Protein AF-0000000080436776 (afdb_homodimer)

Secondary structure (DSSP, 8-state):
-TT-S--HHHHHHHHHHHHHHHHHH---S-HHHHHHHHHHHHHHHHHHHHHHHSPP-S--SS-HHHHHHHHHHHHHHHHHHHHHHTS-HHHHHHHGGGT-TT-SSPPPP--S-S--S--HHHHHHH-SHHHHHHHHHHHHHHHHH--HHHHHHHHHHHHHHHHHHTTT-GGG---HHIIIIIIIIIIIHHHHHHHHHHHHHHHH-------GGG--SHHHHHHHHHHTTS-SS-------TTTSHHHHHHHHHHHHHHHHHHHHHHHHHHHTT--TTSHHHHHHHHHHHHHHHHHHHHHHHHHH-TT--S--HHHHHHHHHHHHHHHHHHHHTTTT--SPPPHHHHHHHHHHHHIIIIIHHIIIIIIS----------------/-TT-S--HHHHHHHHHHHHHHHHHHTTT--HHHHHHHHHHHHHHHHHHHHHHHSPP-S--SS-HHHHHHHHHHHHHHHHHHHHHHTS-HHHHHHHGGGT-TT-SSPPPP--S-S--S--HHHHHHH-SHHHHHHHHHHHHHHHHH--HHHHHHHHHHHHHHHHHHTTT-GGG---HHIIIIIIIIIIIHHHHHHHHHHHHHHHH-------GGG--SHHHHHHHHHHTTS-SS-------TTTSHHHHHHHHHHHHHHHHHHHHHHHHHHHTT--TTSHHHHHHHHHHHHHHHHHHHHHHHHHH-TT--S--HHHHHHHHHHHHHHHHHHHHTTTT--SPPPHHHHHHHHHHHHIIIIIHHIIIIIIS----------------

pLDDT: mean 86.35, std 17.04, range [24.09, 98.75]

Nearest PDB structures (foldseek):
  9b4e-assembly1_B  TM=8.764E-01  e=5.801E-21  Homo sapiens
  9b4g-assembly1_B  TM=8.612E-01  e=6.603E-21  Homo sapiens
  9b4f-assembly1_B  TM=8.695E-01  e=1.639E-17  Homo sapiens
  8sly-assembly1_A  TM=1.954E-01  e=9.459E+00  Rattus norvegicus
  9b4e-assembly1_B  TM=8.752E-01  e=4.843E-21  Homo sapiens

Foldseek 3Di:
DVPPPPPVVVVVVVLVVVVVVVCVVCPDPDPLVVVVVVVVNVLVVQLVCQLPDPDFFPFDFPHRSVLSSLLSVLVVLLVVLVVLLPDALLVLLVVCCSVPVVTSDADDDDAAAPDQPDDPVVVVVPPDPVLVVLLQLLLLVCLLQVDLVLLLVLLLVLLVVLVQCCLQPNVSVHHPCCNPPSRRVPRNVNSNVVSNVVLVVLQPPLPPLDDLVVDPDPVVNVVSVVCSRPGNHSDRQDLVCLQDPLSVVLVVVVSVLVSLLVVLLRLVCNSSVNDPPDCVSVVVSVSLSSLSRSLSVQSSCCSVPPVDPDGDSSVVSSSSSSVSSVSSSVNSCVPRRDDDGDPCSVVVVVVVCCCSPPVVSCCSPPVPDDPPPPPPPPPPPPDD/DVPPPPPVVVVVVVLVVVVVVVVVVVPPDPPLVVVVVVVVNVLVVQLVCQLPDPDFFPFDFPHRSVLSSLLSVLVVLLVVLVVLLPDALLVLLVVCCSVPVVTSDADDDDAAAPPQPDDPVVVVVPPDPVLVVLLQLLLLVCLLQVDLVLLLVLLLVLLVVLVQCCLQPNVSPHHPCCNPPSRRVPRNVNSNVVSNVVLVVLQPPLPPLDDLVVDPDPVVNVVSVVCSRPGNHSDRQDLVCLQDPLSVVLVVVVSVLVSLLVVLLRLVCNSSVNDPPDCVSVVVSVSLSSLSRSLSVQSSCCSVPPVDPDGDSSVVSSSSSSVSSVSSSVNSCVPRRDDDGDPCSVVVVVVVVCCSPPVVSCCSPPVPDDPPPPPPPPPPPPDD

Organism: Mucor circinelloides f. circinelloides (strain 1006PhL) (NCBI:txid1220926)

Solvent-accessible surface area (backbone atoms only — not comparable to full-atom values): 41664 Å² total; per-residue (Å²): 121,86,79,67,64,72,56,62,66,58,51,48,54,51,49,52,53,51,48,51,52,51,32,70,70,52,64,50,88,46,66,70,59,20,49,52,50,6,50,52,49,20,52,52,49,48,30,52,50,19,35,72,56,47,59,85,68,91,46,55,37,65,38,48,44,58,55,18,28,47,47,32,48,50,52,53,50,37,36,53,49,43,28,50,41,32,33,47,60,68,57,43,18,52,53,43,28,79,79,37,73,84,39,50,44,84,68,78,91,64,85,57,51,82,70,61,62,92,42,71,67,46,52,57,69,62,63,45,73,61,48,54,48,41,19,53,50,27,23,52,49,22,64,42,64,53,39,74,64,61,49,50,50,50,52,52,51,48,52,52,49,28,63,60,42,27,76,69,37,47,86,40,39,52,28,68,58,50,52,53,44,49,40,42,64,41,27,33,40,48,10,34,53,53,18,47,51,51,51,53,59,46,43,71,46,71,63,78,80,68,62,74,85,73,49,86,46,67,69,50,45,51,52,44,56,57,45,30,62,36,49,78,66,48,73,79,63,74,67,56,41,84,73,42,70,61,18,31,54,45,48,52,48,51,54,49,52,51,51,47,47,56,50,38,57,56,46,46,29,62,72,42,25,43,61,88,82,43,63,69,58,54,52,51,51,51,50,49,52,61,40,36,45,53,10,40,54,30,47,47,44,36,46,66,32,87,85,44,83,58,72,38,67,45,27,52,48,45,53,50,39,46,50,49,47,44,49,36,42,59,61,55,42,63,94,68,63,83,62,76,78,54,66,67,49,56,51,48,51,53,50,52,49,43,38,65,71,43,51,48,50,45,42,48,63,65,75,50,52,77,76,76,78,80,68,86,69,77,78,77,70,80,77,131,122,87,79,69,62,74,53,61,66,58,51,48,54,51,50,52,52,50,49,51,54,52,32,66,69,54,61,78,50,55,69,68,55,20,50,52,50,6,50,51,49,21,52,53,49,47,30,52,50,19,34,72,55,48,60,85,70,89,45,55,36,65,38,48,45,58,54,17,28,47,48,32,49,50,52,53,50,38,35,54,48,44,27,50,42,31,33,39,59,69,57,44,18,53,52,43,28,77,80,39,75,86,40,50,45,83,68,79,90,64,84,56,51,82,70,63,62,93,41,72,67,46,51,57,68,62,63,44,75,61,46,54,48,41,18,53,48,27,23,51,49,22,64,42,64,52,38,74,63,61,49,52,51,51,54,52,50,48,53,52,48,26,63,60,41,26,77,69,36,47,88,39,38,53,28,70,59,49,53,53,43,49,42,43,65,42,26,32,40,50,10,34,53,53,18,46,50,51,50,52,57,46,42,71,44,71,64,77,81,66,63,72,84,72,49,87,46,66,69,50,44,49,50,43,56,56,45,29,63,36,48,78,66,48,73,80,62,72,66,56,43,85,72,40,71,62,18,30,54,46,48,53,49,51,52,49,52,53,52,47,47,57,49,38,58,57,46,47,29,60,73,41,24,44,63,88,82,42,64,70,58,54,52,50,52,51,51,50,51,61,38,36,45,52,9,39,53,30,45,47,43,36,49,67,33,85,84,43,81,59,71,37,68,45,27,52,48,46,54,49,41,46,50,48,49,44,48,35,42,57,62,56,42,63,94,67,64,84,62,74,77,54,68,68,47,57,52,48,51,52,49,52,49,42,37,66,71,43,52,47,49,45,42,49,65,65,74,50,53,77,75,74,79,81,68,85,66,77,78,77,70,78,76,131

Structure (mmCIF, N/CA/C/O backbone):
data_AF-0000000080436776-model_v1
#
loop_
_entity.id
_entity.type
_entity.pdbx_description
1 polymer 'Phosphatidylserine synthase 2'
#
loop_
_atom_site.group_PDB
_atom_site.id
_atom_site.type_symbol
_atom_site.label_atom_id
_atom_site.label_alt_id
_atom_site.label_comp_id
_atom_site.label_asym_id
_atom_site.label_entity_id
_atom_site.label_seq_id
_atom_site.pdbx_PDB_ins_code
_atom_site.Cartn_x
_atom_site.Cartn_y
_atom_site.Cartn_z
_atom_site.occupancy
_atom_site.B_iso_or_equiv
_atom_site.auth_seq_id
_atom_site.auth_comp_id
_atom_site.auth_asym_id
_atom_site.auth_atom_id
_atom_site.pdbx_PDB_model_num
ATOM 1 N N . MET A 1 1 ? -19.438 -6.289 24.125 1 24.39 1 MET A N 1
ATOM 2 C CA . MET A 1 1 ? -20 -5.41 23.094 1 24.39 1 MET A CA 1
ATOM 3 C C . MET A 1 1 ? -19.094 -4.211 22.844 1 24.39 1 MET A C 1
ATOM 5 O O . MET A 1 1 ? -19.219 -3.539 21.828 1 24.39 1 MET A O 1
ATOM 9 N N . PHE A 1 2 ? -18.484 -3.678 23.938 1 31.55 2 PHE A N 1
ATOM 10 C CA . PHE A 1 2 ? -17.578 -2.535 23.969 1 31.55 2 PHE A CA 1
ATOM 11 C C . PHE A 1 2 ? -16.391 -2.76 23.031 1 31.55 2 PHE A C 1
ATOM 13 O O . PHE A 1 2 ? -15.695 -1.811 22.672 1 31.55 2 PHE A O 1
ATOM 20 N N . LEU A 1 3 ? -16 -4.016 22.766 1 34.09 3 LEU A N 1
ATOM 21 C CA . LEU A 1 3 ? -14.836 -4.426 22 1 34.09 3 LEU A CA 1
ATOM 22 C C . LEU A 1 3 ? -15.031 -4.137 20.516 1 34.09 3 LEU A C 1
ATOM 24 O O . LEU A 1 3 ? -14.094 -4.254 19.719 1 34.09 3 LEU A O 1
ATOM 28 N N . VAL A 1 4 ? -16.234 -4.176 19.969 1 37.81 4 VAL A N 1
ATOM 29 C CA . VAL A 1 4 ? -16.375 -4.332 18.516 1 37.81 4 VAL A CA 1
ATOM 30 C C . VAL A 1 4 ? -16.234 -2.971 17.844 1 37.81 4 VAL A C 1
ATOM 32 O O . VAL A 1 4 ? -16.422 -2.859 16.625 1 37.81 4 VAL A O 1
ATOM 35 N N . HIS A 1 5 ? -16.547 -1.836 18.469 1 47.5 5 HIS A N 1
ATOM 36 C CA . HIS A 1 5 ? -16.453 -0.649 17.641 1 47.5 5 HIS A CA 1
ATOM 37 C C . HIS A 1 5 ? -15.008 -0.327 17.297 1 47.5 5 HIS A C 1
ATOM 39 O O . HIS A 1 5 ? -14.164 -0.216 18.188 1 47.5 5 HIS A O 1
ATOM 45 N N . PRO A 1 6 ? -14.555 -0.597 16.078 1 54.91 6 PRO A N 1
ATOM 46 C CA . PRO A 1 6 ? -13.141 -0.507 15.719 1 54.91 6 PRO A CA 1
ATOM 47 C C . PRO A 1 6 ? -12.508 0.827 16.109 1 54.91 6 PRO A C 1
ATOM 49 O O . PRO A 1 6 ? -13.047 1.888 15.789 1 54.91 6 PRO A O 1
ATOM 52 N N . HIS A 1 7 ? -11.773 0.911 17.219 1 80.19 7 HIS A N 1
ATOM 53 C CA . HIS A 1 7 ? -11.07 2.059 17.781 1 80.19 7 HIS A CA 1
ATOM 54 C C . HIS A 1 7 ? -9.859 2.441 16.938 1 80.19 7 HIS A C 1
ATOM 56 O O . HIS A 1 7 ? -8.719 2.342 17.391 1 80.19 7 HIS A O 1
ATOM 62 N N . THR A 1 8 ? -10.148 2.965 15.672 1 86.38 8 THR A N 1
ATOM 63 C CA . THR A 1 8 ? -9.094 3.318 14.719 1 86.38 8 THR A CA 1
ATOM 64 C C . THR A 1 8 ? -8.227 4.449 15.273 1 86.38 8 THR A C 1
ATOM 66 O O . THR A 1 8 ? -7.012 4.449 15.078 1 86.38 8 THR A O 1
ATOM 69 N N . LEU A 1 9 ? -8.828 5.328 16.016 1 89 9 LEU A N 1
ATOM 70 C CA . LEU A 1 9 ? -8.055 6.438 16.562 1 89 9 LEU A CA 1
ATOM 71 C C . LEU A 1 9 ? -7.145 5.965 17.688 1 89 9 LEU A C 1
ATOM 73 O O . LEU A 1 9 ? -6 6.414 17.797 1 89 9 LEU A O 1
ATOM 77 N N . THR A 1 10 ? -7.703 5.09 18.469 1 89.25 10 THR A N 1
ATOM 78 C CA . THR A 1 10 ? -6.875 4.504 19.516 1 89.25 10 THR A CA 1
ATOM 79 C C . THR A 1 10 ? -5.707 3.729 18.922 1 89.25 10 THR A C 1
ATOM 81 O O . THR A 1 10 ? -4.574 3.834 19.391 1 89.25 10 THR A O 1
ATOM 84 N N . ALA A 1 11 ? -6.039 2.979 17.875 1 91.62 11 ALA A N 1
ATOM 85 C CA . ALA A 1 11 ? -4.984 2.24 17.188 1 91.62 11 ALA A CA 1
ATOM 86 C C . ALA A 1 11 ? -3.914 3.186 16.641 1 91.62 11 ALA A C 1
ATOM 8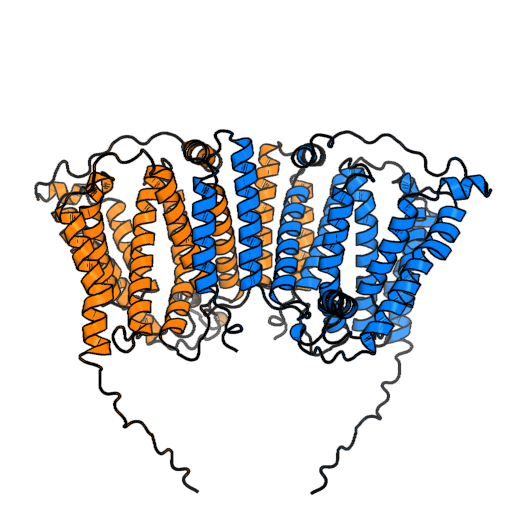8 O O . ALA A 1 11 ? -2.723 2.873 16.688 1 91.62 11 ALA A O 1
ATOM 89 N N . LEU A 1 12 ? -4.305 4.312 16.172 1 94.19 12 LEU A N 1
ATOM 90 C CA . LEU A 1 12 ? -3.377 5.309 15.648 1 94.19 12 LEU A CA 1
ATOM 91 C C . LEU A 1 12 ? -2.449 5.824 16.734 1 94.19 12 LEU A C 1
ATOM 93 O O . LEU A 1 12 ? -1.23 5.875 16.547 1 94.19 12 LEU A O 1
ATOM 97 N N . ILE A 1 13 ? -3 6.195 17.859 1 93.5 13 ILE A N 1
ATOM 98 C CA . ILE A 1 13 ? -2.227 6.766 18.969 1 93.5 13 ILE A CA 1
ATOM 99 C C . ILE A 1 13 ? -1.226 5.73 19.469 1 93.5 13 ILE A C 1
ATOM 101 O O . ILE A 1 13 ? -0.061 6.055 19.719 1 93.5 13 ILE A O 1
ATOM 105 N N . VAL A 1 14 ? -1.664 4.539 19.578 1 93.25 14 VAL A N 1
ATOM 106 C CA . VAL A 1 14 ? -0.797 3.467 20.062 1 93.25 14 VAL A CA 1
ATOM 107 C C . VAL A 1 14 ? 0.336 3.236 19.062 1 93.25 14 VAL A C 1
ATOM 109 O O . VAL A 1 14 ? 1.496 3.088 19.453 1 93.25 14 VAL A O 1
ATOM 112 N N . LEU A 1 15 ? -0.029 3.213 17.812 1 94.62 15 LEU A N 1
ATOM 113 C CA . LEU A 1 15 ? 0.974 3.018 16.781 1 94.62 15 LEU A CA 1
ATOM 114 C C . LEU A 1 15 ? 2.01 4.137 16.797 1 94.62 15 LEU A C 1
ATOM 116 O O . LEU A 1 15 ? 3.211 3.879 16.719 1 94.62 15 LEU A O 1
ATOM 120 N N . LEU A 1 16 ? 1.578 5.332 16.922 1 96.06 16 LEU A N 1
ATOM 121 C CA . LEU A 1 16 ? 2.477 6.48 16.953 1 96.06 16 LEU A CA 1
ATOM 122 C C . LEU A 1 16 ? 3.414 6.398 18.156 1 96.06 16 LEU A C 1
ATOM 124 O O . LEU A 1 16 ? 4.617 6.637 18.031 1 96.06 16 LEU A O 1
ATOM 128 N N . ALA A 1 17 ? 2.863 6.043 19.281 1 95.12 17 ALA A N 1
ATOM 129 C CA . ALA A 1 17 ? 3.664 5.922 20.5 1 95.12 17 ALA A CA 1
ATOM 130 C C . ALA A 1 17 ? 4.707 4.816 20.359 1 95.12 17 ALA A C 1
ATOM 132 O O . ALA A 1 17 ? 5.871 5.004 20.719 1 95.12 17 ALA A O 1
ATOM 133 N N . LEU A 1 18 ? 4.297 3.736 19.797 1 94.19 18 LEU A N 1
ATOM 134 C CA . LEU A 1 18 ? 5.207 2.611 19.609 1 94.19 18 LEU A CA 1
ATOM 135 C C . LEU A 1 18 ? 6.301 2.957 18.609 1 94.19 18 LEU A C 1
ATOM 137 O O . LEU A 1 18 ? 7.469 2.611 18.812 1 94.19 18 LEU A O 1
ATOM 141 N N . MET A 1 19 ? 5.902 3.594 17.594 1 94.69 19 MET A N 1
ATOM 142 C CA . MET A 1 19 ? 6.875 3.979 16.578 1 94.69 19 MET A CA 1
ATOM 143 C C . MET A 1 19 ? 7.902 4.949 17.141 1 94.69 19 MET A C 1
ATOM 145 O O . MET A 1 19 ? 9.102 4.809 16.906 1 94.69 19 MET A O 1
ATOM 149 N N . PHE A 1 20 ? 7.434 5.91 17.891 1 93.75 20 PHE A N 1
ATOM 150 C CA . PHE A 1 20 ? 8.359 6.887 18.469 1 93.75 20 PHE A CA 1
ATOM 151 C C . PHE A 1 20 ? 9.289 6.227 19.469 1 93.75 20 PHE A C 1
ATOM 153 O O . PHE A 1 20 ? 10.5 6.473 19.453 1 93.75 20 PHE A O 1
ATOM 160 N N . TYR A 1 21 ? 8.758 5.398 20.281 1 93.19 21 TYR A N 1
ATOM 161 C CA . TYR A 1 21 ? 9.562 4.668 21.25 1 93.19 21 TYR A CA 1
ATOM 162 C C . TYR A 1 21 ? 10.617 3.811 20.562 1 93.19 21 TYR A C 1
ATOM 164 O O . TYR A 1 21 ? 11.797 3.863 20.922 1 93.19 21 TYR A O 1
ATOM 172 N N . ALA A 1 22 ? 10.219 3.113 19.562 1 91.44 22 ALA A N 1
ATOM 173 C CA . ALA A 1 22 ? 11.133 2.234 18.844 1 91.44 22 ALA A CA 1
ATOM 174 C C . ALA A 1 22 ? 12.188 3.041 18.094 1 91.44 22 ALA A C 1
ATOM 176 O O . ALA A 1 22 ? 13.367 2.678 18.078 1 91.44 22 ALA A O 1
ATOM 177 N N . ALA A 1 23 ? 11.797 4.086 17.5 1 92.56 23 ALA A N 1
ATOM 178 C CA . ALA A 1 23 ? 12.703 4.891 16.672 1 92.56 23 ALA A CA 1
ATOM 179 C C . ALA A 1 23 ? 13.758 5.578 17.531 1 92.56 23 ALA A C 1
ATOM 181 O O . ALA A 1 23 ? 14.914 5.723 17.109 1 92.56 23 ALA A O 1
ATOM 182 N N . THR A 1 24 ? 13.43 6.008 18.75 1 91.06 24 THR A N 1
ATOM 183 C CA . THR A 1 24 ? 14.367 6.73 19.609 1 91.06 24 THR A CA 1
ATOM 184 C C . THR A 1 24 ? 15.297 5.758 20.328 1 91.06 24 THR A C 1
ATOM 186 O O . THR A 1 24 ? 16.406 6.133 20.734 1 91.06 24 THR A O 1
ATOM 189 N N . ARG A 1 25 ? 14.898 4.566 20.406 1 87.38 25 ARG A N 1
ATOM 190 C CA . ARG A 1 25 ? 15.719 3.582 21.094 1 87.38 25 ARG A CA 1
ATOM 191 C C . ARG A 1 25 ? 16.656 2.869 20.125 1 87.38 25 ARG A C 1
ATOM 193 O O . ARG A 1 25 ? 17.641 2.25 20.547 1 87.38 25 ARG A O 1
ATOM 200 N N . SER A 1 26 ? 16.328 2.84 18.891 1 79.56 26 SER A N 1
ATOM 201 C CA . SER A 1 26 ? 17.125 2.125 17.891 1 79.56 26 SER A CA 1
ATOM 202 C C . SER A 1 26 ? 18.094 3.062 17.188 1 79.56 26 SER A C 1
ATOM 204 O O . SER A 1 26 ? 18.609 2.74 16.125 1 79.56 26 SER A O 1
ATOM 206 N N . ASN A 1 27 ? 18.359 4.156 17.656 1 68.25 27 ASN A N 1
ATOM 207 C CA . ASN A 1 27 ? 19.219 5.102 16.953 1 68.25 27 ASN A CA 1
ATOM 208 C C . ASN A 1 27 ? 20.625 4.535 16.766 1 68.25 27 ASN A C 1
ATOM 210 O O . ASN A 1 27 ? 21.547 4.879 17.5 1 68.25 27 ASN A O 1
ATOM 214 N N . TYR A 1 28 ? 20.641 3.582 15.75 1 64.62 28 TYR A N 1
ATOM 215 C CA . TYR A 1 28 ? 21.844 2.832 15.445 1 64.62 28 TYR A CA 1
ATOM 216 C C . TYR A 1 28 ? 22.875 3.717 14.75 1 64.62 28 TYR A C 1
ATOM 218 O O . TYR A 1 28 ? 22.516 4.637 14.016 1 64.62 28 TYR A O 1
ATOM 226 N N . GLU A 1 29 ? 24 3.455 15.094 1 68.31 29 GLU A N 1
ATOM 227 C CA . GLU A 1 29 ? 25.094 4.191 14.484 1 68.31 29 GLU A CA 1
ATOM 228 C C . GLU A 1 29 ? 25.453 3.613 13.117 1 68.31 29 GLU A C 1
ATOM 230 O O . GLU A 1 29 ? 25.984 4.32 12.266 1 68.31 29 GLU A O 1
ATOM 235 N N . ASN A 1 30 ? 24.906 2.473 12.789 1 87.56 30 ASN A N 1
ATOM 236 C CA . ASN A 1 30 ? 25.25 1.866 11.516 1 87.56 30 ASN A CA 1
ATOM 237 C C . ASN A 1 30 ? 24.172 2.092 10.461 1 87.56 30 ASN A C 1
ATOM 239 O O . ASN A 1 30 ? 23.016 1.732 10.672 1 87.56 30 ASN A O 1
ATOM 243 N N . THR A 1 31 ? 24.531 2.66 9.375 1 87.38 31 THR A N 1
ATOM 244 C CA . THR A 1 31 ? 23.641 3.055 8.297 1 87.38 31 THR A CA 1
ATOM 245 C C . THR A 1 31 ? 22.875 1.847 7.758 1 87.38 31 THR A C 1
ATOM 247 O O . THR A 1 31 ? 21.656 1.922 7.527 1 87.38 31 THR A O 1
ATOM 250 N N . ALA A 1 32 ? 23.562 0.727 7.57 1 85.81 32 ALA A N 1
ATOM 251 C CA . ALA A 1 32 ? 22.938 -0.471 7.02 1 85.81 32 ALA A CA 1
ATOM 252 C C . ALA A 1 32 ? 21.828 -0.976 7.93 1 85.81 32 ALA A C 1
ATOM 254 O O . ALA A 1 32 ? 20.75 -1.362 7.457 1 85.81 32 ALA A O 1
ATOM 255 N N . ASP A 1 33 ? 22.094 -0.945 9.188 1 85.94 33 ASP A N 1
ATOM 256 C CA . ASP A 1 33 ? 21.094 -1.398 10.156 1 85.94 33 ASP A CA 1
ATOM 257 C C . ASP A 1 33 ? 19.906 -0.441 10.219 1 85.94 33 ASP A C 1
ATOM 259 O O . ASP A 1 33 ? 18.766 -0.873 10.367 1 85.94 33 ASP A O 1
ATOM 263 N N . SER A 1 34 ? 20.188 0.814 10.094 1 87.81 34 SER A N 1
ATOM 264 C CA . SER A 1 34 ? 19.125 1.812 10.109 1 87.81 34 SER A CA 1
ATOM 265 C C . SER A 1 34 ? 18.203 1.653 8.906 1 87.81 34 SER A C 1
ATOM 267 O O . SER A 1 34 ? 16.984 1.775 9.031 1 87.81 34 SER A O 1
ATOM 269 N N . ILE A 1 35 ? 18.781 1.357 7.84 1 88.44 35 ILE A N 1
ATOM 270 C CA . ILE A 1 35 ? 18 1.16 6.617 1 88.44 35 ILE A CA 1
ATOM 271 C C . ILE A 1 35 ? 17.125 -0.084 6.754 1 88.44 35 ILE A C 1
ATOM 273 O O . ILE A 1 35 ? 15.938 -0.048 6.441 1 88.44 35 ILE A O 1
ATOM 277 N N . LYS A 1 36 ? 17.719 -1.153 7.223 1 88.44 36 LYS A N 1
ATOM 278 C CA . LYS A 1 36 ? 16.969 -2.398 7.406 1 88.44 36 LYS A CA 1
ATOM 279 C C . LYS A 1 36 ? 15.797 -2.207 8.359 1 88.44 36 LYS A C 1
ATOM 281 O O . LYS A 1 36 ? 14.688 -2.67 8.086 1 88.44 36 LYS A O 1
ATOM 286 N N . LEU A 1 37 ? 16.078 -1.517 9.422 1 90.31 37 LEU A N 1
ATOM 287 C CA . LEU A 1 37 ? 15.039 -1.264 10.406 1 90.31 37 LEU A CA 1
ATOM 288 C C . LEU A 1 37 ? 13.953 -0.355 9.828 1 90.31 37 LEU A C 1
ATOM 290 O O . LEU A 1 37 ? 12.766 -0.562 10.086 1 90.31 37 LEU A O 1
ATOM 294 N N . GLY A 1 38 ? 14.391 0.668 9.125 1 93 38 GLY A N 1
ATOM 295 C CA . GLY A 1 38 ? 13.438 1.558 8.484 1 93 38 GLY A CA 1
ATOM 296 C C . GLY A 1 38 ? 12.516 0.843 7.52 1 93 38 GLY A C 1
ATOM 297 O O . GLY A 1 38 ? 11.305 1.08 7.516 1 93 38 GLY A O 1
ATOM 298 N N . VAL A 1 39 ? 13.062 -0.056 6.742 1 92.81 39 VAL A N 1
ATOM 299 C CA . VAL A 1 39 ? 12.273 -0.815 5.773 1 92.81 39 VAL A CA 1
ATOM 300 C C . VAL A 1 39 ? 11.305 -1.741 6.504 1 92.81 39 VAL A C 1
ATOM 302 O O . VAL A 1 39 ? 10.125 -1.808 6.16 1 92.81 39 VAL A O 1
ATOM 305 N N . LEU A 1 40 ? 11.797 -2.398 7.484 1 93.56 40 LEU A N 1
ATOM 306 C CA . LEU A 1 40 ? 10.953 -3.295 8.273 1 93.56 40 LEU A CA 1
ATOM 307 C C . LEU A 1 40 ? 9.812 -2.529 8.93 1 93.56 40 LEU A C 1
ATOM 309 O O . LEU A 1 40 ? 8.672 -3 8.938 1 93.56 40 LEU A O 1
ATOM 313 N N . ALA A 1 41 ? 10.141 -1.383 9.453 1 96 41 ALA A N 1
ATOM 314 C CA . ALA A 1 41 ? 9.117 -0.554 10.086 1 96 41 ALA A CA 1
ATOM 315 C C . ALA A 1 41 ? 8.078 -0.094 9.062 1 96 41 ALA A C 1
ATOM 317 O O . ALA A 1 41 ? 6.879 -0.076 9.352 1 96 41 ALA A O 1
ATOM 318 N N . ALA A 1 42 ? 8.539 0.278 7.902 1 96.88 42 ALA A N 1
ATOM 319 C CA . ALA A 1 42 ? 7.629 0.7 6.84 1 96.88 42 ALA A CA 1
ATOM 320 C C . ALA A 1 42 ? 6.711 -0.443 6.418 1 96.88 42 ALA A C 1
ATOM 322 O O . ALA A 1 42 ? 5.512 -0.242 6.211 1 96.88 42 ALA A O 1
ATOM 323 N N . VAL A 1 43 ? 7.223 -1.637 6.312 1 96.75 43 VAL A N 1
ATOM 324 C CA . VAL A 1 43 ? 6.441 -2.812 5.941 1 96.75 43 VAL A CA 1
ATOM 325 C C . VAL A 1 43 ? 5.395 -3.098 7.016 1 96.75 43 VAL A C 1
ATOM 327 O O . VAL A 1 43 ? 4.219 -3.303 6.707 1 96.75 43 VAL A O 1
ATOM 330 N N . ALA A 1 44 ? 5.805 -3.082 8.242 1 97.06 44 ALA A N 1
ATOM 331 C CA . ALA A 1 44 ? 4.883 -3.314 9.352 1 97.06 44 ALA A CA 1
ATOM 332 C C . ALA A 1 44 ? 3.781 -2.258 9.383 1 97.06 44 ALA A C 1
ATOM 334 O O . ALA A 1 44 ? 2.613 -2.578 9.617 1 97.06 44 ALA A O 1
ATOM 335 N N . CYS A 1 45 ? 4.207 -1.068 9.156 1 97.62 45 CYS A N 1
ATOM 336 C CA . CYS A 1 45 ? 3.24 0.025 9.133 1 97.62 45 CYS A CA 1
ATOM 337 C C . CYS A 1 45 ? 2.232 -0.168 8.008 1 97.62 45 CYS A C 1
ATOM 339 O O . CYS A 1 45 ? 1.033 0.042 8.195 1 97.62 45 CYS A O 1
ATOM 341 N N . PHE A 1 46 ? 2.752 -0.558 6.879 1 98.19 46 PHE A N 1
ATOM 342 C CA . PHE A 1 46 ? 1.869 -0.782 5.738 1 98.19 46 PHE A CA 1
ATOM 343 C C . PHE A 1 46 ? 0.84 -1.861 6.055 1 98.19 46 PHE A C 1
ATOM 345 O O . PHE A 1 46 ? -0.344 -1.705 5.75 1 98.19 46 PHE A O 1
ATOM 352 N N . VAL A 1 47 ? 1.284 -2.934 6.59 1 98.06 47 VAL A N 1
ATOM 353 C CA . VAL A 1 47 ? 0.39 -4.031 6.941 1 98.06 47 VAL A CA 1
ATOM 354 C C . VAL A 1 47 ? -0.645 -3.547 7.957 1 98.06 47 VAL A C 1
ATOM 356 O O . VAL A 1 47 ? -1.829 -3.877 7.848 1 98.06 47 VAL A O 1
ATOM 359 N N . PHE A 1 48 ? -0.221 -2.738 8.875 1 96.94 48 PHE A N 1
ATOM 360 C CA . PHE A 1 48 ? -1.122 -2.191 9.883 1 96.94 48 PHE A CA 1
ATOM 361 C C . PHE A 1 48 ? -2.178 -1.302 9.234 1 96.94 48 PHE A C 1
ATOM 363 O O . PHE A 1 48 ? -3.361 -1.388 9.57 1 96.94 48 PHE A O 1
ATOM 370 N N . ILE A 1 49 ? -1.743 -0.456 8.336 1 96.81 49 ILE A N 1
ATOM 371 C CA . ILE A 1 49 ? -2.68 0.395 7.605 1 96.81 49 ILE A CA 1
ATOM 372 C C . ILE A 1 49 ? -3.688 -0.472 6.855 1 96.81 49 ILE A C 1
ATOM 374 O O . ILE A 1 49 ? -4.891 -0.199 6.879 1 96.81 49 ILE A O 1
ATOM 378 N N . GLY A 1 50 ? -3.191 -1.514 6.203 1 96.5 50 GLY A N 1
ATOM 379 C CA . GLY A 1 50 ? -4.07 -2.416 5.477 1 96.5 50 GLY A CA 1
ATOM 380 C C . GLY A 1 50 ? -5.086 -3.105 6.367 1 96.5 50 GLY A C 1
ATOM 381 O O . GLY A 1 50 ? -6.258 -3.227 6.004 1 96.5 50 GLY A O 1
ATOM 382 N N . MET A 1 51 ? -4.684 -3.537 7.52 1 95.5 51 MET A N 1
ATOM 383 C CA . MET A 1 51 ? -5.574 -4.203 8.469 1 95.5 51 MET A CA 1
ATOM 384 C C . MET A 1 51 ? -6.758 -3.311 8.82 1 95.5 51 MET A C 1
ATOM 386 O O . MET A 1 51 ? -7.859 -3.803 9.07 1 95.5 51 MET A O 1
ATOM 390 N N . LEU A 1 52 ? -6.523 -2.035 8.75 1 93.38 52 LEU A N 1
ATOM 391 C CA . LEU A 1 52 ? -7.547 -1.104 9.211 1 93.38 52 LEU A CA 1
ATOM 392 C C . LEU A 1 52 ? -8.391 -0.599 8.047 1 93.38 52 LEU A C 1
ATOM 394 O O . LEU A 1 52 ? -9.594 -0.364 8.203 1 93.38 52 LEU A O 1
ATOM 398 N N . HIS A 1 53 ? -7.703 -0.493 6.871 1 93.38 53 HIS A N 1
ATOM 399 C CA . HIS A 1 53 ? -8.398 0.34 5.898 1 93.38 53 HIS A CA 1
ATOM 400 C C . HIS A 1 53 ? -8.617 -0.409 4.59 1 93.38 53 HIS A C 1
ATOM 402 O O . HIS A 1 53 ? -9.359 0.056 3.719 1 93.38 53 HIS A O 1
ATOM 408 N N . PHE A 1 54 ? -8.023 -1.56 4.395 1 94.69 54 PHE A N 1
ATOM 409 C CA . PHE A 1 54 ? -8.258 -2.307 3.164 1 94.69 54 PHE A CA 1
ATOM 410 C C . PHE A 1 54 ? -9.664 -2.891 3.146 1 94.69 54 PHE A C 1
ATOM 412 O O . PHE A 1 54 ? -10.289 -3.039 4.195 1 94.69 54 PHE A O 1
ATOM 419 N N . PRO A 1 55 ? -10.125 -3.111 1.999 1 93.06 55 PRO A N 1
ATOM 420 C CA . PRO A 1 55 ? -11.484 -3.664 1.911 1 93.06 55 PRO A CA 1
ATOM 421 C C . PRO A 1 55 ? -11.578 -5.086 2.461 1 93.06 55 PRO A C 1
ATOM 423 O O . PRO A 1 55 ? -10.594 -5.828 2.434 1 93.06 55 PRO A O 1
ATOM 426 N N . ASP A 1 56 ? -12.773 -5.453 2.871 1 91.81 56 ASP A N 1
ATOM 427 C CA . ASP A 1 56 ? -13.031 -6.797 3.381 1 91.81 56 ASP A CA 1
ATOM 428 C C . ASP A 1 56 ? -13.031 -7.824 2.252 1 91.81 56 ASP A C 1
ATOM 430 O O . ASP A 1 56 ? -13.477 -7.531 1.14 1 91.81 56 ASP A O 1
ATOM 434 N N . GLY A 1 57 ? -12.477 -8.992 2.578 1 90.44 57 GLY A N 1
ATOM 435 C CA . GLY A 1 57 ? -12.586 -10.141 1.69 1 90.44 57 GLY A CA 1
ATOM 436 C C . GLY A 1 57 ? -13.719 -11.078 2.055 1 90.44 57 GLY A C 1
ATOM 437 O O . GLY A 1 57 ? -14.602 -10.711 2.838 1 90.44 57 GLY A O 1
ATOM 438 N N . PRO A 1 58 ? -13.695 -12.211 1.452 1 89.38 58 PRO A N 1
ATOM 439 C CA . PRO A 1 58 ? -14.789 -13.156 1.663 1 89.38 58 PRO A CA 1
ATOM 440 C C . PRO A 1 58 ? -14.688 -13.891 3 1 89.38 58 PRO A C 1
ATOM 442 O O . PRO A 1 58 ? -15.68 -14.453 3.473 1 89.38 58 PRO A O 1
ATOM 445 N N . PHE A 1 59 ? -13.469 -13.867 3.561 1 87.56 59 PHE A N 1
ATOM 446 C CA . PHE A 1 59 ? -13.266 -14.625 4.793 1 87.56 59 PHE A CA 1
ATOM 447 C C . PHE A 1 59 ? -13.445 -13.727 6.012 1 87.56 59 PHE A C 1
ATOM 449 O O . PHE A 1 59 ? -12.938 -12.602 6.047 1 87.56 59 PHE A O 1
ATOM 456 N N . VAL A 1 60 ? -14.125 -14.227 6.973 1 82.38 60 VAL A N 1
ATOM 457 C CA . VAL A 1 60 ? -14.383 -13.469 8.188 1 82.38 60 VAL A CA 1
ATOM 458 C C . VAL A 1 60 ? -13.633 -14.094 9.359 1 82.38 60 VAL A C 1
ATOM 460 O O . VAL A 1 60 ? -13.359 -13.422 10.367 1 82.38 60 VAL A O 1
ATOM 463 N N . ARG A 1 61 ? -13.375 -15.398 9.297 1 79.56 61 ARG A N 1
ATOM 464 C CA . ARG A 1 61 ? -12.594 -16.078 10.32 1 79.56 61 ARG A CA 1
ATOM 465 C C . ARG A 1 61 ? -11.148 -16.266 9.875 1 79.56 61 ARG A C 1
ATOM 467 O O . ARG A 1 61 ? -10.883 -16.469 8.688 1 79.56 61 ARG A O 1
ATOM 474 N N . PRO A 1 62 ? -10.18 -16.25 10.703 1 79.06 62 PRO A N 1
ATOM 475 C CA . PRO A 1 62 ? -10.367 -16.016 12.133 1 79.06 62 PRO A CA 1
ATOM 476 C C . PRO A 1 62 ? -10.805 -14.586 12.445 1 79.06 62 PRO A C 1
ATOM 478 O O . PRO A 1 62 ? -11.414 -14.336 13.484 1 79.06 62 PRO A O 1
ATOM 481 N N . SER A 1 63 ? -10.258 -13.602 11.68 1 86.69 63 SER A N 1
ATOM 482 C CA . SER A 1 63 ? -10.734 -12.227 11.797 1 86.69 63 SER A CA 1
ATOM 483 C C . SER A 1 63 ? -10.531 -11.461 10.492 1 86.69 63 SER A C 1
ATOM 485 O O . SER A 1 63 ? -9.641 -11.789 9.703 1 86.69 63 SER A O 1
ATOM 487 N N . LYS A 1 64 ? -11.328 -10.578 10.297 1 91 64 LYS A N 1
ATOM 488 C CA . LYS A 1 64 ? -11.281 -9.781 9.078 1 91 64 LYS A CA 1
ATOM 489 C C . LYS A 1 64 ? -9.945 -9.055 8.938 1 91 64 LYS A C 1
ATOM 491 O O . LYS A 1 64 ? -9.336 -9.07 7.867 1 91 64 LYS A O 1
ATOM 496 N N . PRO A 1 65 ? -9.422 -8.508 10.062 1 93 65 PRO A N 1
ATOM 497 C CA . PRO A 1 65 ? -8.148 -7.797 9.938 1 93 65 PRO A CA 1
ATOM 498 C C . PRO A 1 65 ? -7.008 -8.703 9.492 1 93 65 PRO A C 1
ATOM 500 O O . PRO A 1 65 ? -6.078 -8.25 8.82 1 93 65 PRO A O 1
ATOM 503 N N . ILE A 1 66 ? -7.059 -9.945 9.766 1 94.38 66 ILE A N 1
ATOM 504 C CA . ILE A 1 66 ? -6 -10.875 9.375 1 94.38 66 ILE A CA 1
ATOM 505 C C . ILE A 1 66 ? -5.992 -11.039 7.859 1 94.38 66 ILE A C 1
ATOM 507 O O . ILE A 1 66 ? -4.93 -11.016 7.23 1 94.38 66 ILE A O 1
ATOM 511 N N . TRP A 1 67 ? -7.109 -11.164 7.273 1 95 67 TRP A N 1
ATOM 512 C CA . TRP A 1 67 ? -7.176 -11.359 5.828 1 95 67 TRP A CA 1
ATOM 513 C C . TRP A 1 67 ? -6.875 -10.055 5.09 1 95 67 TRP A C 1
ATOM 515 O O . TRP A 1 67 ? -6.375 -10.078 3.965 1 95 67 TRP A O 1
ATOM 525 N N . ARG A 1 68 ? -7.152 -8.922 5.75 1 97 68 ARG A N 1
ATOM 526 C CA . ARG A 1 68 ? -6.711 -7.648 5.195 1 97 68 ARG A CA 1
ATOM 527 C C . ARG A 1 68 ? -5.188 -7.535 5.23 1 97 68 ARG A C 1
ATOM 529 O O . ARG A 1 68 ? -4.582 -6.973 4.316 1 97 68 ARG A O 1
ATOM 536 N N . ALA A 1 69 ? -4.645 -8.086 6.309 1 97.44 69 ALA A N 1
ATOM 537 C CA . ALA A 1 69 ? -3.188 -8.133 6.387 1 97.44 69 ALA A CA 1
ATOM 538 C C . ALA A 1 69 ? -2.609 -8.984 5.258 1 97.44 69 ALA A C 1
ATOM 540 O O . ALA A 1 69 ? -1.602 -8.617 4.648 1 97.44 69 ALA A O 1
ATOM 541 N N . VAL A 1 70 ? -3.248 -10.062 5.008 1 97.81 70 VAL A N 1
ATOM 542 C CA . VAL A 1 70 ? -2.826 -10.938 3.922 1 97.81 70 VAL A CA 1
ATOM 543 C C . VAL A 1 70 ? -2.904 -10.195 2.592 1 97.81 70 VAL A C 1
ATOM 545 O O . VAL A 1 70 ? -2 -10.297 1.76 1 97.81 70 VAL A O 1
ATOM 548 N N . LEU A 1 71 ? -3.975 -9.477 2.434 1 98.12 71 LEU A N 1
ATOM 549 C CA . LEU A 1 71 ? -4.113 -8.664 1.231 1 98.12 71 LEU A CA 1
ATOM 550 C C . LEU A 1 71 ? -2.986 -7.645 1.131 1 98.12 71 LEU A C 1
ATOM 552 O O . LEU A 1 71 ? -2.426 -7.438 0.052 1 98.12 71 LEU A O 1
ATOM 556 N N . SER A 1 72 ? -2.627 -7.012 2.229 1 98.12 72 SER A N 1
ATOM 557 C CA . SER A 1 72 ? -1.535 -6.043 2.262 1 98.12 72 SER A CA 1
ATOM 558 C C . SER A 1 72 ? -0.209 -6.691 1.88 1 98.12 72 SER A C 1
ATOM 560 O O . SER A 1 72 ? 0.589 -6.102 1.147 1 98.12 72 SER A O 1
ATOM 562 N N . LEU A 1 73 ? 0.011 -7.844 2.322 1 98.19 73 LEU A N 1
ATOM 563 C CA . LEU A 1 73 ? 1.228 -8.57 1.977 1 98.19 73 LEU A CA 1
ATOM 564 C C . LEU A 1 73 ? 1.263 -8.891 0.485 1 98.19 73 LEU A C 1
ATOM 566 O O . LEU A 1 73 ? 2.332 -8.883 -0.13 1 98.19 73 LEU A O 1
ATOM 570 N N . SER A 1 74 ? 0.122 -9.195 -0.007 1 98.56 74 SER A N 1
ATOM 571 C CA . SER A 1 74 ? 0.024 -9.461 -1.439 1 98.56 74 SER A CA 1
ATOM 572 C C . SER A 1 74 ? 0.418 -8.227 -2.252 1 98.56 74 SER A C 1
ATOM 574 O O . SER A 1 74 ? 1.096 -8.344 -3.275 1 98.56 74 SER A O 1
ATOM 576 N N . VAL A 1 75 ? -0.015 -7.078 -1.799 1 98.5 75 VAL A N 1
ATOM 577 C CA . VAL A 1 75 ? 0.351 -5.828 -2.457 1 98.5 75 VAL A CA 1
ATOM 578 C C . VAL A 1 75 ? 1.86 -5.621 -2.367 1 98.5 75 VAL A C 1
ATOM 580 O O . VAL A 1 75 ? 2.51 -5.309 -3.367 1 98.5 75 VAL A O 1
ATOM 583 N N . LEU A 1 76 ? 2.42 -5.801 -1.178 1 98 76 LEU A N 1
ATOM 584 C CA . LEU A 1 76 ? 3.855 -5.629 -0.985 1 98 76 LEU A CA 1
ATOM 585 C C . LEU A 1 76 ? 4.641 -6.59 -1.871 1 98 76 LEU A C 1
ATOM 587 O O . LEU A 1 76 ? 5.656 -6.211 -2.457 1 98 76 LEU A O 1
ATOM 591 N N . TYR A 1 77 ? 4.172 -7.832 -1.938 1 98.25 77 TYR A N 1
ATOM 592 C CA . TYR A 1 77 ? 4.816 -8.82 -2.793 1 98.25 77 TYR A CA 1
ATOM 593 C C . TYR A 1 77 ? 4.793 -8.383 -4.25 1 98.25 77 TYR A C 1
ATOM 595 O O . TYR A 1 77 ? 5.789 -8.516 -4.965 1 98.25 77 TYR A O 1
ATOM 603 N N . GLN A 1 78 ? 3.684 -7.867 -4.676 1 98.62 78 GLN A N 1
ATOM 604 C CA . GLN A 1 78 ? 3.561 -7.379 -6.047 1 98.62 78 GLN A CA 1
ATOM 605 C C . GLN A 1 78 ? 4.562 -6.262 -6.324 1 98.62 78 GLN A C 1
ATOM 607 O O . GLN A 1 78 ? 5.184 -6.227 -7.387 1 98.62 78 GLN A O 1
ATOM 612 N N . LEU A 1 79 ? 4.688 -5.34 -5.383 1 98.06 79 LEU A N 1
ATOM 613 C CA . LEU A 1 79 ? 5.617 -4.23 -5.566 1 98.06 79 LEU A CA 1
ATOM 614 C C . LEU A 1 79 ? 7.051 -4.738 -5.684 1 98.06 79 LEU A C 1
ATOM 616 O O . LEU A 1 79 ? 7.832 -4.23 -6.492 1 98.06 79 LEU A O 1
ATOM 620 N N . PHE A 1 80 ? 7.406 -5.688 -4.891 1 96.94 80 PHE A N 1
ATOM 621 C CA . PHE A 1 80 ? 8.719 -6.316 -4.969 1 96.94 80 PHE A CA 1
ATOM 622 C C . PHE A 1 80 ? 8.93 -6.949 -6.34 1 96.94 80 PHE A C 1
ATOM 624 O O . PHE A 1 80 ? 10 -6.801 -6.938 1 96.94 80 PHE A O 1
ATOM 631 N N . LEU A 1 81 ? 7.887 -7.637 -6.824 1 98.31 81 LEU A N 1
ATOM 632 C CA . LEU A 1 81 ? 7.977 -8.289 -8.125 1 98.31 81 LEU A CA 1
ATOM 633 C C . LEU A 1 81 ? 8.172 -7.27 -9.234 1 98.31 81 LEU A C 1
ATOM 635 O O . LEU A 1 81 ? 8.977 -7.48 -10.148 1 98.31 81 LEU A O 1
ATOM 639 N N . VAL A 1 82 ? 7.434 -6.203 -9.164 1 98.19 82 VAL A N 1
ATOM 640 C CA . VAL A 1 82 ? 7.551 -5.16 -10.18 1 98.19 82 VAL A CA 1
ATOM 641 C C . VAL A 1 82 ? 8.961 -4.578 -10.164 1 98.19 82 VAL A C 1
ATOM 643 O O . VAL A 1 82 ? 9.562 -4.348 -11.211 1 98.19 82 VAL A O 1
ATOM 646 N N . PHE A 1 83 ? 9.523 -4.32 -8.992 1 96.31 83 PHE A N 1
ATOM 647 C CA . PHE A 1 83 ? 10.898 -3.84 -8.859 1 96.31 83 PHE A CA 1
ATOM 648 C C . PHE A 1 83 ? 11.875 -4.801 -9.531 1 96.31 83 PHE A C 1
ATOM 650 O O . PHE A 1 83 ? 12.734 -4.375 -10.312 1 96.31 83 PHE A O 1
ATOM 657 N N . MET A 1 84 ? 11.672 -6.078 -9.297 1 96.06 84 MET A N 1
ATOM 658 C CA . MET A 1 84 ? 12.531 -7.102 -9.875 1 96.06 84 MET A CA 1
ATOM 659 C C . MET A 1 84 ? 12.383 -7.141 -11.391 1 96.06 84 MET A C 1
ATOM 661 O O . MET A 1 84 ? 13.367 -7.336 -12.109 1 96.06 84 MET A O 1
ATOM 665 N N . LEU A 1 85 ? 11.172 -7.023 -11.844 1 97.12 85 LEU A N 1
ATOM 666 C CA . LEU A 1 85 ? 10.883 -7.062 -13.281 1 97.12 85 LEU A CA 1
ATOM 667 C C . LEU A 1 85 ? 11.68 -5.988 -14.016 1 97.12 85 LEU A C 1
ATOM 669 O O . LEU A 1 85 ? 12.109 -6.203 -15.148 1 97.12 85 LEU A O 1
ATOM 673 N N . PHE A 1 86 ? 11.961 -4.875 -13.383 1 95.38 86 PHE A N 1
ATOM 674 C CA . PHE A 1 86 ? 12.617 -3.76 -14.062 1 95.38 86 PHE A CA 1
ATOM 675 C C . PHE A 1 86 ? 14.117 -3.783 -13.828 1 95.38 86 PHE A C 1
ATOM 677 O O . PHE A 1 86 ? 14.852 -2.961 -14.375 1 95.38 86 PHE A O 1
ATOM 684 N N . MET A 1 87 ? 14.586 -4.715 -13.031 1 93.12 87 MET A N 1
ATOM 685 C CA . MET A 1 87 ? 16.016 -4.945 -12.891 1 93.12 87 MET A CA 1
ATOM 686 C C . MET A 1 87 ? 16.547 -5.828 -14.016 1 93.12 87 MET A C 1
ATOM 688 O O . MET A 1 87 ? 15.789 -6.613 -14.602 1 93.12 87 MET A O 1
ATOM 692 N N . ASN A 1 88 ? 17.766 -5.621 -14.328 1 92.19 88 ASN A N 1
ATOM 693 C CA . ASN A 1 88 ? 18.344 -6.637 -15.188 1 92.19 88 ASN A CA 1
ATOM 694 C C . ASN A 1 88 ? 18.688 -7.91 -14.414 1 92.19 88 ASN A C 1
ATOM 696 O O . ASN A 1 88 ? 18.75 -7.891 -13.18 1 92.19 88 ASN A O 1
ATOM 700 N N . LYS A 1 89 ? 18.859 -8.977 -15.109 1 93.19 89 LYS A N 1
ATOM 701 C CA . LYS A 1 89 ? 19 -10.312 -14.539 1 93.19 89 LYS A CA 1
ATOM 702 C C . LYS A 1 89 ? 20.172 -10.375 -13.578 1 93.19 89 LYS A C 1
ATOM 704 O O . LYS A 1 89 ? 20.047 -10.898 -12.469 1 93.19 89 LYS A O 1
ATOM 709 N N . ASP A 1 90 ? 21.297 -9.828 -13.945 1 93.06 90 ASP A N 1
ATOM 710 C CA . ASP A 1 90 ? 22.5 -9.875 -13.117 1 93.06 90 ASP A CA 1
ATOM 711 C C . ASP A 1 90 ? 22.312 -9.07 -11.828 1 93.06 90 ASP A C 1
ATOM 713 O O . ASP A 1 90 ? 22.703 -9.516 -10.75 1 93.06 90 ASP A O 1
ATOM 717 N N . ASP A 1 91 ? 21.734 -7.918 -12.008 1 92.62 91 ASP A N 1
ATOM 718 C CA . ASP A 1 91 ? 21.469 -7.086 -10.836 1 92.62 91 ASP A CA 1
ATOM 719 C C . ASP A 1 91 ? 20.453 -7.758 -9.906 1 92.62 91 ASP A C 1
ATOM 721 O O . ASP A 1 91 ? 20.547 -7.641 -8.688 1 92.62 91 ASP A O 1
ATOM 725 N N . ALA A 1 92 ? 19.516 -8.391 -10.508 1 94.81 92 ALA A N 1
ATOM 726 C CA . ALA A 1 92 ? 18.531 -9.102 -9.703 1 94.81 92 ALA A CA 1
ATOM 727 C C . ALA A 1 92 ? 19.172 -10.227 -8.898 1 94.81 92 ALA A C 1
ATOM 729 O O . ALA A 1 92 ? 18.844 -10.414 -7.723 1 94.81 92 ALA A O 1
ATOM 730 N N . ARG A 1 93 ? 20.062 -10.969 -9.516 1 95.81 93 ARG A N 1
ATOM 731 C CA . ARG A 1 93 ? 20.812 -12.016 -8.828 1 95.81 93 ARG A CA 1
ATOM 732 C C . ARG A 1 93 ? 21.641 -11.445 -7.688 1 95.81 93 ARG A C 1
ATOM 734 O O . ARG A 1 93 ? 21.641 -11.992 -6.582 1 95.81 93 ARG A O 1
ATOM 741 N N . LYS A 1 94 ? 22.25 -10.328 -7.918 1 93.25 94 LYS A N 1
ATOM 742 C CA . LYS A 1 94 ? 23.031 -9.656 -6.887 1 93.25 94 LYS A CA 1
ATOM 743 C C . LYS A 1 94 ? 22.141 -9.141 -5.762 1 93.25 94 LYS A C 1
ATOM 745 O O . LYS A 1 94 ? 22.516 -9.172 -4.594 1 93.25 94 LYS A O 1
ATOM 750 N N . PHE A 1 95 ? 21.016 -8.672 -6.148 1 92.12 95 PHE A N 1
ATOM 751 C CA . PHE A 1 95 ? 20.047 -8.141 -5.188 1 92.12 95 PHE A CA 1
ATOM 752 C C . PHE A 1 95 ? 19.656 -9.211 -4.172 1 92.12 95 PHE A C 1
ATOM 754 O O . PHE A 1 95 ? 19.406 -8.898 -3.004 1 92.12 95 PHE A O 1
ATOM 761 N N . MET A 1 96 ? 19.641 -10.492 -4.543 1 94.12 96 MET A N 1
ATOM 762 C CA . MET A 1 96 ? 19.266 -11.586 -3.652 1 94.12 96 MET A CA 1
ATOM 763 C C . MET A 1 96 ? 20.234 -11.688 -2.475 1 94.12 96 MET A C 1
ATOM 765 O O . MET A 1 96 ? 19.859 -12.211 -1.417 1 94.12 96 MET A O 1
ATOM 769 N N . THR A 1 97 ? 21.422 -11.148 -2.582 1 93.06 97 THR A N 1
ATOM 770 C CA . THR A 1 97 ? 22.438 -11.219 -1.525 1 93.06 97 THR A CA 1
ATOM 771 C C . THR A 1 97 ? 22.031 -10.344 -0.34 1 93.06 97 THR A C 1
ATOM 773 O O . THR A 1 97 ? 22.516 -10.539 0.775 1 93.06 97 THR A O 1
ATOM 776 N N . TYR A 1 98 ? 21.141 -9.344 -0.586 1 85.31 98 TYR A N 1
ATOM 777 C CA . TYR A 1 98 ? 20.656 -8.5 0.498 1 85.31 98 TYR A CA 1
ATOM 778 C C . TYR A 1 98 ? 19.703 -9.273 1.404 1 85.31 98 TYR A C 1
ATOM 780 O O . TYR A 1 98 ? 19.547 -8.945 2.584 1 85.31 98 TYR A O 1
ATOM 788 N N . TYR A 1 99 ? 19.109 -10.312 0.846 1 87.94 99 TYR A N 1
ATOM 789 C CA . TYR A 1 99 ? 18.281 -11.211 1.653 1 87.94 99 TYR A CA 1
ATOM 790 C C . TYR A 1 99 ? 19.156 -12.203 2.418 1 87.94 99 TYR A C 1
ATOM 792 O O . TYR A 1 99 ? 18.938 -12.453 3.604 1 87.94 99 TYR A O 1
ATOM 800 N N . ASP A 1 100 ? 20.031 -12.766 1.734 1 93 100 ASP A N 1
ATOM 801 C CA . ASP A 1 100 ? 20.984 -13.742 2.262 1 93 100 ASP A CA 1
ATOM 802 C C . ASP A 1 100 ? 22.297 -13.703 1.484 1 93 100 ASP A C 1
ATOM 804 O O . ASP A 1 100 ? 22.312 -13.922 0.271 1 93 100 ASP A O 1
ATOM 808 N N . SER A 1 101 ? 23.375 -13.477 2.195 1 92.75 101 SER A N 1
ATOM 809 C CA . SER A 1 101 ? 24.672 -13.266 1.568 1 92.75 101 SER A CA 1
ATOM 810 C C . SER A 1 101 ? 25.156 -14.523 0.853 1 92.75 101 SER A C 1
ATOM 812 O O . SER A 1 101 ? 26.062 -14.469 0.023 1 92.75 101 SER A O 1
ATOM 814 N N . SER A 1 102 ? 24.547 -15.641 1.12 1 94.19 102 SER A N 1
ATOM 815 C CA . SER A 1 102 ? 24.953 -16.891 0.489 1 94.19 102 SER A CA 1
ATOM 816 C C . SER A 1 102 ? 24.359 -17.031 -0.91 1 94.19 102 SER A C 1
ATOM 818 O O . SER A 1 102 ? 24.766 -17.906 -1.678 1 94.19 102 SER A O 1
ATOM 820 N N . LEU A 1 103 ? 23.531 -16.141 -1.319 1 95.75 103 LEU A N 1
ATOM 821 C CA . LEU A 1 103 ? 22.875 -16.188 -2.623 1 95.75 103 LEU A CA 1
ATOM 822 C C . LEU A 1 103 ? 23.688 -15.414 -3.664 1 95.75 103 LEU A C 1
ATOM 824 O O . LEU A 1 103 ? 24.797 -14.969 -3.385 1 95.75 103 LEU A O 1
ATOM 828 N N . GLY A 1 104 ? 23.266 -15.453 -4.93 1 93.94 104 GLY A N 1
ATOM 829 C CA . GLY A 1 104 ? 23.938 -14.703 -5.977 1 93.94 104 GLY A CA 1
ATOM 830 C C . GLY A 1 104 ? 25.047 -15.492 -6.656 1 93.94 104 GLY A C 1
ATOM 831 O O . GLY A 1 104 ? 25.875 -14.922 -7.359 1 93.94 104 GLY A O 1
ATOM 832 N N . VAL A 1 105 ? 25.078 -16.734 -6.34 1 94.88 105 VAL A N 1
ATOM 833 C CA . VAL A 1 105 ? 26.062 -17.609 -6.961 1 94.88 105 VAL A CA 1
ATOM 834 C C . VAL A 1 105 ? 25.375 -18.641 -7.84 1 94.88 105 VAL A C 1
ATOM 836 O O . VAL A 1 105 ? 24.328 -19.172 -7.465 1 94.88 105 VAL A O 1
ATOM 839 N N . GLN A 1 106 ? 25.953 -18.875 -8.984 1 94.25 106 GLN A N 1
ATOM 840 C CA . GLN A 1 106 ? 25.375 -19.812 -9.93 1 94.25 106 GLN A CA 1
ATOM 841 C C . GLN A 1 106 ? 25.266 -21.219 -9.32 1 94.25 106 GLN A C 1
ATOM 843 O O . GLN A 1 106 ? 26.203 -21.672 -8.664 1 94.25 106 GLN A O 1
ATOM 848 N N . LEU A 1 107 ? 24.188 -21.812 -9.531 1 92.25 107 LEU A N 1
ATOM 849 C CA . LEU A 1 107 ? 23.938 -23.141 -8.969 1 92.25 107 LEU A CA 1
ATOM 850 C C . LEU A 1 107 ? 24.688 -24.203 -9.75 1 92.25 107 LEU A C 1
ATOM 852 O O . LEU A 1 107 ? 24.812 -24.125 -10.969 1 92.25 107 LEU A O 1
ATOM 856 N N . PRO A 1 108 ? 25.156 -25.172 -8.977 1 88.81 108 PRO A N 1
ATOM 857 C CA . PRO A 1 108 ? 25.781 -26.297 -9.688 1 88.81 108 PRO A CA 1
ATOM 858 C C . PRO A 1 108 ? 24.781 -27.109 -10.5 1 88.81 108 PRO A C 1
ATOM 860 O O . PRO A 1 108 ? 23.594 -27.172 -10.141 1 88.81 108 PRO A O 1
ATOM 863 N N . GLU A 1 109 ? 25.281 -27.688 -11.57 1 83.06 109 GLU A N 1
ATOM 864 C CA . GLU A 1 109 ? 24.422 -28.562 -12.359 1 83.06 109 GLU A CA 1
ATOM 865 C C . GLU A 1 109 ? 24.172 -29.891 -11.633 1 83.06 109 GLU A C 1
ATOM 867 O O . GLU A 1 109 ? 25.094 -30.453 -11.047 1 83.06 109 GLU A O 1
ATOM 872 N N . ARG A 1 110 ? 22.938 -30.172 -11.539 1 83.06 110 ARG A N 1
ATOM 873 C CA . ARG A 1 110 ? 22.531 -31.422 -10.898 1 83.06 110 ARG A CA 1
ATOM 874 C C . ARG A 1 110 ? 21.719 -32.281 -11.852 1 83.06 110 ARG A C 1
ATOM 876 O O . ARG A 1 110 ? 20.906 -31.781 -12.625 1 83.06 110 ARG A O 1
ATOM 883 N N . SER A 1 111 ? 22.078 -33.562 -11.836 1 79.81 111 SER A N 1
ATOM 884 C CA . SER A 1 111 ? 21.297 -34.531 -12.594 1 79.81 111 SER A CA 1
ATOM 885 C C . SER A 1 111 ? 20.234 -35.188 -11.711 1 79.81 111 SER A C 1
ATOM 887 O O . SER A 1 111 ? 20.484 -35.5 -10.547 1 79.81 111 SER A O 1
ATOM 889 N N . TYR A 1 112 ? 19.047 -35.406 -12.258 1 76.12 112 TYR A N 1
ATOM 890 C CA . TYR A 1 112 ? 17.922 -35.969 -11.484 1 76.12 112 TYR A CA 1
ATOM 891 C C . TYR A 1 112 ? 17.484 -37.312 -12.031 1 76.12 112 TYR A C 1
ATOM 893 O O . TYR A 1 112 ? 16.594 -37.938 -11.469 1 76.12 112 TYR A O 1
ATOM 901 N N . ALA A 1 113 ? 18.172 -37.812 -13.141 1 78.25 113 ALA A N 1
ATOM 902 C CA . ALA A 1 113 ? 17.781 -39.094 -13.773 1 78.25 113 ALA A CA 1
ATOM 903 C C . ALA A 1 113 ? 18.953 -40.062 -13.805 1 78.25 113 ALA A C 1
ATOM 905 O O . ALA A 1 113 ? 19.172 -40.75 -14.812 1 78.25 113 ALA A O 1
ATOM 906 N N . ASP A 1 114 ? 19.734 -40.125 -12.836 1 78.38 114 ASP A N 1
ATOM 907 C CA . ASP A 1 114 ? 20.938 -40.969 -12.836 1 78.38 114 ASP A CA 1
ATOM 908 C C . ASP A 1 114 ? 20.578 -42.406 -12.508 1 78.38 114 ASP A C 1
ATOM 910 O O . ASP A 1 114 ? 21.109 -43.344 -13.117 1 78.38 114 ASP A O 1
ATOM 914 N N . ALA A 1 115 ? 19.719 -42.719 -11.57 1 79.75 115 ALA A N 1
ATOM 915 C CA . ALA A 1 115 ? 19.391 -44.062 -11.133 1 79.75 115 ALA A CA 1
ATOM 916 C C . ALA A 1 115 ? 17.922 -44.375 -11.375 1 79.75 115 ALA A C 1
ATOM 918 O O . ALA A 1 115 ? 17.141 -44.562 -10.43 1 79.75 115 ALA A O 1
ATOM 919 N N . CYS A 1 116 ? 17.625 -44.688 -12.68 1 86.31 116 CYS A N 1
ATOM 920 C CA . CYS A 1 116 ? 16.203 -44.75 -13.031 1 86.31 116 CYS A CA 1
ATOM 921 C C . CYS A 1 116 ? 15.727 -46.188 -13.109 1 86.31 116 CYS A C 1
ATOM 923 O O . CYS A 1 116 ? 14.578 -46.438 -13.477 1 86.31 116 CYS A O 1
ATOM 925 N N . THR A 1 117 ? 16.672 -47.094 -12.664 1 87.12 117 THR A N 1
ATOM 926 C CA . THR A 1 117 ? 16.203 -48.469 -12.539 1 87.12 117 THR A CA 1
ATOM 927 C C . THR A 1 117 ? 15.25 -48.625 -11.359 1 87.12 117 THR A C 1
ATOM 929 O O . THR A 1 117 ? 15.531 -48.125 -10.266 1 87.12 117 THR A O 1
ATOM 932 N N . LEU A 1 118 ? 14.188 -49.25 -11.594 1 86.5 118 LEU A N 1
ATOM 933 C CA . LEU A 1 118 ? 13.156 -49.375 -10.57 1 86.5 118 LEU A CA 1
ATOM 934 C C . LEU A 1 118 ? 13.555 -50.406 -9.523 1 86.5 118 LEU A C 1
ATOM 936 O O . LEU A 1 118 ? 13.273 -51.594 -9.695 1 86.5 118 LEU A O 1
ATOM 940 N N . THR A 1 119 ? 14.305 -50.062 -8.555 1 85.06 119 THR A N 1
ATOM 941 C CA . THR A 1 119 ? 14.68 -50.875 -7.418 1 85.06 119 THR A CA 1
ATOM 942 C C . THR A 1 119 ? 14.242 -50.25 -6.109 1 85.06 119 THR A C 1
ATOM 944 O O . THR A 1 119 ? 14.039 -49.031 -6.047 1 85.06 119 THR A O 1
ATOM 947 N N . TRP A 1 120 ? 14.016 -51.031 -5.176 1 85.69 120 TRP A N 1
ATOM 948 C CA . TRP A 1 120 ? 13.602 -50.531 -3.867 1 85.69 120 TRP A CA 1
ATOM 949 C C . TRP A 1 120 ? 14.641 -49.594 -3.295 1 85.69 120 TRP A C 1
ATOM 951 O O . TRP A 1 120 ? 14.289 -48.594 -2.631 1 85.69 120 TRP A O 1
ATOM 961 N N . GLU A 1 121 ? 15.82 -49.844 -3.531 1 80.75 121 GLU A N 1
ATOM 962 C CA . GLU A 1 121 ? 16.906 -49 -3.062 1 80.75 121 GLU A CA 1
ATOM 963 C C . GLU A 1 121 ? 16.828 -47.625 -3.693 1 80.75 121 GLU A C 1
ATOM 965 O O . GLU A 1 121 ? 16.984 -46.594 -3.004 1 80.75 121 GLU A O 1
ATOM 970 N N . ASN A 1 122 ? 16.531 -47.594 -4.922 1 81.06 122 ASN A N 1
ATOM 971 C CA . ASN A 1 122 ? 16.453 -46.312 -5.621 1 81.06 122 ASN A CA 1
ATOM 972 C C . ASN A 1 122 ? 15.25 -45.5 -5.145 1 81.06 122 ASN A C 1
ATOM 974 O O . ASN A 1 122 ? 15.352 -44.25 -5.004 1 81.06 122 ASN A O 1
ATOM 978 N N . ILE A 1 123 ? 14.25 -46.156 -4.895 1 78.56 123 ILE A N 1
ATOM 979 C CA . ILE A 1 123 ? 13.031 -45.469 -4.441 1 78.56 123 ILE A CA 1
ATOM 980 C C . ILE A 1 123 ? 13.25 -44.906 -3.043 1 78.56 123 ILE A C 1
ATOM 982 O O . ILE A 1 123 ? 12.922 -43.75 -2.781 1 78.56 123 ILE A O 1
ATOM 986 N N . THR A 1 124 ? 13.773 -45.688 -2.197 1 79.81 124 THR A N 1
ATOM 987 C CA . THR A 1 124 ? 14 -45.25 -0.823 1 79.81 124 THR A CA 1
ATOM 988 C C . THR A 1 124 ? 15.008 -44.094 -0.776 1 79.81 124 THR A C 1
ATOM 990 O O . THR A 1 124 ? 14.898 -43.219 0.065 1 79.81 124 THR A O 1
ATOM 993 N N . ASN A 1 125 ? 15.891 -44.125 -1.649 1 75.69 125 ASN A N 1
ATOM 994 C CA . ASN A 1 125 ? 16.891 -43.062 -1.706 1 75.69 125 ASN A CA 1
ATOM 995 C C . ASN A 1 125 ? 16.297 -41.75 -2.143 1 75.69 125 ASN A C 1
ATOM 997 O O . ASN A 1 125 ? 16.844 -40.688 -1.863 1 75.69 125 ASN A O 1
ATOM 1001 N N . GLN A 1 126 ? 15.211 -41.875 -2.818 1 74.75 126 GLN A N 1
ATOM 1002 C CA . GLN A 1 126 ? 14.562 -40.656 -3.307 1 74.75 126 GLN A CA 1
ATOM 1003 C C . GLN A 1 126 ? 13.562 -40.125 -2.289 1 74.75 126 GLN A C 1
ATOM 1005 O O . GLN A 1 126 ? 13.078 -39 -2.42 1 74.75 126 GLN A O 1
ATOM 1010 N N . MET A 1 127 ? 13.297 -40.969 -1.294 1 76 127 MET A N 1
ATOM 1011 C CA . MET A 1 127 ? 12.383 -40.531 -0.243 1 76 127 MET A CA 1
ATOM 1012 C C . MET A 1 127 ? 13.039 -39.469 0.653 1 76 127 MET A C 1
ATOM 1014 O O . MET A 1 127 ? 13.906 -39.812 1.47 1 76 127 MET A O 1
ATOM 1018 N N . ASP A 1 128 ? 12.93 -38.281 0.324 1 75.38 128 ASP A N 1
ATOM 1019 C CA . ASP A 1 128 ? 13.539 -37.156 1.067 1 75.38 128 ASP A CA 1
ATOM 1020 C C . ASP A 1 128 ? 12.523 -36.062 1.334 1 75.38 128 ASP A C 1
ATOM 1022 O O . ASP A 1 128 ? 11.312 -36.281 1.303 1 75.38 128 ASP A O 1
ATOM 1026 N N . ILE A 1 129 ? 13 -34.969 1.68 1 74.69 129 ILE A N 1
ATOM 1027 C CA . ILE A 1 129 ? 12.234 -33.812 2.07 1 74.69 129 ILE A CA 1
ATOM 1028 C C . ILE A 1 129 ? 11.312 -33.406 0.927 1 74.69 129 ILE A C 1
ATOM 1030 O O . ILE A 1 129 ? 10.266 -32.781 1.155 1 74.69 129 ILE A O 1
ATOM 1034 N N . PHE A 1 130 ? 11.562 -33.938 -0.189 1 78.38 130 PHE A N 1
ATOM 1035 C CA . PHE A 1 130 ? 10.773 -33.562 -1.362 1 78.38 130 PHE A CA 1
ATOM 1036 C C . PHE A 1 130 ? 9.422 -34.281 -1.344 1 78.38 130 PHE A C 1
ATOM 1038 O O . PHE A 1 130 ? 8.422 -33.719 -1.793 1 78.38 130 PHE A O 1
ATOM 1045 N N . VAL A 1 131 ? 9.422 -35.469 -0.792 1 83.69 131 VAL A N 1
ATOM 1046 C CA . VAL A 1 131 ? 8.188 -36.25 -0.674 1 83.69 131 VAL A CA 1
ATOM 1047 C C . VAL A 1 131 ? 7.211 -35.5 0.241 1 83.69 131 VAL A C 1
ATOM 1049 O O . VAL A 1 131 ? 6.031 -35.375 -0.086 1 83.69 131 VAL A O 1
ATOM 1052 N N . VAL A 1 132 ? 7.738 -35.062 1.245 1 85.5 132 VAL A N 1
ATOM 1053 C CA . VAL A 1 132 ? 6.918 -34.312 2.195 1 85.5 132 VAL A CA 1
ATOM 1054 C C . VAL A 1 132 ? 6.418 -33.031 1.549 1 85.5 132 VAL A C 1
ATOM 1056 O O . VAL A 1 132 ? 5.246 -32.656 1.698 1 85.5 132 VAL A O 1
ATOM 1059 N N . ALA A 1 133 ? 7.227 -32.438 0.822 1 88 133 ALA A N 1
ATOM 1060 C CA . ALA A 1 133 ? 6.871 -31.188 0.16 1 88 133 ALA A CA 1
ATOM 1061 C C . ALA A 1 133 ? 5.746 -31.391 -0.85 1 88 133 ALA A C 1
ATOM 1063 O O . ALA A 1 133 ? 4.828 -30.578 -0.948 1 88 133 ALA A O 1
ATOM 1064 N N . HIS A 1 134 ? 5.82 -32.5 -1.569 1 90.56 134 HIS A N 1
ATOM 1065 C CA . HIS A 1 134 ? 4.766 -32.812 -2.527 1 90.56 134 HIS A CA 1
ATOM 1066 C C . HIS A 1 134 ? 3.432 -33.062 -1.823 1 90.56 134 HIS A C 1
ATOM 1068 O O . HIS A 1 134 ? 2.412 -32.469 -2.213 1 90.56 134 HIS A O 1
ATOM 1074 N N . ALA A 1 135 ? 3.529 -33.844 -0.784 1 93.69 135 ALA A N 1
ATOM 1075 C CA . ALA A 1 135 ? 2.297 -34.188 -0.083 1 93.69 135 ALA A CA 1
ATOM 1076 C C . ALA A 1 135 ? 1.671 -32.969 0.577 1 93.69 135 ALA A C 1
ATOM 1078 O O . ALA A 1 135 ? 0.473 -32.719 0.426 1 93.69 135 ALA A O 1
ATOM 1079 N N . VAL A 1 136 ? 2.428 -32.219 1.229 1 94.69 136 VAL A N 1
ATOM 1080 C CA . VAL A 1 136 ? 1.93 -31.016 1.904 1 94.69 136 VAL A CA 1
ATOM 1081 C C . VAL A 1 136 ? 1.458 -30 0.872 1 94.69 136 VAL A C 1
ATOM 1083 O O . VAL A 1 136 ? 0.441 -29.328 1.069 1 94.69 136 VAL A O 1
ATOM 1086 N N . GLY A 1 137 ? 2.211 -29.891 -0.17 1 96.31 137 GLY A N 1
ATOM 1087 C CA . GLY A 1 137 ? 1.822 -28.984 -1.246 1 96.31 137 GLY A CA 1
ATOM 1088 C C . GLY A 1 137 ? 0.455 -29.297 -1.822 1 96.31 137 GLY A C 1
ATOM 1089 O O . GLY A 1 137 ? -0.371 -28.406 -2.002 1 96.31 137 GLY A O 1
ATOM 1090 N N . TRP A 1 138 ? 0.207 -30.578 -2.064 1 97 138 TRP A N 1
ATOM 1091 C CA . TRP A 1 138 ? -1.062 -30.953 -2.672 1 97 138 TRP A CA 1
ATOM 1092 C C . TRP A 1 138 ? -2.188 -30.938 -1.642 1 97 138 TRP A C 1
ATOM 1094 O O . TRP A 1 138 ? -3.354 -30.734 -1.992 1 97 138 TRP A O 1
ATOM 1104 N N . PHE A 1 139 ? -1.803 -31.172 -0.359 1 96.56 139 PHE A N 1
ATOM 1105 C CA . PHE A 1 139 ? -2.764 -30.891 0.702 1 96.56 139 PHE A CA 1
ATOM 1106 C C . PHE A 1 139 ? -3.242 -29.453 0.633 1 96.56 139 PHE A C 1
ATOM 1108 O O . PHE A 1 139 ? -4.445 -29.188 0.652 1 96.56 139 PHE A O 1
ATOM 1115 N N . GLY A 1 140 ? -2.307 -28.516 0.526 1 96.5 140 GLY A N 1
ATOM 1116 C CA . GLY A 1 140 ? -2.643 -27.109 0.418 1 96.5 140 GLY A CA 1
ATOM 1117 C C . GLY A 1 140 ? -3.438 -26.781 -0.831 1 96.5 140 GLY A C 1
ATOM 1118 O O . GLY A 1 140 ? -4.414 -26.031 -0.771 1 96.5 140 GLY A O 1
ATOM 1119 N N . LYS A 1 141 ? -3.035 -27.328 -1.925 1 97.12 141 LYS A N 1
ATOM 1120 C CA . LYS A 1 141 ? -3.73 -27.078 -3.186 1 97.12 141 LYS A CA 1
ATOM 1121 C C . LYS A 1 141 ? -5.168 -27.594 -3.129 1 97.12 141 LYS A C 1
ATOM 1123 O O . LYS A 1 141 ? -6.074 -26.969 -3.686 1 97.12 141 LYS A O 1
ATOM 1128 N N . ALA A 1 142 ? -5.363 -28.688 -2.484 1 95.5 142 ALA A N 1
ATOM 1129 C CA . ALA A 1 142 ? -6.715 -29.219 -2.311 1 95.5 142 ALA A CA 1
ATOM 1130 C C . ALA A 1 142 ? -7.574 -28.266 -1.487 1 95.5 142 ALA A C 1
ATOM 1132 O O . ALA A 1 142 ? -8.758 -28.094 -1.771 1 95.5 142 ALA A O 1
ATOM 1133 N N . LEU A 1 143 ? -6.977 -27.656 -0.532 1 93.44 143 LEU A N 1
ATOM 1134 C CA . LEU A 1 143 ? -7.703 -26.703 0.305 1 93.44 143 LEU A CA 1
ATOM 1135 C C . LEU A 1 143 ? -8.078 -25.453 -0.489 1 93.44 143 LEU A C 1
ATOM 1137 O O . LEU A 1 143 ? -9.086 -24.812 -0.195 1 93.44 143 LEU A O 1
ATOM 1141 N N . ILE A 1 144 ? -7.344 -25.141 -1.45 1 95.12 144 ILE A N 1
ATOM 1142 C CA . ILE A 1 144 ? -7.57 -23.938 -2.264 1 95.12 144 ILE A CA 1
ATOM 1143 C C . ILE A 1 144 ? -8.656 -24.219 -3.299 1 95.12 144 ILE A C 1
ATOM 1145 O O . ILE A 1 144 ? -9.625 -23.469 -3.414 1 95.12 144 ILE A O 1
ATOM 1149 N N . LEU A 1 145 ? -8.531 -25.344 -4.023 1 93.38 145 LEU A N 1
ATOM 1150 C CA . LEU A 1 145 ? -9.414 -25.625 -5.148 1 93.38 145 LEU A CA 1
ATOM 1151 C C . LEU A 1 145 ? -10.703 -26.297 -4.672 1 93.38 145 LEU A C 1
ATOM 1153 O O . LEU A 1 145 ? -11.766 -26.109 -5.281 1 93.38 145 LEU A O 1
ATOM 1157 N N . ARG A 1 146 ? -10.656 -27.109 -3.641 1 90.81 146 ARG A N 1
ATOM 1158 C CA . ARG A 1 146 ? -11.766 -27.828 -3.035 1 90.81 146 ARG A CA 1
ATOM 1159 C C . ARG A 1 146 ? -12.508 -28.656 -4.074 1 90.81 146 ARG A C 1
ATOM 1161 O O . ARG A 1 146 ? -13.742 -28.703 -4.078 1 90.81 146 ARG A O 1
ATOM 1168 N N . ASP A 1 147 ? -11.828 -29.203 -4.988 1 91.94 147 ASP A N 1
ATOM 1169 C CA . ASP A 1 147 ? -12.375 -30.062 -6.027 1 91.94 147 ASP A CA 1
ATOM 1170 C C . ASP A 1 147 ? -11.414 -31.203 -6.363 1 91.94 147 ASP A C 1
ATOM 1172 O O . ASP A 1 147 ? -10.281 -30.953 -6.793 1 91.94 147 ASP A O 1
ATOM 1176 N N . TYR A 1 148 ? -11.906 -32.344 -6.207 1 91.81 148 TYR A N 1
ATOM 1177 C CA . TYR A 1 148 ? -11.094 -33.562 -6.363 1 91.81 148 TYR A CA 1
ATOM 1178 C C . TYR A 1 148 ? -10.57 -33.688 -7.789 1 91.81 148 TYR A C 1
ATOM 1180 O O . TYR A 1 148 ? -9.383 -33.938 -7.996 1 91.81 148 TYR A O 1
ATOM 1188 N N . TRP A 1 149 ? -11.344 -33.469 -8.727 1 91.75 149 TRP A N 1
ATOM 1189 C CA . TRP A 1 149 ? -11 -33.656 -10.125 1 91.75 149 TRP A CA 1
ATOM 1190 C C . TRP A 1 149 ? -10.078 -32.562 -10.617 1 91.75 149 TRP A C 1
ATOM 1192 O O . TRP A 1 149 ? -9.156 -32.812 -11.406 1 91.75 149 TRP A O 1
ATOM 1202 N N . PHE A 1 150 ? -10.312 -31.344 -10.18 1 94.44 150 PHE A N 1
ATOM 1203 C CA . PHE A 1 150 ? -9.406 -30.266 -10.539 1 94.44 150 PHE A CA 1
ATOM 1204 C C . PHE A 1 150 ? -8 -30.531 -10.031 1 94.44 150 PHE A C 1
ATOM 1206 O O . PHE A 1 150 ? -7.02 -30.266 -10.727 1 94.44 150 PHE A O 1
ATOM 1213 N N . CYS A 1 151 ? -7.898 -31.078 -8.82 1 96.25 151 CYS A N 1
ATOM 1214 C CA . CYS A 1 151 ? -6.594 -31.406 -8.266 1 96.25 151 CYS A CA 1
ATOM 1215 C C . CYS A 1 151 ? -5.887 -32.469 -9.117 1 96.25 151 CYS A C 1
ATOM 1217 O O . CYS A 1 151 ? -4.703 -32.312 -9.43 1 96.25 151 CYS A O 1
ATOM 1219 N N . TRP A 1 152 ? -6.617 -33.469 -9.531 1 95.56 152 TRP A N 1
ATOM 1220 C CA . TRP A 1 152 ? -6.039 -34.531 -10.352 1 95.56 152 TRP A CA 1
ATOM 1221 C C . TRP A 1 152 ? -5.629 -34 -11.719 1 95.56 152 TRP A C 1
ATOM 1223 O O . TRP A 1 152 ? -4.566 -34.344 -12.234 1 95.56 152 TRP A O 1
ATOM 1233 N N . ILE A 1 153 ? -6.48 -33.188 -12.281 1 95.81 153 ILE A N 1
ATOM 1234 C CA . ILE A 1 153 ? -6.18 -32.594 -13.586 1 95.81 153 ILE A CA 1
ATOM 1235 C C . ILE A 1 153 ? -4.871 -31.812 -13.508 1 95.81 153 ILE A C 1
ATOM 1237 O O . ILE A 1 153 ? -3.996 -31.984 -14.359 1 95.81 153 ILE A O 1
ATOM 1241 N N . ILE A 1 154 ? -4.707 -30.984 -12.508 1 97.44 154 ILE A N 1
ATOM 1242 C CA . ILE A 1 154 ? -3.506 -30.172 -12.367 1 97.44 154 ILE A CA 1
ATOM 1243 C C . ILE A 1 154 ? -2.305 -31.078 -12.078 1 97.44 154 ILE A C 1
ATOM 1245 O O . ILE A 1 154 ? -1.207 -30.828 -12.586 1 97.44 154 ILE A O 1
ATOM 1249 N N . SER A 1 155 ? -2.488 -32.062 -11.227 1 97.56 155 SER A N 1
ATOM 1250 C CA . SER A 1 155 ? -1.417 -33 -10.891 1 97.56 155 SER A CA 1
ATOM 1251 C C . SER A 1 155 ? -0.844 -33.656 -12.133 1 97.56 155 SER A C 1
ATOM 1253 O O . SER A 1 155 ? 0.373 -33.688 -12.328 1 97.56 155 SER A O 1
ATOM 1255 N N . ILE A 1 156 ? -1.689 -34.125 -12.969 1 96.69 156 ILE A N 1
ATOM 1256 C CA . ILE A 1 156 ? -1.274 -34.812 -14.188 1 96.69 156 ILE A CA 1
ATOM 1257 C C . ILE A 1 156 ? -0.728 -33.781 -15.188 1 96.69 156 ILE A C 1
ATOM 1259 O O . ILE A 1 156 ? 0.325 -34 -15.789 1 96.69 156 ILE A O 1
ATOM 1263 N N . ALA A 1 157 ? -1.431 -32.719 -15.344 1 96.94 157 ALA A N 1
ATOM 1264 C CA . ALA A 1 157 ? -1.014 -31.672 -16.281 1 96.94 157 ALA A CA 1
ATOM 1265 C C . ALA A 1 157 ? 0.379 -31.156 -15.945 1 96.94 157 ALA A C 1
ATOM 1267 O O . ALA A 1 157 ? 1.162 -30.828 -16.844 1 96.94 157 ALA A O 1
ATOM 1268 N N . PHE A 1 158 ? 0.683 -31.031 -14.703 1 97.38 158 PHE A N 1
ATOM 1269 C CA . PHE A 1 158 ? 1.99 -30.516 -14.312 1 97.38 158 PHE A CA 1
ATOM 1270 C C . PHE A 1 158 ? 3.096 -31.484 -14.711 1 97.38 158 PHE A C 1
ATOM 1272 O O . PHE A 1 158 ? 4.176 -31.062 -15.133 1 97.38 158 PHE A O 1
ATOM 1279 N N . GLU A 1 159 ? 2.873 -32.781 -14.555 1 96.69 159 GLU A N 1
ATOM 1280 C CA . GLU A 1 159 ? 3.861 -33.75 -15.008 1 96.69 159 GLU A CA 1
ATOM 1281 C C . GLU A 1 159 ? 4.105 -33.625 -16.516 1 96.69 159 GLU A C 1
ATOM 1283 O O . GLU A 1 159 ? 5.238 -33.781 -16.969 1 96.69 159 GLU A O 1
ATOM 1288 N N . LEU A 1 160 ? 3.061 -33.406 -17.219 1 95.94 160 LEU A N 1
ATOM 1289 C CA . LEU A 1 160 ? 3.205 -33.219 -18.656 1 95.94 160 LEU A CA 1
ATOM 1290 C C . LEU A 1 160 ? 4.004 -31.953 -18.953 1 95.94 160 LEU A C 1
ATOM 1292 O O . LEU A 1 160 ? 4.781 -31.906 -19.922 1 95.94 160 LEU A O 1
ATOM 1296 N N . CYS A 1 161 ? 3.801 -30.891 -18.156 1 97.25 161 CYS A N 1
ATOM 1297 C CA . CYS A 1 161 ? 4.602 -29.672 -18.297 1 97.25 161 CYS A CA 1
ATOM 1298 C C . CYS A 1 161 ? 6.078 -29.969 -18.047 1 97.25 161 CYS A C 1
ATOM 1300 O O . CYS A 1 161 ? 6.945 -29.469 -18.75 1 97.25 161 CYS A O 1
ATOM 1302 N N . GLU A 1 162 ? 6.309 -30.797 -17.047 1 97.06 162 GLU A N 1
ATOM 1303 C CA . GLU A 1 162 ? 7.691 -31.141 -16.734 1 97.06 162 GLU A CA 1
ATOM 1304 C C . GLU A 1 162 ? 8.352 -31.844 -17.906 1 97.06 162 GLU A C 1
ATOM 1306 O O . GLU A 1 162 ? 9.453 -31.484 -18.328 1 97.06 162 GLU A O 1
ATOM 1311 N N . TYR A 1 163 ? 7.664 -32.781 -18.469 1 95.56 163 TYR A N 1
ATOM 1312 C CA . TYR A 1 163 ? 8.188 -33.469 -19.641 1 95.56 163 TYR A CA 1
ATOM 1313 C C . TYR A 1 163 ? 8.43 -32.469 -20.781 1 95.56 163 TYR A C 1
ATOM 1315 O O . TYR A 1 163 ? 9.43 -32.562 -21.484 1 95.56 163 TYR A O 1
ATOM 1323 N N . SER A 1 164 ? 7.547 -31.578 -20.938 1 97.06 164 SER A N 1
ATOM 1324 C CA . SER A 1 164 ? 7.574 -30.641 -22.047 1 97.06 164 SER A CA 1
ATOM 1325 C C . SER A 1 164 ? 8.719 -29.656 -21.906 1 97.06 164 SER A C 1
ATOM 1327 O O . SER A 1 164 ? 9.227 -29.125 -22.906 1 97.06 164 SER A O 1
ATOM 1329 N N . LEU A 1 165 ? 9.148 -29.359 -20.672 1 97.25 165 LEU A N 1
ATOM 1330 C CA . LEU A 1 165 ? 10.102 -28.281 -20.438 1 97.25 165 LEU A CA 1
ATOM 1331 C C . LEU A 1 165 ? 11.422 -28.828 -19.906 1 97.25 165 LEU A C 1
ATOM 1333 O O . LEU A 1 165 ? 12.273 -28.062 -19.438 1 97.25 165 LEU A O 1
ATOM 1337 N N . GLU A 1 166 ? 11.609 -30.156 -19.969 1 95.12 166 GLU A N 1
ATOM 1338 C CA . GLU A 1 166 ? 12.828 -30.781 -19.438 1 95.12 166 GLU A CA 1
ATOM 1339 C C . GLU A 1 166 ? 14.047 -30.359 -20.25 1 95.12 166 GLU A C 1
ATOM 1341 O O . GLU A 1 166 ? 15.18 -30.453 -19.781 1 95.12 166 GLU A O 1
ATOM 1346 N N . HIS A 1 167 ? 13.852 -29.875 -21.5 1 94.19 167 HIS A N 1
ATOM 1347 C CA . HIS A 1 167 ? 14.961 -29.391 -22.312 1 94.19 167 HIS A CA 1
ATOM 1348 C C . HIS A 1 167 ? 15.484 -28.062 -21.781 1 94.19 167 HIS A C 1
ATOM 1350 O O . HIS A 1 167 ? 16.578 -27.625 -22.141 1 94.19 167 HIS A O 1
ATOM 1356 N N . GLN A 1 168 ? 14.75 -27.391 -20.906 1 95.38 168 GLN A N 1
ATOM 1357 C CA . GLN A 1 168 ? 15.164 -26.109 -20.312 1 95.38 168 GLN A CA 1
ATOM 1358 C C . GLN A 1 168 ? 15.695 -26.312 -18.906 1 95.38 168 GLN A C 1
ATOM 1360 O O . GLN A 1 168 ? 16.75 -25.781 -18.547 1 95.38 168 GLN A O 1
ATOM 1365 N N . LEU A 1 169 ? 14.977 -27.078 -18.141 1 95.25 169 LEU A N 1
ATOM 1366 C CA . LEU A 1 169 ? 15.32 -27.266 -16.734 1 95.25 169 LEU A CA 1
ATOM 1367 C C . LEU A 1 169 ? 15.633 -28.734 -16.438 1 95.25 169 LEU A C 1
ATOM 1369 O O . LEU A 1 169 ? 14.758 -29.594 -16.547 1 95.25 169 LEU A O 1
ATOM 1373 N N . ASN A 1 170 ? 16.75 -29.016 -15.945 1 91.62 170 ASN A N 1
ATOM 1374 C CA . ASN A 1 170 ? 17.172 -30.375 -15.633 1 91.62 170 ASN A CA 1
ATOM 1375 C C . ASN A 1 170 ? 16.328 -30.984 -14.508 1 91.62 170 ASN A C 1
ATOM 1377 O O . ASN A 1 170 ? 16.141 -32.188 -14.461 1 91.62 170 ASN A O 1
ATOM 1381 N N . ASN A 1 171 ? 15.781 -30.109 -13.68 1 89.88 171 ASN A N 1
ATOM 1382 C CA . ASN A 1 171 ? 14.953 -30.547 -12.562 1 89.88 171 ASN A CA 1
ATOM 1383 C C . ASN A 1 171 ? 13.703 -31.266 -13.039 1 89.88 171 ASN A C 1
ATOM 1385 O O . ASN A 1 171 ? 13.086 -32.031 -12.281 1 89.88 171 ASN A O 1
ATOM 1389 N N . PHE A 1 172 ? 13.367 -31.062 -14.25 1 93.81 172 PHE A N 1
ATOM 1390 C CA . PHE A 1 172 ? 12.156 -31.641 -14.805 1 93.81 172 PHE A CA 1
ATOM 1391 C C . PHE A 1 172 ? 12.445 -33 -15.43 1 93.81 172 PHE A C 1
ATOM 1393 O O . PHE A 1 172 ? 11.523 -33.781 -15.727 1 93.81 172 PHE A O 1
ATOM 1400 N N . ALA A 1 173 ? 13.703 -33.281 -15.656 1 92.06 173 ALA A N 1
ATOM 1401 C CA . ALA A 1 173 ? 14.102 -34.531 -16.25 1 92.06 173 ALA A CA 1
ATOM 1402 C C . ALA A 1 173 ? 14.312 -35.594 -15.18 1 92.06 173 ALA A C 1
ATOM 1404 O O . ALA A 1 173 ? 15.445 -35.969 -14.859 1 92.06 173 ALA A O 1
ATOM 1405 N N . GLU A 1 174 ? 13.305 -36.156 -14.695 1 90.62 174 GLU A N 1
ATOM 1406 C CA . GLU A 1 174 ? 13.344 -37.188 -13.672 1 90.62 174 GLU A CA 1
ATOM 1407 C C . GLU A 1 174 ? 13.008 -38.562 -14.25 1 90.62 174 GLU A C 1
ATOM 1409 O O . GLU A 1 174 ? 12.633 -38.656 -15.414 1 90.62 174 GLU A O 1
ATOM 1414 N N . CYS A 1 175 ? 13.281 -39.594 -13.383 1 90.75 175 CYS A N 1
ATOM 1415 C CA . CYS A 1 175 ? 12.891 -40.938 -13.789 1 90.75 175 CYS A CA 1
ATOM 1416 C C . CYS A 1 175 ? 11.375 -41.031 -13.945 1 90.75 175 CYS A C 1
ATOM 1418 O O . CYS A 1 175 ? 10.625 -40.375 -13.219 1 90.75 175 CYS A O 1
ATOM 1420 N N . TRP A 1 176 ? 10.93 -41.938 -14.867 1 91.06 176 TRP A N 1
ATOM 1421 C CA . TRP A 1 176 ? 9.508 -42.062 -15.172 1 91.06 176 TRP A CA 1
ATOM 1422 C C . TRP A 1 176 ? 8.719 -42.438 -13.93 1 91.06 176 TRP A C 1
ATOM 1424 O O . TRP A 1 176 ? 7.594 -41.969 -13.727 1 91.06 176 TRP A O 1
ATOM 1434 N N . TRP A 1 177 ? 9.234 -43.375 -13.125 1 90.44 177 TRP A N 1
ATOM 1435 C CA . TRP A 1 177 ? 8.508 -43.812 -11.938 1 90.44 177 TRP A CA 1
ATOM 1436 C C . TRP A 1 177 ? 8.453 -42.719 -10.883 1 90.44 177 TRP A C 1
ATOM 1438 O O . TRP A 1 177 ? 7.578 -42.719 -10.016 1 90.44 177 TRP A O 1
ATOM 1448 N N . ASP A 1 178 ? 9.438 -41.781 -10.922 1 90.88 178 ASP A N 1
ATOM 1449 C CA . ASP A 1 178 ? 9.383 -40.625 -10.039 1 90.88 178 ASP A CA 1
ATOM 1450 C C . ASP A 1 178 ? 8.195 -39.719 -10.383 1 90.88 178 ASP A C 1
ATOM 1452 O O . ASP A 1 178 ? 7.465 -39.281 -9.5 1 90.88 178 ASP A O 1
ATOM 1456 N N . HIS A 1 179 ? 7.938 -39.5 -11.633 1 92.75 179 HIS A N 1
ATOM 1457 C CA . HIS A 1 179 ? 6.82 -38.688 -12.109 1 92.75 179 HIS A CA 1
ATOM 1458 C C . HIS A 1 179 ? 5.484 -39.344 -11.75 1 92.75 179 HIS A C 1
ATOM 1460 O O . HIS A 1 179 ? 4.652 -38.719 -11.086 1 92.75 179 HIS A O 1
ATOM 1466 N N . TRP A 1 180 ? 5.305 -40.531 -12.125 1 93.44 180 TRP A N 1
ATOM 1467 C CA . TRP A 1 180 ? 3.961 -41.094 -12.18 1 93.44 180 TRP A CA 1
ATOM 1468 C C . TRP A 1 180 ? 3.65 -41.906 -10.922 1 93.44 180 TRP A C 1
ATOM 1470 O O . TRP A 1 180 ? 2.514 -41.906 -10.438 1 93.44 180 TRP A O 1
ATOM 1480 N N . ILE A 1 181 ? 4.598 -42.5 -10.359 1 91.06 181 ILE A N 1
ATOM 1481 C CA . ILE A 1 181 ? 4.344 -43.344 -9.18 1 91.06 181 ILE A CA 1
ATOM 1482 C C . ILE A 1 181 ? 4.574 -42.5 -7.918 1 91.06 181 ILE A C 1
ATOM 1484 O O . ILE A 1 181 ? 3.641 -42.25 -7.148 1 91.06 181 ILE A O 1
ATOM 1488 N N . LEU A 1 182 ? 5.758 -42 -7.738 1 90.75 182 LEU A N 1
ATOM 1489 C CA . LEU A 1 182 ? 6.078 -41.312 -6.504 1 90.75 182 LEU A CA 1
ATOM 1490 C C . LEU A 1 182 ? 5.309 -40 -6.418 1 90.75 182 LEU A C 1
ATOM 1492 O O . LEU A 1 182 ? 4.609 -39.75 -5.438 1 90.75 182 LEU A O 1
ATOM 1496 N N . ASP A 1 183 ? 5.441 -39.125 -7.48 1 94 183 ASP A N 1
ATOM 1497 C CA . ASP A 1 183 ? 4.816 -37.812 -7.43 1 94 183 ASP A CA 1
ATOM 1498 C C . ASP A 1 183 ? 3.297 -37.906 -7.531 1 94 183 ASP A C 1
ATOM 1500 O O . ASP A 1 183 ? 2.582 -37.625 -6.574 1 94 183 ASP A O 1
ATOM 1504 N N . VAL A 1 184 ? 2.754 -38.5 -8.594 1 95.44 184 VAL A N 1
ATOM 1505 C CA . VAL A 1 184 ? 1.331 -38.406 -8.906 1 95.44 184 VAL A CA 1
ATOM 1506 C C . VAL A 1 184 ? 0.555 -39.406 -8.055 1 95.44 184 VAL A C 1
ATOM 1508 O O . VAL A 1 184 ? -0.325 -39.031 -7.281 1 95.44 184 VAL A O 1
ATOM 1511 N N . LEU A 1 185 ? 0.904 -40.688 -8.109 1 95.06 185 LEU A N 1
ATOM 1512 C CA . LEU A 1 185 ? 0.052 -41.75 -7.57 1 95.06 185 LEU A CA 1
ATOM 1513 C C . LEU A 1 185 ? 0.226 -41.875 -6.062 1 95.06 185 LEU A C 1
ATOM 1515 O O . LEU A 1 185 ? -0.66 -42.375 -5.371 1 95.06 185 LEU A O 1
ATOM 1519 N N . LEU A 1 186 ? 1.367 -41.406 -5.512 1 93.19 186 LEU A N 1
ATOM 1520 C CA . LEU A 1 186 ? 1.586 -41.594 -4.078 1 93.19 186 LEU A CA 1
ATOM 1521 C C . LEU A 1 186 ? 1.509 -40.25 -3.363 1 93.19 186 LEU A C 1
ATOM 1523 O O . LEU A 1 186 ? 0.537 -39.969 -2.654 1 93.19 186 LEU A O 1
ATOM 1527 N N . CYS A 1 187 ? 2.438 -39.406 -3.609 1 94.44 187 CYS A N 1
ATOM 1528 C CA . CYS A 1 187 ? 2.549 -38.156 -2.824 1 94.44 187 CYS A CA 1
ATOM 1529 C C . CYS A 1 187 ? 1.391 -37.219 -3.123 1 94.44 187 CYS A C 1
ATOM 1531 O O . CYS A 1 187 ? 0.715 -36.75 -2.205 1 94.44 187 CYS A O 1
ATOM 1533 N N . ASN A 1 188 ? 1.186 -36.875 -4.41 1 96.94 188 ASN A N 1
ATOM 1534 C CA . ASN A 1 188 ? 0.087 -36 -4.777 1 96.94 188 ASN A CA 1
ATOM 1535 C C . ASN A 1 188 ? -1.262 -36.562 -4.344 1 96.94 188 ASN A C 1
ATOM 1537 O O . ASN A 1 188 ? -2.088 -35.844 -3.773 1 96.94 188 ASN A O 1
ATOM 1541 N N . TRP A 1 189 ? -1.418 -37.844 -4.68 1 96.5 189 TRP A N 1
ATOM 1542 C CA . TRP A 1 189 ? -2.67 -38.5 -4.312 1 96.5 189 TRP A CA 1
ATOM 1543 C C . TRP A 1 189 ? -2.906 -38.406 -2.811 1 96.5 189 TRP A C 1
ATOM 1545 O O . TRP A 1 189 ? -4.02 -38.125 -2.365 1 96.5 189 TRP A O 1
ATOM 1555 N N . LEU A 1 190 ? -1.925 -38.719 -2.041 1 96.19 190 LEU A N 1
ATOM 1556 C CA . LEU A 1 190 ? -2.053 -38.656 -0.589 1 96.19 190 LEU A CA 1
ATOM 1557 C C . LEU A 1 190 ? -2.453 -37.25 -0.145 1 96.19 190 LEU A C 1
ATOM 1559 O O . LEU A 1 190 ? -3.365 -37.094 0.671 1 96.19 190 LEU A O 1
ATOM 1563 N N . GLY A 1 191 ? -1.752 -36.281 -0.628 1 97.25 191 GLY A N 1
ATOM 1564 C CA . GLY A 1 191 ? -2.09 -34.906 -0.302 1 97.25 191 GLY A CA 1
ATOM 1565 C C . GLY A 1 191 ? -3.508 -34.531 -0.69 1 97.25 191 GLY A C 1
ATOM 1566 O O . GLY A 1 191 ? -4.223 -33.906 0.09 1 97.25 191 GLY A O 1
ATOM 1567 N N . ILE A 1 192 ? -3.928 -34.875 -1.836 1 96.31 192 ILE A N 1
ATOM 1568 C CA . ILE A 1 192 ? -5.258 -34.562 -2.346 1 96.31 192 ILE A CA 1
ATOM 1569 C C . ILE A 1 192 ? -6.316 -35.25 -1.479 1 96.31 192 ILE A C 1
ATOM 1571 O O . ILE A 1 192 ? -7.281 -34.625 -1.053 1 96.31 192 ILE A O 1
ATOM 1575 N N . GLU A 1 193 ? -6.09 -36.562 -1.204 1 94.62 193 GLU A N 1
ATOM 1576 C CA . GLU A 1 193 ? -7.059 -37.344 -0.431 1 94.62 193 GLU A CA 1
ATOM 1577 C C . GLU A 1 193 ? -7.238 -36.75 0.968 1 94.62 193 GLU A C 1
ATOM 1579 O O . GLU A 1 193 ? -8.367 -36.594 1.436 1 94.62 193 GLU A O 1
ATOM 1584 N N . VAL A 1 194 ? -6.152 -36.5 1.598 1 94.81 194 VAL A N 1
ATOM 1585 C CA . VAL A 1 194 ? -6.223 -35.938 2.945 1 94.81 194 VAL A CA 1
ATOM 1586 C C . VAL A 1 194 ? -6.844 -34.562 2.9 1 94.81 194 VAL A C 1
ATOM 1588 O O . VAL A 1 194 ? -7.652 -34.188 3.764 1 94.81 194 VAL A O 1
ATOM 1591 N N . GLY A 1 195 ? -6.449 -33.781 1.914 1 94 195 GLY A N 1
ATOM 1592 C CA . GLY A 1 195 ? -7.027 -32.438 1.759 1 94 195 GLY A CA 1
ATOM 1593 C C . GLY A 1 195 ? -8.523 -32.469 1.527 1 94 195 GLY A C 1
ATOM 1594 O O . GLY A 1 195 ? -9.266 -31.688 2.121 1 94 195 GLY A O 1
ATOM 1595 N N . MET A 1 196 ? -8.977 -33.344 0.73 1 91.31 196 MET A N 1
ATOM 1596 C CA . MET A 1 196 ? -10.398 -33.469 0.435 1 91.31 196 MET A CA 1
ATOM 1597 C C . MET A 1 196 ? -11.18 -33.938 1.667 1 91.31 196 MET A C 1
ATOM 1599 O O . MET A 1 196 ? -12.289 -33.438 1.915 1 91.31 196 MET A O 1
ATOM 1603 N N . LYS A 1 197 ? -10.617 -34.844 2.377 1 90 197 LYS A N 1
ATOM 1604 C CA . LYS A 1 197 ? -11.242 -35.281 3.619 1 90 197 LYS A CA 1
ATOM 1605 C C . LYS A 1 197 ? -11.344 -34.125 4.621 1 90 197 LYS A C 1
ATOM 1607 O O . LYS A 1 197 ? -12.336 -34 5.34 1 90 197 LYS A O 1
ATOM 1612 N N . PHE A 1 198 ? -10.32 -33.406 4.641 1 87.5 198 PHE A N 1
ATOM 1613 C CA . PHE A 1 198 ? -10.32 -32.25 5.492 1 87.5 198 PHE A CA 1
ATOM 1614 C C . PHE A 1 198 ? -11.445 -31.281 5.105 1 87.5 198 PHE A C 1
ATOM 1616 O O . PHE A 1 198 ? -12.18 -30.812 5.965 1 87.5 198 PHE A O 1
ATOM 1623 N N . CYS A 1 199 ? -11.609 -30.969 3.818 1 83.94 199 CYS A N 1
ATOM 1624 C CA . CYS A 1 199 ? -12.672 -30.109 3.312 1 83.94 199 CYS A CA 1
ATOM 1625 C C . CYS A 1 199 ? -14.047 -30.672 3.648 1 83.94 199 CYS A C 1
ATOM 1627 O O . CYS A 1 199 ? -14.953 -29.922 4.027 1 83.94 199 CYS A O 1
ATOM 1629 N N . GLN A 1 200 ? -14.219 -31.953 3.477 1 82 200 GLN A N 1
ATOM 1630 C CA . GLN A 1 200 ? -15.477 -32.625 3.789 1 82 200 GLN A CA 1
ATOM 1631 C C . GLN A 1 200 ? -15.805 -32.5 5.277 1 82 200 GLN A C 1
ATOM 1633 O O . GLN A 1 200 ? -16.953 -32.25 5.645 1 82 200 GLN A O 1
ATOM 1638 N N . TYR A 1 201 ? -14.812 -32.719 5.984 1 78.31 201 TYR A N 1
ATOM 1639 C CA . TYR A 1 201 ? -14.992 -32.625 7.43 1 78.31 201 TYR A CA 1
ATOM 1640 C C . TYR A 1 201 ? -15.453 -31.25 7.852 1 78.31 201 TYR A C 1
ATOM 1642 O O . TYR A 1 201 ? -16.359 -31.109 8.672 1 78.31 201 TYR A O 1
ATOM 1650 N N . PHE A 1 202 ? -15.008 -30.203 7.309 1 73.31 202 PHE A N 1
ATOM 1651 C CA . PHE A 1 202 ? -15.312 -28.828 7.719 1 73.31 202 PHE A CA 1
ATOM 1652 C C . PHE A 1 202 ? -16.547 -28.312 6.996 1 73.31 202 PHE A 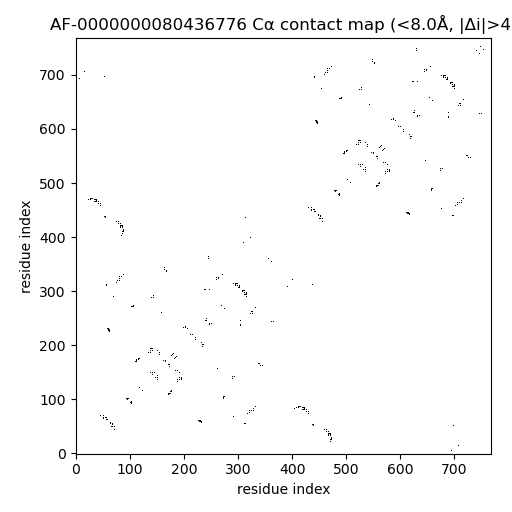C 1
ATOM 1654 O O . PHE A 1 202 ? -17.172 -27.344 7.438 1 73.31 202 PHE A O 1
ATOM 1661 N N . SER A 1 203 ? -16.844 -28.719 5.836 1 64.75 203 SER A N 1
ATOM 1662 C CA . SER A 1 203 ? -18.078 -28.328 5.145 1 64.75 203 SER A CA 1
ATOM 1663 C C . SER A 1 203 ? -19.312 -28.797 5.906 1 64.75 203 SER A C 1
ATOM 1665 O O . SER A 1 203 ? -20.359 -28.141 5.852 1 64.75 203 SER A O 1
ATOM 1667 N N . VAL A 1 204 ? -19.391 -29.969 6.41 1 50.56 204 VAL A N 1
ATOM 1668 C CA . VAL A 1 204 ? -20.531 -30.531 7.105 1 50.56 204 VAL A CA 1
ATOM 1669 C C . VAL A 1 204 ? -20.719 -29.844 8.453 1 50.56 204 VAL A C 1
ATOM 1671 O O . VAL A 1 204 ? -21.844 -29.766 8.969 1 50.56 204 VAL A O 1
ATOM 1674 N N . LYS A 1 205 ? -19.703 -29.312 9 1 48.25 205 LYS A N 1
ATOM 1675 C CA . LYS A 1 205 ? -19.859 -28.844 10.375 1 48.25 205 LYS A CA 1
ATOM 1676 C C . LYS A 1 205 ? -20.203 -27.359 10.43 1 48.25 205 LYS A C 1
ATOM 1678 O O . LYS A 1 205 ? -19.438 -26.531 9.93 1 48.25 205 LYS A O 1
ATOM 1683 N N . GLN A 1 206 ? -21.453 -27.047 10.211 1 42.59 206 GLN A N 1
ATOM 1684 C CA . GLN A 1 206 ? -21.891 -25.734 10.648 1 42.59 206 GLN A CA 1
ATOM 1685 C C . GLN A 1 206 ? -21.406 -25.438 12.062 1 42.59 206 GLN A C 1
ATOM 1687 O O . GLN A 1 206 ? -21.844 -26.078 13.023 1 42.59 206 GLN A O 1
ATOM 1692 N N . TYR A 1 207 ? -20.234 -25.266 12.227 1 38.78 207 TYR A N 1
ATOM 1693 C CA . TYR A 1 207 ? -19.766 -25.109 13.602 1 38.78 207 TYR A CA 1
ATOM 1694 C C . TYR A 1 207 ? -20.391 -23.875 14.258 1 38.78 207 TYR A C 1
ATOM 1696 O O . TYR A 1 207 ? -20.406 -22.797 13.672 1 38.78 207 TYR A O 1
ATOM 1704 N N . SER A 1 208 ? -21.5 -24.094 14.953 1 40.03 208 SER A N 1
ATOM 1705 C CA . SER A 1 208 ? -21.891 -23.047 15.891 1 40.03 208 SER A CA 1
ATOM 1706 C C . SER A 1 208 ? -20.719 -22.578 16.734 1 40.03 208 SER A C 1
ATOM 1708 O O . SER A 1 208 ? -20.078 -23.375 17.422 1 40.03 208 SER A O 1
ATOM 1710 N N . TRP A 1 209 ? -19.953 -21.688 16.234 1 39.44 209 TRP A N 1
ATOM 1711 C CA . TRP A 1 209 ? -18.812 -21.125 16.922 1 39.44 209 TRP A CA 1
ATOM 1712 C C . TRP A 1 209 ? -19.188 -20.656 18.328 1 39.44 209 TRP A C 1
ATOM 1714 O O . TRP A 1 209 ? -19.719 -19.562 18.5 1 39.44 209 TRP A O 1
ATOM 1724 N N . VAL A 1 210 ? -19.562 -21.531 19.203 1 41.88 210 VAL A N 1
ATOM 1725 C CA . VAL A 1 210 ? -19.672 -21.188 20.609 1 41.88 210 VAL A CA 1
ATOM 1726 C C . VAL A 1 210 ? -18.328 -20.641 21.109 1 41.88 210 VAL A C 1
ATOM 1728 O O . VAL A 1 210 ? -17.281 -20.984 20.594 1 41.88 210 VAL A O 1
ATOM 1731 N N . GLY A 1 211 ? -18.328 -19.547 21.984 1 44.53 211 GLY A N 1
ATOM 1732 C CA . GLY A 1 211 ? -17.219 -18.812 22.562 1 44.53 211 GLY A CA 1
ATOM 1733 C C . GLY A 1 211 ? -16.109 -19.719 23.078 1 44.53 211 GLY A C 1
ATOM 1734 O O . GLY A 1 211 ? -16.375 -20.812 23.609 1 44.53 211 GLY A O 1
ATOM 1735 N N . PHE A 1 212 ? -14.922 -19.516 22.703 1 48.31 212 PHE A N 1
ATOM 1736 C CA . PHE A 1 212 ? -13.695 -20.188 23.109 1 48.31 212 PHE A CA 1
ATOM 1737 C C . PHE A 1 212 ? -13.688 -20.438 24.609 1 48.31 212 PHE A C 1
ATOM 1739 O O . PHE A 1 212 ? -13.172 -21.469 25.078 1 48.31 212 PHE A O 1
ATOM 1746 N N . ARG A 1 213 ? -14.297 -19.547 25.297 1 48.62 213 ARG A N 1
ATOM 1747 C CA . ARG A 1 213 ? -14.273 -19.578 26.766 1 48.62 213 ARG A CA 1
ATOM 1748 C C . ARG A 1 213 ? -15.117 -20.734 27.297 1 48.62 213 ARG A C 1
ATOM 1750 O O . ARG A 1 213 ? -15.008 -21.094 28.469 1 48.62 213 ARG A O 1
ATOM 1757 N N . GLN A 1 214 ? -15.898 -21.156 26.516 1 49.78 214 GLN A N 1
ATOM 1758 C CA . GLN A 1 214 ? -16.781 -22.188 27.031 1 49.78 214 GLN A CA 1
ATOM 1759 C C . GLN A 1 214 ? -16.234 -23.578 26.75 1 49.78 214 GLN A C 1
ATOM 1761 O O . GLN A 1 214 ? -16.766 -24.578 27.25 1 49.78 214 GLN A O 1
ATOM 1766 N N . ILE A 1 215 ? -15.188 -23.594 25.953 1 53.38 215 ILE A N 1
ATOM 1767 C CA . ILE A 1 215 ? -14.617 -24.906 25.656 1 53.38 215 ILE A CA 1
ATOM 1768 C C . ILE A 1 215 ? -13.594 -25.266 26.734 1 53.38 215 ILE A C 1
ATOM 1770 O O . ILE A 1 215 ? -12.625 -24.547 26.953 1 53.38 215 ILE A O 1
ATOM 1774 N N . LYS A 1 216 ? -13.781 -26.281 27.547 1 56.28 216 LYS A N 1
ATOM 1775 C CA . LYS A 1 216 ? -13.008 -26.688 28.719 1 56.28 216 LYS A CA 1
ATOM 1776 C C . LYS A 1 216 ? -11.797 -27.531 28.312 1 56.28 216 LYS A C 1
ATOM 1778 O O . LYS A 1 216 ? -10.781 -27.531 29.016 1 56.28 216 LYS A O 1
ATOM 1783 N N . SER A 1 217 ? -11.875 -28.141 27.141 1 58.09 217 SER A N 1
ATOM 1784 C CA . SER A 1 217 ? -10.789 -29.078 26.875 1 58.09 217 SER A CA 1
ATOM 1785 C C . SER A 1 217 ? -9.75 -28.453 25.938 1 58.09 217 SER A C 1
ATOM 1787 O O . SER A 1 217 ? -10.094 -27.641 25.078 1 58.09 217 SER A O 1
ATOM 1789 N N . PHE A 1 218 ? -8.492 -28.734 26.078 1 58.44 218 PHE A N 1
ATOM 1790 C CA . PHE A 1 218 ? -7.371 -28.234 25.281 1 58.44 218 PHE A CA 1
ATOM 1791 C C . PHE A 1 218 ? -7.52 -28.641 23.812 1 58.44 218 PHE A C 1
ATOM 1793 O O . PHE A 1 218 ? -7.211 -27.859 22.922 1 58.44 218 PHE A O 1
ATOM 1800 N N . LYS A 1 219 ? -7.867 -29.891 23.688 1 56.47 219 LYS A N 1
ATOM 1801 C CA . LYS A 1 219 ? -8.102 -30.375 22.328 1 56.47 219 LYS A CA 1
ATOM 1802 C C . LYS A 1 219 ? -9.188 -29.562 21.641 1 56.47 219 LYS A C 1
ATOM 1804 O O . LYS A 1 219 ? -9.07 -29.266 20.453 1 56.47 219 LYS A O 1
ATOM 1809 N N . GLY A 1 220 ? -10.07 -29.203 22.359 1 56.22 220 GLY A N 1
ATOM 1810 C CA . GLY A 1 220 ? -11.148 -28.375 21.828 1 56.22 220 GLY A CA 1
ATOM 1811 C C . GLY A 1 220 ? -10.703 -26.969 21.484 1 56.22 220 GLY A C 1
ATOM 1812 O O . GLY A 1 220 ? -11.117 -26.438 20.453 1 56.22 220 GLY A O 1
ATOM 1813 N N . LYS A 1 221 ? -9.875 -26.531 22.25 1 56.56 221 LYS A N 1
ATOM 1814 C CA . LYS A 1 221 ? -9.383 -25.188 22.016 1 56.56 221 LYS A CA 1
ATOM 1815 C C . LYS A 1 221 ? -8.484 -25.141 20.781 1 56.56 221 LYS A C 1
ATOM 1817 O O . LYS A 1 221 ? -8.555 -24.188 20 1 56.56 221 LYS A O 1
ATOM 1822 N N . ALA A 1 222 ? -7.652 -26.156 20.766 1 56.44 222 ALA A N 1
ATOM 1823 C CA . ALA A 1 222 ? -6.801 -26.25 19.578 1 56.44 222 ALA A CA 1
ATOM 1824 C C . ALA A 1 222 ? -7.637 -26.422 18.312 1 56.44 222 ALA A C 1
ATOM 1826 O O . ALA A 1 222 ? -7.348 -25.797 17.281 1 56.44 222 ALA A O 1
ATOM 1827 N N . LYS A 1 223 ? -8.539 -27.312 18.469 1 56.03 223 LYS A N 1
ATOM 1828 C CA . LYS A 1 223 ? -9.461 -27.5 17.359 1 56.03 223 LYS A CA 1
ATOM 1829 C C . LYS A 1 223 ? -10.148 -26.188 17 1 56.03 223 LYS A C 1
ATOM 1831 O O . LYS A 1 223 ? -10.266 -25.844 15.812 1 56.03 223 LYS A O 1
ATOM 1836 N N . ARG A 1 224 ? -10.438 -25.531 18 1 56.25 224 ARG A N 1
ATOM 1837 C CA . ARG A 1 224 ? -11.094 -24.25 17.781 1 56.25 224 ARG A CA 1
ATOM 1838 C C . ARG A 1 224 ? -10.141 -23.25 17.156 1 56.25 224 ARG A C 1
ATOM 1840 O O . ARG A 1 224 ? -10.547 -22.453 16.297 1 56.25 224 ARG A O 1
ATOM 1847 N N . ALA A 1 225 ? -8.969 -23.359 17.609 1 55.62 225 ALA A N 1
ATOM 1848 C CA . ALA A 1 225 ? -7.969 -22.438 17.078 1 55.62 225 ALA A CA 1
ATOM 1849 C C . ALA A 1 225 ? -7.75 -22.672 15.586 1 55.62 225 ALA A C 1
ATOM 1851 O O . ALA A 1 225 ? -7.645 -21.703 14.812 1 55.62 225 ALA A O 1
ATOM 1852 N N . VAL A 1 226 ? -7.68 -23.922 15.336 1 53.62 226 VAL A N 1
ATOM 1853 C CA . VAL A 1 226 ? -7.512 -24.266 13.922 1 53.62 226 VAL A CA 1
ATOM 1854 C C . VAL A 1 226 ? -8.773 -23.906 13.148 1 53.62 226 VAL A C 1
ATOM 1856 O O . VAL A 1 226 ? -8.703 -23.453 12.008 1 53.62 226 VAL A O 1
ATOM 1859 N N . GLN A 1 227 ? -9.805 -24.109 13.914 1 55.84 227 GLN A N 1
ATOM 1860 C CA . GLN A 1 227 ? -11.094 -23.844 13.289 1 55.84 227 GLN A CA 1
ATOM 1861 C C . GLN A 1 227 ? -11.281 -22.359 13.008 1 55.84 227 GLN A C 1
ATOM 1863 O O . GLN A 1 227 ? -12.047 -21.984 12.117 1 55.84 227 GLN A O 1
ATOM 1868 N N . GLN A 1 228 ? -10.578 -21.656 13.797 1 52.47 228 GLN A N 1
ATOM 1869 C CA . GLN A 1 228 ? -10.664 -20.203 13.625 1 52.47 228 GLN A CA 1
ATOM 1870 C C . GLN A 1 228 ? -10.172 -19.781 12.242 1 52.47 228 GLN A C 1
ATOM 1872 O O . GLN A 1 228 ? -10.578 -18.75 11.719 1 52.47 228 GLN A O 1
ATOM 1877 N N . PHE A 1 229 ? -9.398 -20.672 11.766 1 48.72 229 PHE A N 1
ATOM 1878 C CA . PHE A 1 229 ? -8.852 -20.359 10.453 1 48.72 229 PHE A CA 1
ATOM 1879 C C . PHE A 1 229 ? -9.742 -20.906 9.344 1 48.72 229 PHE A C 1
ATOM 1881 O O . PHE A 1 229 ? -9.383 -20.859 8.172 1 48.72 229 PHE A O 1
ATOM 1888 N N . THR A 1 230 ? -10.703 -21.562 9.805 1 50.94 230 THR A N 1
ATOM 1889 C CA . THR A 1 230 ? -11.648 -22.062 8.812 1 50.94 230 THR A CA 1
ATOM 1890 C C . THR A 1 230 ? -12.758 -21.047 8.57 1 50.94 230 THR A C 1
ATOM 1892 O O . THR A 1 230 ? -13.125 -20.297 9.469 1 50.94 230 THR A O 1
ATOM 1895 N N . PRO A 1 231 ? -13.047 -20.875 7.266 1 52.22 231 PRO A N 1
ATOM 1896 C CA . PRO A 1 231 ? -14.148 -19.953 6.953 1 52.22 231 PRO A CA 1
ATOM 1897 C C . PRO A 1 231 ? -15.438 -20.297 7.699 1 52.22 231 PRO A C 1
ATOM 1899 O O . PRO A 1 231 ? -15.609 -21.438 8.141 1 52.22 231 PRO A O 1
ATOM 1902 N N . ARG A 1 232 ? -16.25 -19.391 8.164 1 51.19 232 ARG A N 1
ATOM 1903 C CA . ARG A 1 232 ? -17.547 -19.641 8.781 1 51.19 232 ARG A CA 1
ATOM 1904 C C . ARG A 1 232 ? -18.344 -20.672 7.992 1 51.19 232 ARG A C 1
ATOM 1906 O O . ARG A 1 232 ? -19.031 -21.516 8.578 1 51.19 232 ARG A O 1
ATOM 1913 N N . GLU A 1 233 ? -18.391 -20.656 6.676 1 53.28 233 GLU A N 1
ATOM 1914 C CA . GLU A 1 233 ? -19.078 -21.609 5.812 1 53.28 233 GLU A CA 1
ATOM 1915 C C . GLU A 1 233 ? -18.125 -22.188 4.758 1 53.28 233 GLU A C 1
ATOM 1917 O O . GLU A 1 233 ? -17.469 -21.422 4.035 1 53.28 233 GLU A O 1
ATOM 1922 N N . TRP A 1 234 ? -17.719 -23.328 5.152 1 59.94 234 TRP A N 1
ATOM 1923 C CA . TRP A 1 234 ? -16.969 -24.016 4.102 1 59.94 234 TRP A CA 1
ATOM 1924 C C . TRP A 1 234 ? -17.828 -24.219 2.861 1 59.94 234 TRP A C 1
ATOM 1926 O O . TRP A 1 234 ? -18.766 -25.016 2.873 1 59.94 234 TRP A O 1
ATOM 1936 N N . THR A 1 235 ? -17.609 -23.344 1.958 1 67.31 235 THR A N 1
ATOM 1937 C CA . THR A 1 235 ? -18.359 -23.359 0.713 1 67.31 235 THR A CA 1
ATOM 1938 C C . THR A 1 235 ? -17.844 -24.453 -0.214 1 67.31 235 THR A C 1
ATOM 1940 O O . THR A 1 235 ? -16.641 -24.5 -0.51 1 67.31 235 THR A O 1
ATOM 1943 N N . ARG A 1 236 ? -18.672 -25.391 -0.451 1 73.12 236 ARG A N 1
ATOM 1944 C CA . ARG A 1 236 ? -18.359 -26.328 -1.518 1 73.12 236 ARG A CA 1
ATOM 1945 C C . ARG A 1 236 ? -18.406 -25.656 -2.883 1 73.12 236 ARG A C 1
ATOM 1947 O O . ARG A 1 236 ? -19.375 -24.969 -3.209 1 73.12 236 ARG A O 1
ATOM 1954 N N . TYR A 1 237 ? -17.312 -25.797 -3.562 1 82.81 237 TYR A N 1
ATOM 1955 C CA . TYR A 1 237 ? -17.266 -25.172 -4.879 1 82.81 237 TYR A CA 1
ATOM 1956 C C . TYR A 1 237 ? -17.906 -26.078 -5.93 1 82.81 237 TYR A C 1
ATOM 1958 O O . TYR A 1 237 ? -17.438 -27.188 -6.16 1 82.81 237 TYR A O 1
ATOM 1966 N N . GLU A 1 238 ? -18.953 -25.672 -6.406 1 86.12 238 GLU A N 1
ATOM 1967 C CA . GLU A 1 238 ? -19.531 -26.281 -7.605 1 86.12 238 GLU A CA 1
ATOM 1968 C C . GLU A 1 238 ? -19.234 -25.438 -8.844 1 86.12 238 GLU A C 1
ATOM 1970 O O . GLU A 1 238 ? -20.031 -24.578 -9.211 1 86.12 238 GLU A O 1
ATOM 1975 N N . TRP A 1 239 ? -18.156 -25.734 -9.445 1 88.38 239 TRP A N 1
ATOM 1976 C CA . TRP A 1 239 ? -17.609 -24.906 -10.508 1 88.38 239 TRP A CA 1
ATOM 1977 C C . TRP A 1 239 ? -18.5 -24.953 -11.75 1 88.38 239 TRP A C 1
ATOM 1979 O O . TRP A 1 239 ? -18.547 -24 -12.523 1 88.38 239 TRP A O 1
ATOM 1989 N N . LYS A 1 240 ? -19.281 -26.016 -11.984 1 88.25 240 LYS A N 1
ATOM 1990 C CA . LYS A 1 240 ? -20.141 -26.172 -13.141 1 88.25 240 LYS A CA 1
ATOM 1991 C C . LYS A 1 240 ? -19.438 -25.75 -14.422 1 88.25 240 LYS A C 1
ATOM 1993 O O . LYS A 1 240 ? -19.969 -24.953 -15.203 1 88.25 240 LYS A O 1
ATOM 1998 N N . THR A 1 241 ? -18.328 -26.312 -14.727 1 91.06 241 THR A N 1
ATOM 1999 C CA . THR A 1 241 ? -17.344 -25.891 -15.719 1 91.06 241 THR A CA 1
ATOM 2000 C C . THR A 1 241 ? -17.969 -25.844 -17.109 1 91.06 241 THR A C 1
ATOM 2002 O O . THR A 1 241 ? -17.703 -24.938 -17.891 1 91.06 241 THR A O 1
ATOM 2005 N N . THR A 1 242 ? -18.875 -26.734 -17.406 1 92.12 242 THR A N 1
ATOM 2006 C CA . THR A 1 242 ? -19.359 -26.828 -18.781 1 92.12 242 THR A CA 1
ATOM 2007 C C . THR A 1 242 ? -20.766 -26.266 -18.906 1 92.12 242 THR A C 1
ATOM 2009 O O . THR A 1 242 ? -21.469 -26.5 -19.891 1 92.12 242 THR A O 1
ATOM 2012 N N . SER A 1 243 ? -21.203 -25.562 -17.906 1 90.31 243 SER A N 1
ATOM 2013 C CA . SER A 1 243 ? -22.562 -25.047 -17.875 1 90.31 243 SER A CA 1
ATOM 2014 C C . SER A 1 243 ? -22.719 -23.844 -18.797 1 90.31 243 SER A C 1
ATOM 2016 O O . SER A 1 243 ? -23.672 -23.75 -19.562 1 90.31 243 SER A O 1
ATOM 2018 N N . THR A 1 244 ? -21.859 -22.891 -18.672 1 92.38 244 THR A N 1
ATOM 2019 C CA . THR A 1 244 ? -21.859 -21.688 -19.5 1 92.38 244 THR A CA 1
ATOM 2020 C C . THR A 1 244 ? -20.453 -21.375 -20 1 92.38 244 THR A C 1
ATOM 2022 O O . THR A 1 244 ? -19.469 -21.859 -19.453 1 92.38 244 THR A O 1
ATOM 2025 N N . PRO A 1 245 ? -20.359 -20.562 -21.031 1 93.5 245 PRO A N 1
ATOM 2026 C CA . PRO A 1 245 ? -19.031 -20.141 -21.484 1 93.5 245 PRO A CA 1
ATOM 2027 C C . PRO A 1 245 ? -18.234 -19.438 -20.391 1 93.5 245 PRO A C 1
ATOM 2029 O O . PRO A 1 245 ? -17.016 -19.625 -20.281 1 93.5 245 PRO A O 1
ATOM 2032 N N . LYS A 1 246 ? -18.859 -18.625 -19.562 1 92.44 246 LYS A N 1
ATOM 2033 C CA . LYS A 1 246 ? -18.188 -17.938 -18.469 1 92.44 246 LYS A CA 1
ATOM 2034 C C . LYS A 1 246 ? -17.578 -18.938 -17.484 1 92.44 246 LYS A C 1
ATOM 2036 O O . LYS A 1 246 ? -16.406 -18.797 -17.094 1 92.44 246 LYS A O 1
ATOM 2041 N N . ASN A 1 247 ? -18.391 -19.891 -17.203 1 93.31 247 ASN A N 1
ATOM 2042 C CA . ASN A 1 247 ? -17.906 -20.938 -16.297 1 93.31 247 ASN A CA 1
ATOM 2043 C C . ASN A 1 247 ? -16.734 -21.703 -16.891 1 93.31 247 ASN A C 1
ATOM 2045 O O . ASN A 1 247 ? -15.75 -21.984 -16.219 1 93.31 247 ASN A O 1
ATOM 2049 N N . TYR A 1 248 ? -16.938 -22 -18.141 1 94.81 248 TYR A N 1
ATOM 2050 C CA . TYR A 1 248 ? -15.922 -22.797 -18.812 1 94.81 248 TYR A CA 1
ATOM 2051 C C . TYR A 1 248 ? -14.594 -22.047 -18.891 1 94.81 248 TYR A C 1
ATOM 2053 O O . TYR A 1 248 ? -13.57 -22.531 -18.406 1 94.81 248 TYR A O 1
ATOM 2061 N N . PHE A 1 249 ? -14.57 -20.875 -19.453 1 95.56 249 PHE A N 1
ATOM 2062 C CA . PHE A 1 249 ? -13.336 -20.125 -19.641 1 95.56 249 PHE A CA 1
ATOM 2063 C C . PHE A 1 249 ? -12.781 -19.672 -18.297 1 95.56 249 PHE A C 1
ATOM 2065 O O . PHE A 1 249 ? -11.562 -19.594 -18.109 1 95.56 249 PHE A O 1
ATOM 2072 N N . GLY A 1 250 ? -13.648 -19.391 -17.359 1 94.62 250 GLY A N 1
ATOM 2073 C CA . GLY A 1 250 ? -13.195 -19.047 -16.016 1 94.62 250 GLY A CA 1
ATOM 2074 C C . GLY A 1 250 ? -12.43 -20.156 -15.336 1 94.62 250 GLY A C 1
ATOM 2075 O O . GLY A 1 250 ? -11.367 -19.922 -14.758 1 94.62 250 GLY A O 1
ATOM 2076 N N . THR A 1 251 ? -12.992 -21.297 -15.469 1 94.94 251 THR A N 1
ATOM 2077 C CA . THR A 1 251 ? -12.367 -22.453 -14.828 1 94.94 251 THR A CA 1
ATOM 2078 C C . THR A 1 251 ? -11.07 -22.828 -15.547 1 94.94 251 THR A C 1
ATOM 2080 O O . THR A 1 251 ? -10.07 -23.156 -14.898 1 94.94 251 THR A O 1
ATOM 2083 N N . VAL A 1 252 ? -11.086 -22.797 -16.812 1 95.62 252 VAL A N 1
ATOM 2084 C CA . VAL A 1 252 ? -9.891 -23.125 -17.578 1 95.62 252 VAL A CA 1
ATOM 2085 C C . VAL A 1 252 ? -8.773 -22.141 -17.25 1 95.62 252 VAL A C 1
ATOM 2087 O O . VAL A 1 252 ? -7.629 -22.547 -17.016 1 95.62 252 VAL A O 1
ATOM 2090 N N . LEU A 1 253 ? -9.094 -20.859 -17.172 1 95.06 253 LEU A N 1
ATOM 2091 C CA . LEU A 1 253 ? -8.094 -19.844 -16.844 1 95.06 253 LEU A CA 1
ATOM 2092 C C . LEU A 1 253 ? -7.582 -20.047 -15.414 1 95.06 253 LEU A C 1
ATOM 2094 O O . LEU A 1 253 ? -6.395 -19.844 -15.148 1 95.06 253 LEU A O 1
ATOM 2098 N N . LEU A 1 254 ? -8.453 -20.406 -14.562 1 95.56 254 LEU A N 1
ATOM 2099 C CA . LEU A 1 254 ? -8.055 -20.703 -13.195 1 95.56 254 LEU A CA 1
ATOM 2100 C C . LEU A 1 254 ? -7.008 -21.797 -13.156 1 95.56 254 LEU A C 1
ATOM 2102 O O . LEU A 1 254 ? -5.973 -21.672 -12.5 1 95.56 254 LEU A O 1
ATOM 2106 N N . LEU A 1 255 ? -7.25 -22.844 -13.867 1 95.88 255 LEU A N 1
ATOM 2107 C CA . LEU A 1 255 ? -6.34 -23.984 -13.883 1 95.88 255 LEU A CA 1
ATOM 2108 C C . LEU A 1 255 ? -5.016 -23.609 -14.539 1 95.88 255 LEU A C 1
ATOM 2110 O O . LEU A 1 255 ? -3.951 -24.062 -14.109 1 95.88 255 LEU A O 1
ATOM 2114 N N . LEU A 1 256 ? -5.09 -22.781 -15.523 1 96.69 256 LEU A N 1
ATOM 2115 C CA . LEU A 1 256 ? -3.871 -22.344 -16.188 1 96.69 256 LEU A CA 1
ATOM 2116 C C . LEU A 1 256 ? -3.031 -21.469 -15.25 1 96.69 256 LEU A C 1
ATOM 2118 O O . LEU A 1 256 ? -1.806 -21.594 -15.219 1 96.69 256 LEU A O 1
ATOM 2122 N N . VAL A 1 257 ? -3.66 -20.594 -14.508 1 97.31 257 VAL A N 1
ATOM 2123 C CA . VAL A 1 257 ? -2.949 -19.75 -13.562 1 97.31 257 VAL A CA 1
ATOM 2124 C C . VAL A 1 257 ? -2.301 -20.609 -12.477 1 97.31 257 VAL A C 1
ATOM 2126 O O . VAL A 1 257 ? -1.189 -20.328 -12.031 1 97.31 257 VAL A O 1
ATOM 2129 N N . PHE A 1 258 ? -2.998 -21.672 -12.109 1 97.31 258 PHE A N 1
ATOM 2130 C CA . PHE A 1 258 ? -2.445 -22.609 -11.148 1 97.31 258 PHE A CA 1
ATOM 2131 C C . PHE A 1 258 ? -1.175 -23.25 -11.688 1 97.31 258 PHE A C 1
ATOM 2133 O O . PHE A 1 258 ? -0.161 -23.328 -10.992 1 97.31 258 PHE A O 1
ATOM 2140 N N . LEU A 1 259 ? -1.241 -23.688 -12.867 1 97.31 259 LEU A N 1
ATOM 2141 C CA . LEU A 1 259 ? -0.095 -24.328 -13.492 1 97.31 259 LEU A CA 1
ATOM 2142 C C . LEU A 1 259 ? 1.07 -23.359 -13.633 1 97.31 259 LEU A C 1
ATOM 2144 O O . LEU A 1 259 ? 2.223 -23.719 -13.391 1 97.31 259 LEU A O 1
ATOM 2148 N N . LEU A 1 260 ? 0.753 -22.125 -14.016 1 97.88 260 LEU A N 1
ATOM 2149 C CA . LEU A 1 260 ? 1.787 -21.109 -14.133 1 97.88 260 LEU A CA 1
ATOM 2150 C C . LEU A 1 260 ? 2.457 -20.844 -12.789 1 97.88 260 LEU A C 1
ATOM 2152 O O . LEU A 1 260 ? 3.678 -20.672 -12.719 1 97.88 260 LEU A O 1
ATOM 2156 N N . CYS A 1 261 ? 1.638 -20.781 -11.766 1 98.12 261 CYS A N 1
ATOM 2157 C CA . CYS A 1 261 ? 2.17 -20.578 -10.43 1 98.12 261 CYS A CA 1
ATOM 2158 C C . CYS A 1 261 ? 3.176 -21.656 -10.062 1 98.12 261 CYS A C 1
ATOM 2160 O O . CYS A 1 261 ? 4.223 -21.359 -9.477 1 98.12 261 CYS A O 1
ATOM 2162 N N . GLU A 1 262 ? 2.898 -22.891 -10.422 1 96.94 262 GLU A N 1
ATOM 2163 C CA . GLU A 1 262 ? 3.795 -24 -10.156 1 96.94 262 GLU A CA 1
ATOM 2164 C C . GLU A 1 262 ? 5.07 -23.891 -10.984 1 96.94 262 GLU A C 1
ATOM 2166 O O . GLU A 1 262 ? 6.172 -24.125 -10.469 1 96.94 262 GLU A O 1
ATOM 2171 N N . LEU A 1 263 ? 4.918 -23.594 -12.195 1 97.88 263 LEU A N 1
ATOM 2172 C CA . LEU A 1 263 ? 6.078 -23.438 -13.07 1 97.88 263 LEU A CA 1
ATOM 2173 C C . LEU A 1 263 ? 6.98 -22.312 -12.586 1 97.88 263 LEU A C 1
ATOM 2175 O O . LEU A 1 263 ? 8.203 -22.438 -12.609 1 97.88 263 LEU A O 1
ATOM 2179 N N . ASN A 1 264 ? 6.34 -21.188 -12.195 1 98.38 264 ASN A N 1
ATOM 2180 C CA . ASN A 1 264 ? 7.102 -20.031 -11.719 1 98.38 264 ASN A CA 1
ATOM 2181 C C . ASN A 1 264 ? 8.023 -20.422 -10.562 1 98.38 264 ASN A C 1
ATOM 2183 O O . ASN A 1 264 ? 9.117 -19.859 -10.422 1 98.38 264 ASN A O 1
ATOM 2187 N N . CYS A 1 265 ? 7.57 -21.344 -9.773 1 96.06 265 CYS A N 1
ATOM 2188 C CA . CYS A 1 265 ? 8.367 -21.797 -8.641 1 96.06 265 CYS A CA 1
ATOM 2189 C C . CYS A 1 265 ? 9.711 -22.328 -9.094 1 96.06 265 CYS A C 1
ATOM 2191 O O . CYS A 1 265 ? 10.742 -22.062 -8.477 1 96.06 265 CYS A O 1
ATOM 2193 N N . PHE A 1 266 ? 9.773 -23.062 -10.125 1 96.44 266 PHE A N 1
ATOM 2194 C CA . PHE A 1 266 ? 10.992 -23.688 -10.633 1 96.44 266 PHE A CA 1
ATOM 2195 C C . PHE A 1 266 ? 11.82 -22.688 -11.438 1 96.44 266 PHE A C 1
ATOM 2197 O O . PHE A 1 266 ? 13.039 -22.609 -11.273 1 96.44 266 PHE A O 1
ATOM 2204 N N . TYR A 1 267 ? 11.164 -21.922 -12.211 1 98.06 267 TYR A N 1
ATOM 2205 C CA . TYR A 1 267 ? 11.898 -21 -13.07 1 98.06 267 TYR A CA 1
ATOM 2206 C C . TYR A 1 267 ? 12.508 -19.875 -12.25 1 98.06 267 TYR A C 1
ATOM 2208 O O . TYR A 1 267 ? 13.633 -19.438 -12.531 1 98.06 267 TYR A O 1
ATOM 2216 N N . LEU A 1 268 ? 11.805 -19.328 -11.289 1 98 268 LEU A N 1
ATOM 2217 C CA . LEU A 1 268 ? 12.344 -18.25 -10.469 1 98 268 LEU A CA 1
ATOM 2218 C C . LEU A 1 268 ? 13.609 -18.688 -9.742 1 98 268 LEU A C 1
ATOM 2220 O O . LEU A 1 268 ? 14.609 -17.969 -9.742 1 98 268 LEU A O 1
ATOM 2224 N N . LYS A 1 269 ? 13.578 -19.844 -9.094 1 95.69 269 LYS A N 1
ATOM 2225 C CA . LYS A 1 269 ? 14.766 -20.266 -8.352 1 95.69 269 LYS A CA 1
ATOM 2226 C C . LYS A 1 269 ? 15.945 -20.516 -9.297 1 95.69 269 LYS A C 1
ATOM 2228 O O . LYS A 1 269 ? 17.078 -20.188 -8.969 1 95.69 269 LYS A O 1
ATOM 2233 N N . TYR A 1 270 ? 15.656 -21.078 -10.477 1 96.19 270 TYR A N 1
ATOM 2234 C CA . TYR A 1 270 ? 16.719 -21.328 -11.453 1 96.19 270 TYR A CA 1
ATOM 2235 C C . TYR A 1 270 ? 17.297 -20.016 -11.961 1 96.19 270 TYR A C 1
ATOM 2237 O O . TYR A 1 270 ? 18.531 -19.844 -11.945 1 96.19 270 TYR A O 1
ATOM 2245 N N . LEU A 1 271 ? 16.469 -19.094 -12.359 1 97.5 271 LEU A N 1
ATOM 2246 C CA . LEU A 1 271 ? 16.891 -17.875 -13.039 1 97.5 271 LEU A CA 1
ATOM 2247 C C . LEU A 1 271 ? 17.531 -16.906 -12.055 1 97.5 271 LEU A C 1
ATOM 2249 O O . LEU A 1 271 ? 18.391 -16.094 -12.438 1 97.5 271 LEU A O 1
ATOM 2253 N N . LEU A 1 272 ? 17.188 -16.969 -10.805 1 97.69 272 LEU A N 1
ATOM 2254 C CA . LEU A 1 272 ? 17.719 -16.062 -9.797 1 97.69 272 LEU A CA 1
ATOM 2255 C C . LEU A 1 272 ? 18.812 -16.734 -8.977 1 97.69 272 LEU A C 1
ATOM 2257 O O . LEU A 1 272 ? 19.297 -16.172 -7.996 1 97.69 272 LEU A O 1
ATOM 2261 N N . TRP A 1 273 ? 19.109 -17.969 -9.297 1 96.94 273 TRP A N 1
ATOM 2262 C CA . TRP A 1 273 ? 20.188 -18.734 -8.672 1 96.94 273 TRP A CA 1
ATOM 2263 C C . TRP A 1 273 ? 19.906 -18.969 -7.188 1 96.94 273 TRP A C 1
ATOM 2265 O O . TRP A 1 273 ? 20.781 -18.75 -6.344 1 96.94 273 TRP A O 1
ATOM 2275 N N . VAL A 1 274 ? 18.688 -19.328 -6.918 1 96.62 274 VAL A N 1
ATOM 2276 C CA . VAL A 1 274 ? 18.281 -19.672 -5.555 1 96.62 274 VAL A CA 1
ATOM 2277 C C . VAL A 1 274 ? 18.25 -21.188 -5.383 1 96.62 274 VAL A C 1
ATOM 2279 O O . VAL A 1 274 ? 17.5 -21.875 -6.07 1 96.62 274 VAL A O 1
ATOM 2282 N N . PRO A 1 275 ? 19.062 -21.703 -4.469 1 94.06 275 PRO A N 1
ATOM 2283 C CA . PRO A 1 275 ? 19.031 -23.141 -4.246 1 94.06 275 PRO A CA 1
ATOM 2284 C C . PRO A 1 275 ? 17.641 -23.641 -3.822 1 94.06 275 PRO A C 1
ATOM 2286 O O . PRO A 1 275 ? 16.953 -22.969 -3.066 1 94.06 275 PRO A O 1
ATOM 2289 N N . PRO A 1 276 ? 17.234 -24.859 -4.262 1 90.31 276 PRO A N 1
ATOM 2290 C CA . PRO A 1 276 ? 15.906 -25.391 -3.957 1 90.31 276 PRO A CA 1
ATOM 2291 C C . PRO A 1 276 ? 15.641 -25.5 -2.455 1 90.31 276 PRO A C 1
ATOM 2293 O O . PRO A 1 276 ? 14.5 -25.391 -2.014 1 90.31 276 PRO A O 1
ATOM 2296 N N . GLU A 1 277 ? 16.719 -25.656 -1.67 1 89.81 277 GLU A N 1
ATOM 2297 C CA . GLU A 1 277 ? 16.547 -25.875 -0.236 1 89.81 277 GLU A CA 1
ATOM 2298 C C . GLU A 1 277 ? 16.484 -24.547 0.521 1 89.81 277 GLU A C 1
ATOM 2300 O O . GLU A 1 277 ? 16.172 -24.531 1.713 1 89.81 277 GLU A O 1
ATOM 2305 N N . HIS A 1 278 ? 16.766 -23.5 -0.131 1 93.81 278 HIS A N 1
ATOM 2306 C CA . HIS A 1 278 ? 16.781 -22.219 0.553 1 93.81 278 HIS A CA 1
ATOM 2307 C C . HIS A 1 278 ? 15.398 -21.844 1.071 1 93.81 278 HIS A C 1
ATOM 2309 O O . HIS A 1 278 ? 14.406 -22.031 0.366 1 93.81 278 HIS A O 1
ATOM 2315 N N . PRO A 1 279 ? 15.258 -21.266 2.211 1 94.31 279 PRO A N 1
ATOM 2316 C CA . PRO A 1 279 ? 13.969 -21 2.854 1 94.31 279 PRO A CA 1
ATOM 2317 C C . PRO A 1 279 ? 13.117 -19.984 2.086 1 94.31 279 PRO A C 1
ATOM 2319 O O . PRO A 1 279 ? 11.891 -19.969 2.217 1 94.31 279 PRO A O 1
ATOM 2322 N N . ILE A 1 280 ? 13.695 -19.141 1.307 1 95.06 280 ILE A N 1
ATOM 2323 C CA . ILE A 1 280 ? 12.961 -18.125 0.554 1 95.06 280 ILE A CA 1
ATOM 2324 C C . ILE A 1 280 ? 11.914 -18.797 -0.329 1 95.06 280 ILE A C 1
ATOM 2326 O O . ILE A 1 280 ? 10.844 -18.234 -0.578 1 95.06 280 ILE A O 1
ATOM 2330 N N . ASN A 1 281 ? 12.227 -20.016 -0.81 1 94.44 281 ASN A N 1
ATOM 2331 C CA . ASN A 1 281 ? 11.273 -20.766 -1.62 1 94.44 281 ASN A CA 1
ATOM 2332 C C . ASN A 1 281 ? 10.055 -21.188 -0.805 1 94.44 281 ASN A C 1
ATOM 2334 O O . ASN A 1 281 ? 8.922 -21.109 -1.286 1 94.44 281 ASN A O 1
ATOM 2338 N N . THR A 1 282 ? 10.289 -21.562 0.393 1 93.75 282 THR A N 1
ATOM 2339 C CA . THR A 1 282 ? 9.203 -21.953 1.285 1 93.75 282 THR A CA 1
ATOM 2340 C C . THR A 1 282 ? 8.359 -20.75 1.672 1 93.75 282 THR A C 1
ATOM 2342 O O . THR A 1 282 ? 7.137 -20.828 1.745 1 93.75 282 THR A O 1
ATOM 2345 N N . TYR A 1 283 ? 9.031 -19.625 1.924 1 95.31 283 TYR A N 1
ATOM 2346 C CA . TYR A 1 283 ? 8.297 -18.406 2.256 1 95.31 283 TYR A CA 1
ATOM 2347 C C . TYR A 1 283 ? 7.371 -18 1.117 1 95.31 283 TYR A C 1
ATOM 2349 O O . TYR A 1 283 ? 6.234 -17.594 1.354 1 95.31 283 TYR A O 1
ATOM 2357 N N . ARG A 1 284 ? 7.852 -18.078 -0.092 1 96.81 284 ARG A N 1
ATOM 2358 C CA . ARG A 1 284 ? 7.012 -17.766 -1.243 1 96.81 284 ARG A CA 1
ATOM 2359 C C . ARG A 1 284 ? 5.773 -18.656 -1.273 1 96.81 284 ARG A C 1
ATOM 2361 O O . ARG A 1 284 ? 4.664 -18.188 -1.51 1 96.81 284 ARG A O 1
ATOM 2368 N N . LEU A 1 285 ? 5.992 -19.938 -1.038 1 96.12 285 LEU A N 1
ATOM 2369 C CA . LEU A 1 285 ? 4.887 -20.891 -1.102 1 96.12 285 LEU A CA 1
ATOM 2370 C C . LEU A 1 285 ? 3.855 -20.594 -0.016 1 96.12 285 LEU A C 1
ATOM 2372 O O . LEU A 1 285 ? 2.65 -20.688 -0.26 1 96.12 285 LEU A O 1
ATOM 2376 N N . ILE A 1 286 ? 4.297 -20.25 1.118 1 96.44 286 ILE A N 1
ATOM 2377 C CA . ILE A 1 286 ? 3.398 -19.938 2.223 1 96.44 286 ILE A CA 1
ATOM 2378 C C . ILE A 1 286 ? 2.586 -18.688 1.887 1 96.44 286 ILE A C 1
ATOM 2380 O O . ILE A 1 286 ? 1.369 -18.656 2.088 1 96.44 286 ILE A O 1
ATOM 2384 N N . LEU A 1 287 ? 3.238 -17.703 1.379 1 97.62 287 LEU A N 1
ATOM 2385 C CA . LEU A 1 287 ? 2.559 -16.453 1.022 1 97.62 287 LEU A CA 1
ATOM 2386 C C . LEU A 1 287 ? 1.507 -16.703 -0.054 1 97.62 287 LEU A C 1
ATOM 2388 O O . LEU A 1 287 ? 0.362 -16.266 0.079 1 97.62 287 LEU A O 1
ATOM 2392 N N . ILE A 1 288 ? 1.916 -17.453 -1.056 1 98.12 288 ILE A N 1
ATOM 2393 C CA . ILE A 1 288 ? 0.994 -17.719 -2.154 1 98.12 288 ILE A CA 1
ATOM 2394 C C . ILE A 1 288 ? -0.201 -18.516 -1.642 1 98.12 288 ILE A C 1
ATOM 2396 O O . ILE A 1 288 ? -1.336 -18.297 -2.07 1 98.12 288 ILE A O 1
ATOM 2400 N N . PHE A 1 289 ? 0.079 -19.484 -0.771 1 97.56 289 PHE A N 1
ATOM 2401 C CA . PHE A 1 289 ? -0.995 -20.266 -0.167 1 97.56 289 PHE A CA 1
ATOM 2402 C C . PHE A 1 289 ? -1.988 -19.344 0.548 1 97.56 289 PHE A C 1
ATOM 2404 O O . PHE A 1 289 ? -3.199 -19.469 0.359 1 97.56 289 PHE A O 1
ATOM 2411 N N . LEU A 1 290 ? -1.503 -18.375 1.323 1 97.25 290 LEU A N 1
ATOM 2412 C CA . LEU A 1 290 ? -2.352 -17.469 2.074 1 97.25 290 LEU A CA 1
ATOM 2413 C C . LEU A 1 290 ? -3.117 -16.531 1.135 1 97.25 290 LEU A C 1
ATOM 2415 O O . LEU A 1 290 ? -4.27 -16.188 1.403 1 97.25 290 LEU A O 1
ATOM 2419 N N . PHE A 1 291 ? -2.5 -16.125 0.056 1 98.31 291 PHE A N 1
ATOM 2420 C CA . PHE A 1 291 ? -3.162 -15.305 -0.943 1 98.31 291 PHE A CA 1
ATOM 2421 C C . PHE A 1 291 ? -4.266 -16.078 -1.648 1 98.31 291 PHE A C 1
ATOM 2423 O O . PHE A 1 291 ? -5.32 -15.523 -1.966 1 98.31 291 PHE A O 1
ATOM 2430 N N . ALA A 1 292 ? -3.998 -17.359 -1.863 1 97.94 292 ALA A N 1
ATOM 2431 C CA . ALA A 1 292 ? -4.844 -18.172 -2.74 1 97.94 292 ALA A CA 1
ATOM 2432 C C . ALA A 1 292 ? -6.129 -18.594 -2.031 1 97.94 292 ALA A C 1
ATOM 2434 O O . ALA A 1 292 ? -7.152 -18.812 -2.676 1 97.94 292 ALA A O 1
ATOM 2435 N N . LEU A 1 293 ? -6.109 -18.656 -0.793 1 95.38 293 LEU A N 1
ATOM 2436 C CA . LEU A 1 293 ? -7.297 -19.094 -0.067 1 95.38 293 LEU A CA 1
ATOM 2437 C C . LEU A 1 293 ? -8.461 -18.141 -0.316 1 95.38 293 LEU A C 1
ATOM 2439 O O . LEU A 1 293 ? -9.477 -18.547 -0.891 1 95.38 293 LEU A O 1
ATOM 2443 N N . PRO A 1 294 ? -8.297 -16.891 0.046 1 95.56 294 PRO A N 1
ATOM 2444 C CA . PRO A 1 294 ? -9.406 -15.984 -0.272 1 95.56 294 PRO A CA 1
ATOM 2445 C C . PRO A 1 294 ? -9.523 -15.695 -1.768 1 95.56 294 PRO A C 1
ATOM 2447 O O . PRO A 1 294 ? -10.625 -15.445 -2.266 1 95.56 294 PRO A O 1
ATOM 2450 N N . GLY A 1 295 ? -8.422 -15.781 -2.5 1 96.56 295 GLY A N 1
ATOM 2451 C CA . GLY A 1 295 ? -8.445 -15.547 -3.936 1 96.56 295 GLY A CA 1
ATOM 2452 C C . GLY A 1 295 ? -9.297 -16.562 -4.691 1 96.56 295 GLY A C 1
ATOM 2453 O O . GLY A 1 295 ? -10.078 -16.188 -5.562 1 96.56 295 GLY A O 1
ATOM 2454 N N . ALA A 1 296 ? -9.141 -17.781 -4.344 1 95.56 296 ALA A N 1
ATOM 2455 C CA . ALA A 1 296 ? -9.922 -18.828 -4.996 1 95.56 296 ALA A CA 1
ATOM 2456 C C . ALA A 1 296 ? -11.406 -18.688 -4.68 1 95.56 296 ALA A C 1
ATOM 2458 O O . ALA A 1 296 ? -12.258 -18.922 -5.539 1 95.56 296 ALA A O 1
ATOM 2459 N N . ARG A 1 297 ? -11.727 -18.344 -3.488 1 93.75 297 ARG A N 1
ATOM 2460 C CA . ARG A 1 297 ? -13.117 -18.109 -3.109 1 93.75 297 ARG A CA 1
ATOM 2461 C C . ARG A 1 297 ? -13.727 -16.969 -3.912 1 93.75 297 ARG A C 1
ATOM 2463 O O . ARG A 1 297 ? -14.875 -17.062 -4.359 1 93.75 297 ARG A O 1
ATOM 2470 N N . GLU A 1 298 ? -12.953 -15.945 -4.051 1 95.06 298 GLU A N 1
ATOM 2471 C CA . GLU A 1 298 ? -13.438 -14.805 -4.836 1 95.06 298 GLU A CA 1
ATOM 2472 C C . GLU A 1 298 ? -13.578 -15.18 -6.309 1 95.06 298 GLU A C 1
ATOM 2474 O O . GLU A 1 298 ? -14.523 -14.75 -6.973 1 95.06 298 GLU A O 1
ATOM 2479 N N . ALA A 1 299 ? -12.672 -15.945 -6.785 1 94.62 299 ALA A N 1
ATOM 2480 C CA . ALA A 1 299 ? -12.758 -16.406 -8.164 1 94.62 299 ALA A CA 1
ATOM 2481 C C . ALA A 1 299 ? -13.992 -17.281 -8.367 1 94.62 299 ALA A C 1
ATOM 2483 O O . ALA A 1 299 ? -14.695 -17.156 -9.375 1 94.62 299 ALA A O 1
ATOM 2484 N N . TYR A 1 300 ? -14.203 -18.109 -7.441 1 93.38 300 TYR A N 1
ATOM 2485 C CA . TYR A 1 300 ? -15.391 -18.953 -7.504 1 93.38 300 TYR A CA 1
ATOM 2486 C C . TYR A 1 300 ? -16.656 -18.125 -7.562 1 93.38 300 TYR A C 1
ATOM 2488 O O . TYR A 1 300 ? -17.547 -18.375 -8.383 1 93.38 300 TYR A O 1
ATOM 2496 N N . GLN A 1 301 ? -16.703 -17.156 -6.672 1 92 301 GLN A N 1
ATOM 2497 C CA . GLN A 1 301 ? -17.859 -16.266 -6.641 1 92 301 GLN A CA 1
ATOM 2498 C C . GLN A 1 301 ? -18.031 -15.531 -7.965 1 92 301 GLN A C 1
ATOM 2500 O O . GLN A 1 301 ? -19.156 -15.414 -8.477 1 92 301 GLN A O 1
ATOM 2505 N N . TYR A 1 302 ? -17.016 -15.078 -8.484 1 93.38 302 TYR A N 1
ATOM 2506 C CA . TYR A 1 302 ? -17.047 -14.336 -9.734 1 93.38 302 TYR A CA 1
ATOM 2507 C C . TYR A 1 302 ? -17.5 -15.227 -10.883 1 93.38 302 TYR A C 1
ATOM 2509 O O . TYR A 1 302 ? -18.297 -14.797 -11.727 1 93.38 302 TYR A O 1
ATOM 2517 N N . ILE A 1 303 ? -17.141 -16.422 -10.906 1 92.5 303 ILE A N 1
ATOM 2518 C CA . ILE A 1 303 ? -17.422 -17.359 -12 1 92.5 303 ILE A CA 1
ATOM 2519 C C . ILE A 1 303 ? -18.828 -17.922 -11.852 1 92.5 303 ILE A C 1
ATOM 2521 O O . ILE A 1 303 ? -19.562 -18.016 -12.836 1 92.5 303 ILE A O 1
ATOM 2525 N N . SER A 1 304 ? -19.266 -18.188 -10.656 1 89.69 304 SER A N 1
ATOM 2526 C CA . SER A 1 304 ? -20.484 -18.953 -10.422 1 89.69 304 SER A CA 1
ATOM 2527 C C . SER A 1 304 ? -21.688 -18.047 -10.203 1 89.69 304 SER A C 1
ATOM 2529 O O . SER A 1 304 ? -22.828 -18.453 -10.398 1 89.69 304 SER A O 1
ATOM 2531 N N . ASP A 1 305 ? -21.359 -16.859 -9.711 1 87.12 305 ASP A N 1
ATOM 2532 C CA . ASP A 1 305 ? -22.438 -15.938 -9.391 1 87.12 305 ASP A CA 1
ATOM 2533 C C . ASP A 1 305 ? -22.547 -14.82 -10.422 1 87.12 305 ASP A C 1
ATOM 2535 O O . ASP A 1 305 ? -21.703 -13.906 -10.445 1 87.12 305 ASP A O 1
ATOM 2539 N N . ASN A 1 306 ? -23.625 -14.789 -11.125 1 84.75 306 ASN A N 1
ATOM 2540 C CA . ASN A 1 306 ? -23.781 -13.836 -12.219 1 84.75 306 ASN A CA 1
ATOM 2541 C C . ASN A 1 306 ? -24.047 -12.43 -11.688 1 84.75 306 ASN A C 1
ATOM 2543 O O . ASN A 1 306 ? -23.938 -11.453 -12.43 1 84.75 306 ASN A O 1
ATOM 2547 N N . SER A 1 307 ? -24.375 -12.344 -10.477 1 85.81 307 SER A N 1
ATOM 2548 C CA . SER A 1 307 ? -24.625 -11.031 -9.891 1 85.81 307 SER A CA 1
ATOM 2549 C C . SER A 1 307 ? -23.312 -10.344 -9.508 1 85.81 307 SER A C 1
ATOM 2551 O O . SER A 1 307 ? -23.281 -9.141 -9.266 1 85.81 307 SER A O 1
ATOM 2553 N N . THR A 1 308 ? -22.281 -11.125 -9.438 1 87.69 308 THR A N 1
ATOM 2554 C CA . THR A 1 308 ? -20.969 -10.57 -9.148 1 87.69 308 THR A CA 1
ATOM 2555 C C . THR A 1 308 ? -20.297 -10.078 -10.43 1 87.69 308 THR A C 1
ATOM 2557 O O . THR A 1 308 ? -19.859 -10.875 -11.258 1 87.69 308 THR A O 1
ATOM 2560 N N . LEU A 1 309 ? -20.156 -8.773 -10.57 1 85.75 309 LEU A N 1
ATOM 2561 C CA . LEU A 1 309 ? -19.703 -8.195 -11.836 1 85.75 309 LEU A CA 1
ATOM 2562 C C . LEU A 1 309 ? -18.219 -7.898 -11.797 1 85.75 309 LEU A C 1
ATOM 2564 O O . LEU A 1 309 ? -17.594 -7.691 -12.844 1 85.75 309 LEU A O 1
ATOM 2568 N N . ARG A 1 310 ? -17.672 -7.887 -10.57 1 88.31 310 ARG A N 1
ATOM 2569 C CA . ARG A 1 310 ? -16.25 -7.574 -10.438 1 88.31 310 ARG A CA 1
ATOM 2570 C C . ARG A 1 310 ? -15.539 -8.633 -9.609 1 88.31 310 ARG A C 1
ATOM 2572 O O . ARG A 1 310 ? -16.078 -9.125 -8.617 1 88.31 310 ARG A O 1
ATOM 2579 N N . MET A 1 311 ? -14.344 -8.922 -10.125 1 92.12 311 MET A N 1
ATOM 2580 C CA . MET A 1 311 ? -13.523 -9.852 -9.352 1 92.12 311 MET A CA 1
ATOM 2581 C C . MET A 1 311 ? -13.023 -9.195 -8.07 1 92.12 311 MET A C 1
ATOM 2583 O O . MET A 1 311 ? -12.648 -8.023 -8.07 1 92.12 311 MET A O 1
ATOM 2587 N N . GLY A 1 312 ? -12.953 -9.945 -7.016 1 94 312 GLY A N 1
ATOM 2588 C CA . GLY A 1 312 ? -12.484 -9.422 -5.742 1 94 312 GLY A CA 1
ATOM 2589 C C . GLY A 1 312 ? -11.008 -9.078 -5.746 1 94 312 GLY A C 1
ATOM 2590 O O . GLY A 1 312 ? -10.266 -9.523 -6.621 1 94 312 GLY A O 1
ATOM 2591 N N . ALA A 1 313 ? -10.578 -8.344 -4.742 1 96.19 313 ALA A N 1
ATOM 2592 C CA . ALA A 1 313 ? -9.219 -7.805 -4.664 1 96.19 313 ALA A CA 1
ATOM 2593 C C . ALA A 1 313 ? -8.195 -8.922 -4.461 1 96.19 313 ALA A C 1
ATOM 2595 O O . ALA A 1 313 ? -7.102 -8.875 -5.023 1 96.19 313 ALA A O 1
ATOM 2596 N N . HIS A 1 314 ? -8.516 -9.891 -3.646 1 97.44 314 HIS A N 1
ATOM 2597 C CA . HIS A 1 314 ? -7.586 -10.984 -3.393 1 97.44 314 HIS A CA 1
ATOM 2598 C C . HIS A 1 314 ? -7.293 -11.766 -4.672 1 97.44 314 HIS A C 1
ATOM 2600 O O . HIS A 1 314 ? -6.133 -12.047 -4.977 1 97.44 314 HIS A O 1
ATOM 2606 N N . ALA A 1 315 ? -8.359 -12.125 -5.379 1 97.31 315 ALA A N 1
ATOM 2607 C CA . ALA A 1 315 ? -8.203 -12.883 -6.617 1 97.31 315 ALA A CA 1
ATOM 2608 C C . ALA A 1 315 ? -7.461 -12.062 -7.668 1 97.31 315 ALA A C 1
ATOM 2610 O O . ALA A 1 315 ? -6.543 -12.562 -8.32 1 97.31 315 ALA A O 1
ATOM 2611 N N . TRP A 1 316 ? -7.875 -10.828 -7.781 1 97.19 316 TRP A N 1
ATOM 2612 C CA . TRP A 1 316 ? -7.266 -9.93 -8.758 1 97.19 316 TRP A CA 1
ATOM 2613 C C . TRP A 1 316 ? -5.766 -9.797 -8.508 1 97.19 316 TRP A C 1
ATOM 2615 O O . TRP A 1 316 ? -4.965 -9.945 -9.438 1 97.19 316 TRP A O 1
ATOM 2625 N N . LEU A 1 317 ? -5.367 -9.594 -7.309 1 98.06 317 LEU A N 1
ATOM 2626 C CA . LEU A 1 317 ? -3.969 -9.398 -6.945 1 98.06 317 LEU A CA 1
ATOM 2627 C C . LEU A 1 317 ? -3.184 -10.695 -7.094 1 98.06 317 LEU A C 1
ATOM 2629 O O . LEU A 1 317 ? -2.014 -10.68 -7.484 1 98.06 317 LEU A O 1
ATOM 2633 N N . LEU A 1 318 ? -3.787 -11.781 -6.742 1 98.25 318 LEU A N 1
ATOM 2634 C CA . LEU A 1 318 ? -3.111 -13.07 -6.883 1 98.25 318 LEU A CA 1
ATOM 2635 C C . LEU A 1 318 ? -2.762 -13.344 -8.344 1 98.25 318 LEU A C 1
ATOM 2637 O O . LEU A 1 318 ? -1.636 -13.734 -8.648 1 98.25 318 LEU A O 1
ATOM 2641 N N . ILE A 1 319 ? -3.742 -13.148 -9.203 1 98.19 319 ILE A N 1
ATOM 2642 C CA . ILE A 1 319 ? -3.492 -13.312 -10.633 1 98.19 319 ILE A CA 1
ATOM 2643 C C . ILE A 1 319 ? -2.381 -12.367 -11.078 1 98.19 319 ILE A C 1
ATOM 2645 O O . ILE A 1 319 ? -1.476 -12.766 -11.812 1 98.19 319 ILE A O 1
ATOM 2649 N N . PHE A 1 320 ? -2.453 -11.133 -10.617 1 98.38 320 PHE A N 1
ATOM 2650 C CA . PHE A 1 320 ? -1.442 -10.133 -10.922 1 98.38 320 PHE A CA 1
ATOM 2651 C C . PHE A 1 320 ? -0.063 -10.594 -10.469 1 98.38 320 PHE A C 1
ATOM 2653 O O . PHE A 1 320 ? 0.909 -10.5 -11.219 1 98.38 320 PHE A O 1
ATOM 2660 N N . ASN A 1 321 ? 0.054 -11.094 -9.242 1 98.69 321 ASN A N 1
ATOM 2661 C CA . ASN A 1 321 ? 1.311 -11.602 -8.703 1 98.69 321 ASN A CA 1
ATOM 2662 C C . ASN A 1 321 ? 1.89 -12.711 -9.578 1 98.69 321 ASN A C 1
ATOM 2664 O O . ASN A 1 321 ? 3.055 -12.648 -9.977 1 98.69 321 ASN A O 1
ATOM 2668 N N . ILE A 1 322 ? 1.07 -13.664 -9.883 1 98.75 322 ILE A N 1
ATOM 2669 C CA . ILE A 1 322 ? 1.519 -14.852 -10.609 1 98.75 322 ILE A CA 1
ATOM 2670 C C . ILE A 1 322 ? 1.947 -14.453 -12.016 1 98.75 322 ILE A C 1
ATOM 2672 O O . ILE A 1 322 ? 2.982 -14.914 -12.508 1 98.75 322 ILE A O 1
ATOM 2676 N N . LEU A 1 323 ? 1.179 -13.633 -12.633 1 98.62 323 LEU A N 1
ATOM 2677 C CA . LEU A 1 323 ? 1.508 -13.242 -14 1 98.62 323 LEU A CA 1
ATOM 2678 C C . LEU A 1 323 ? 2.752 -12.359 -14.023 1 98.62 323 LEU A C 1
ATOM 2680 O O . LEU A 1 323 ? 3.537 -12.414 -14.977 1 98.62 323 LEU A O 1
ATOM 2684 N N . THR A 1 324 ? 2.939 -11.531 -13.023 1 98.75 324 THR A N 1
ATOM 2685 C CA . THR A 1 324 ? 4.176 -10.758 -12.945 1 98.75 324 THR A CA 1
ATOM 2686 C C . THR A 1 324 ? 5.379 -11.672 -12.758 1 98.75 324 THR A C 1
ATOM 2688 O O . THR A 1 324 ? 6.434 -11.453 -13.359 1 98.75 324 THR A O 1
ATOM 2691 N N . GLU A 1 325 ? 5.25 -12.688 -11.891 1 98.69 325 GLU A N 1
ATOM 2692 C CA . GLU A 1 325 ? 6.305 -13.695 -11.797 1 98.69 325 GLU A CA 1
ATOM 2693 C C . GLU A 1 325 ? 6.641 -14.273 -13.164 1 98.69 325 GLU A C 1
ATOM 2695 O O . GLU A 1 325 ? 7.816 -14.445 -13.5 1 98.69 325 GLU A O 1
ATOM 2700 N N . THR A 1 326 ? 5.602 -14.578 -13.875 1 98.62 326 THR A N 1
ATOM 2701 C CA . THR A 1 326 ? 5.785 -15.156 -15.203 1 98.62 326 THR A CA 1
ATOM 2702 C C . THR A 1 326 ? 6.531 -14.188 -16.109 1 98.62 326 THR A C 1
ATOM 2704 O O . THR A 1 326 ? 7.422 -14.586 -16.859 1 98.62 326 THR A O 1
ATOM 2707 N N . LEU A 1 327 ? 6.184 -12.93 -16.047 1 98.44 327 LEU A N 1
ATOM 2708 C CA . LEU A 1 327 ? 6.863 -11.922 -16.859 1 98.44 327 LEU A CA 1
ATOM 2709 C C . LEU A 1 327 ? 8.344 -11.844 -16.484 1 98.44 327 LEU A C 1
ATOM 2711 O O . LEU A 1 327 ? 9.195 -11.688 -17.375 1 98.44 327 LEU A O 1
ATOM 2715 N N . ILE A 1 328 ? 8.617 -11.922 -15.234 1 98.19 328 ILE A N 1
ATOM 2716 C CA . ILE A 1 328 ? 10 -11.914 -14.781 1 98.19 328 ILE A CA 1
ATOM 2717 C C . ILE A 1 328 ? 10.742 -13.117 -15.375 1 98.19 328 ILE A C 1
ATOM 2719 O O . ILE A 1 328 ? 11.844 -12.977 -15.898 1 98.19 328 ILE A O 1
ATOM 2723 N N . CYS A 1 329 ? 10.125 -14.25 -15.328 1 98.19 329 CYS A N 1
ATOM 2724 C CA . CYS A 1 329 ? 10.727 -15.461 -15.867 1 98.19 329 CYS A CA 1
ATOM 2725 C C . CYS A 1 329 ? 10.984 -15.32 -17.359 1 98.19 329 CYS A C 1
ATOM 2727 O O . CYS A 1 329 ? 12.055 -15.68 -17.844 1 98.19 329 CYS A O 1
ATOM 2729 N N . LEU A 1 330 ? 10.016 -14.812 -18.062 1 97.31 330 LEU A N 1
ATOM 2730 C CA . LEU A 1 330 ? 10.164 -14.633 -19.5 1 97.31 330 LEU A CA 1
ATOM 2731 C C . LEU A 1 330 ? 11.297 -13.664 -19.812 1 97.31 330 LEU A C 1
ATOM 2733 O O . LEU A 1 330 ? 12.125 -13.938 -20.688 1 97.31 330 LEU A O 1
ATOM 2737 N N . LYS A 1 331 ? 11.328 -12.602 -19.141 1 96.31 331 LYS A N 1
ATOM 2738 C CA . LYS A 1 331 ? 12.383 -11.609 -19.359 1 96.31 331 LYS A CA 1
ATOM 2739 C C . LYS A 1 331 ? 13.758 -12.18 -19.031 1 96.31 331 LYS A C 1
ATOM 2741 O O . LYS A 1 331 ? 14.695 -12.039 -19.812 1 96.31 331 LYS A O 1
ATOM 2746 N N . PHE A 1 332 ? 13.922 -12.812 -17.891 1 96.5 332 PHE A N 1
ATOM 2747 C CA . PHE A 1 332 ? 15.211 -13.305 -17.406 1 96.5 332 PHE A CA 1
ATOM 2748 C C . PHE A 1 332 ? 15.641 -14.547 -18.188 1 96.5 332 PHE A C 1
ATOM 2750 O O . PHE A 1 332 ? 16.812 -14.945 -18.141 1 96.5 332 PHE A O 1
ATOM 2757 N N . ALA A 1 333 ? 14.727 -15.195 -18.875 1 96.69 333 ALA A N 1
ATOM 2758 C CA . ALA A 1 333 ? 15.016 -16.406 -19.641 1 96.69 333 ALA A CA 1
ATOM 2759 C C . ALA A 1 333 ? 15.797 -16.078 -20.906 1 96.69 333 ALA A C 1
ATOM 2761 O O . ALA A 1 333 ? 16.375 -16.969 -21.531 1 96.69 333 ALA A O 1
ATOM 2762 N N . GLU A 1 334 ? 15.805 -14.844 -21.266 1 93 334 GLU A N 1
ATOM 2763 C CA . GLU A 1 334 ? 16.547 -14.453 -22.453 1 93 334 GLU A CA 1
ATOM 2764 C C . GLU A 1 334 ? 18 -14.891 -22.375 1 93 334 GLU A C 1
ATOM 2766 O O . GLU A 1 334 ? 18.688 -14.594 -21.406 1 93 334 GLU A O 1
ATOM 2771 N N . ASN A 1 335 ? 18.406 -15.656 -23.344 1 92.56 335 ASN A N 1
ATOM 2772 C CA . ASN A 1 335 ? 19.781 -16.156 -23.516 1 92.56 335 ASN A CA 1
ATOM 2773 C C . ASN A 1 335 ? 20.141 -17.172 -22.438 1 92.56 335 ASN A C 1
ATOM 2775 O O . ASN A 1 335 ? 21.312 -17.312 -22.094 1 92.56 335 ASN A O 1
ATOM 2779 N N . GLU A 1 336 ? 19.188 -17.781 -21.828 1 94.88 336 GLU A N 1
ATOM 2780 C CA . GLU A 1 336 ? 19.422 -18.797 -20.812 1 94.88 336 GLU A CA 1
ATOM 2781 C C . GLU A 1 336 ? 19.219 -20.203 -21.359 1 94.88 336 GLU A C 1
ATOM 2783 O O . GLU A 1 336 ? 19.922 -21.141 -20.969 1 94.88 336 GLU A O 1
ATOM 2788 N N . PHE A 1 337 ? 18.219 -20.328 -22.203 1 95.62 337 PHE A N 1
ATOM 2789 C CA . PHE A 1 337 ? 17.828 -21.641 -22.734 1 95.62 337 PHE A CA 1
ATOM 2790 C C . PHE A 1 337 ? 18.094 -21.703 -24.234 1 95.62 337 PHE A C 1
ATOM 2792 O O . PHE A 1 337 ? 17.391 -21.062 -25.016 1 95.62 337 PHE A O 1
ATOM 2799 N N . HIS A 1 338 ? 18.938 -22.547 -24.703 1 93.81 338 HIS A N 1
ATOM 2800 C CA . HIS A 1 338 ? 19.391 -22.547 -26.094 1 93.81 338 HIS A CA 1
ATOM 2801 C C . HIS A 1 338 ? 18.812 -23.734 -26.859 1 93.81 338 HIS A C 1
ATOM 2803 O O . HIS A 1 338 ? 18.766 -23.719 -28.094 1 93.81 338 HIS A O 1
ATOM 2809 N N . THR A 1 339 ? 18.406 -24.734 -26.172 1 94.31 339 THR A N 1
ATOM 2810 C CA . THR A 1 339 ? 17.797 -25.891 -26.828 1 94.31 339 THR A CA 1
ATOM 2811 C C . THR A 1 339 ? 16.344 -25.625 -27.172 1 94.31 339 THR A C 1
ATOM 2813 O O . THR A 1 339 ? 15.539 -25.312 -26.297 1 94.31 339 THR A O 1
ATOM 2816 N N . PRO A 1 340 ? 16.016 -25.719 -28.375 1 94.25 340 PRO A N 1
ATOM 2817 C CA . PRO A 1 340 ? 14.617 -25.469 -28.75 1 94.25 340 PRO A CA 1
ATOM 2818 C C . PRO A 1 340 ? 13.688 -26.594 -28.297 1 94.25 340 PRO A C 1
ATOM 2820 O O . PRO A 1 340 ? 14.117 -27.734 -28.125 1 94.25 340 PRO A O 1
ATOM 2823 N N . ALA A 1 341 ? 12.406 -26.281 -28.172 1 95.5 341 ALA A N 1
ATOM 2824 C CA . ALA A 1 341 ? 11.414 -27.281 -27.781 1 95.5 341 ALA A CA 1
ATOM 2825 C C . ALA A 1 341 ? 11.258 -28.344 -28.859 1 95.5 341 ALA A C 1
ATOM 2827 O O . ALA A 1 341 ? 11.203 -28.031 -30.062 1 95.5 341 ALA A O 1
ATOM 2828 N N . PRO A 1 342 ? 11.164 -29.578 -28.547 1 96.06 342 PRO A N 1
ATOM 2829 C CA . PRO A 1 342 ? 10.914 -30.625 -29.531 1 96.06 342 PRO A CA 1
ATOM 2830 C C . PRO A 1 342 ? 9.594 -30.438 -30.281 1 96.06 342 PRO A C 1
ATOM 2832 O O . PRO A 1 342 ? 8.641 -29.875 -29.734 1 96.06 342 PRO A O 1
ATOM 2835 N N . LEU A 1 343 ? 9.531 -30.938 -31.469 1 96.5 343 LEU A N 1
ATOM 2836 C CA . LEU A 1 343 ? 8.359 -30.797 -32.312 1 96.5 343 LEU A CA 1
ATOM 2837 C C . LEU A 1 343 ? 7.133 -31.438 -31.672 1 96.5 343 LEU A C 1
ATOM 2839 O O . LEU A 1 343 ? 6.031 -30.891 -31.766 1 96.5 343 LEU A O 1
ATOM 2843 N N . VAL A 1 344 ? 7.281 -32.562 -31.047 1 96.31 344 VAL A N 1
ATOM 2844 C CA . VAL A 1 344 ? 6.176 -33.25 -30.406 1 96.31 344 VAL A CA 1
ATOM 2845 C C . VAL A 1 344 ? 5.531 -32.375 -29.344 1 96.31 344 VAL A C 1
ATOM 2847 O O . VAL A 1 344 ? 4.312 -32.406 -29.172 1 96.31 344 VAL A O 1
ATOM 2850 N N . VAL A 1 345 ? 6.398 -31.656 -28.656 1 96 345 VAL A N 1
ATOM 2851 C CA . VAL A 1 345 ? 5.914 -30.766 -27.609 1 96 345 VAL A CA 1
ATOM 2852 C C . VAL A 1 345 ? 5.121 -29.609 -28.234 1 96 345 VAL A C 1
ATOM 2854 O O . VAL A 1 345 ? 4.008 -29.312 -27.797 1 96 345 VAL A O 1
ATOM 2857 N N . LYS A 1 346 ? 5.621 -28.984 -29.25 1 96.75 346 LYS A N 1
ATOM 2858 C CA . LYS A 1 346 ? 4.957 -27.875 -29.922 1 96.75 346 LYS A CA 1
AT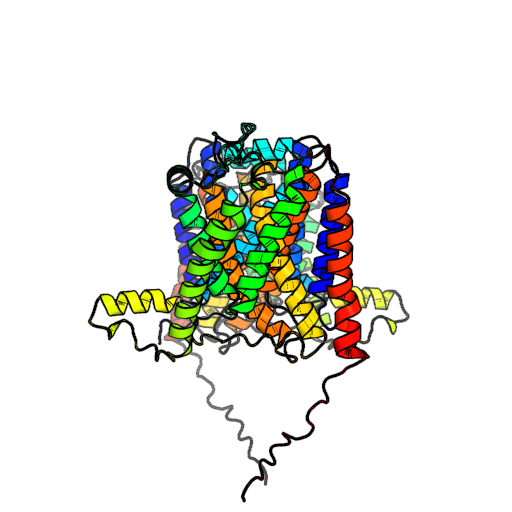OM 2859 C C . LYS A 1 346 ? 3.605 -28.297 -30.5 1 96.75 346 LYS A C 1
ATOM 2861 O O . LYS A 1 346 ? 2.6 -27.609 -30.297 1 96.75 346 LYS A O 1
ATOM 2866 N N . VAL A 1 347 ? 3.643 -29.406 -31.172 1 96.81 347 VAL A N 1
ATOM 2867 C CA . VAL A 1 347 ? 2.418 -29.906 -31.797 1 96.81 347 VAL A CA 1
ATOM 2868 C C . VAL A 1 347 ? 1.43 -30.344 -30.719 1 96.81 347 VAL A C 1
ATOM 2870 O O . VAL A 1 347 ? 0.238 -30.031 -30.797 1 96.81 347 VAL A O 1
ATOM 2873 N N . GLY A 1 348 ? 1.935 -31.078 -29.734 1 96.56 348 GLY A N 1
ATOM 2874 C CA . GLY A 1 348 ? 1.084 -31.531 -28.641 1 96.56 348 GLY A CA 1
ATOM 2875 C C . GLY A 1 348 ? 0.349 -30.406 -27.953 1 96.56 348 GLY A C 1
ATOM 2876 O O . GLY A 1 348 ? -0.873 -30.453 -27.797 1 96.56 348 GLY A O 1
ATOM 2877 N N . TRP A 1 349 ? 1.065 -29.422 -27.562 1 95.38 349 TRP A N 1
ATOM 2878 C CA . TRP A 1 349 ? 0.452 -28.312 -26.844 1 95.38 349 TRP A CA 1
ATOM 2879 C C . TRP A 1 349 ? -0.439 -27.5 -27.766 1 95.38 349 TRP A C 1
ATOM 2881 O O . TRP A 1 349 ? -1.461 -26.953 -27.328 1 95.38 349 TRP A O 1
ATOM 2891 N N . SER A 1 350 ? -0.097 -27.297 -29.062 1 96.94 350 SER A N 1
ATOM 2892 C CA . SER A 1 350 ? -0.966 -26.609 -30.016 1 96.94 350 SER A CA 1
ATOM 2893 C C . SER A 1 350 ? -2.312 -27.312 -30.156 1 96.94 350 SER A C 1
ATOM 2895 O O . SER A 1 350 ? -3.361 -26.672 -30.156 1 96.94 350 SER A O 1
ATOM 2897 N N . VAL A 1 351 ? -2.258 -28.594 -30.203 1 96.62 351 VAL A N 1
ATOM 2898 C CA . VAL A 1 351 ? -3.482 -29.391 -30.297 1 96.62 351 VAL A CA 1
ATOM 2899 C C . VAL A 1 351 ? -4.289 -29.25 -29.016 1 96.62 351 VAL A C 1
ATOM 2901 O O . VAL A 1 351 ? -5.496 -29 -29.047 1 96.62 351 VAL A O 1
ATOM 2904 N N . ALA A 1 352 ? -3.631 -29.438 -27.891 1 95.62 352 ALA A N 1
ATOM 2905 C CA . ALA A 1 352 ? -4.309 -29.359 -26.594 1 95.62 352 ALA A CA 1
ATOM 2906 C C . ALA A 1 352 ? -4.996 -28.016 -26.406 1 95.62 352 ALA A C 1
ATOM 2908 O O . ALA A 1 352 ? -6.16 -27.953 -26 1 95.62 352 ALA A O 1
ATOM 2909 N N . LEU A 1 353 ? -4.301 -26.922 -26.75 1 96 353 LEU A N 1
ATOM 2910 C CA . LEU A 1 353 ? -4.844 -25.578 -26.578 1 96 353 LEU A CA 1
ATOM 2911 C C . LEU A 1 353 ? -5.973 -25.312 -27.562 1 96 353 LEU A C 1
ATOM 2913 O O . LEU A 1 353 ? -6.949 -24.641 -27.234 1 96 353 LEU A O 1
ATOM 2917 N N . THR A 1 354 ? -5.836 -25.828 -28.75 1 96.75 354 THR A N 1
ATOM 2918 C CA . THR A 1 354 ? -6.902 -25.672 -29.734 1 96.75 354 THR A CA 1
ATOM 2919 C C . THR A 1 354 ? -8.164 -26.406 -29.297 1 96.75 354 THR A C 1
ATOM 2921 O O . THR A 1 354 ? -9.273 -25.875 -29.438 1 96.75 354 THR A O 1
ATOM 2924 N N . VAL A 1 355 ? -8.016 -27.547 -28.781 1 96.25 355 VAL A N 1
ATOM 2925 C CA . VAL A 1 355 ? -9.164 -28.312 -28.281 1 96.25 355 VAL A CA 1
ATOM 2926 C C . VAL A 1 355 ? -9.797 -27.578 -27.109 1 96.25 355 VAL A C 1
ATOM 2928 O O . VAL A 1 355 ? -11.023 -27.422 -27.062 1 96.25 355 VAL A O 1
ATOM 2931 N N . LEU A 1 356 ? -8.977 -27.141 -26.25 1 96.12 356 LEU A N 1
ATOM 2932 C CA . LEU A 1 356 ? -9.438 -26.531 -25 1 96.12 356 LEU A CA 1
ATOM 2933 C C . LEU A 1 356 ? -10.125 -25.203 -25.281 1 96.12 356 LEU A C 1
ATOM 2935 O O . LEU A 1 356 ? -11.148 -24.891 -24.656 1 96.12 356 LEU A O 1
ATOM 2939 N N . PHE A 1 357 ? -9.617 -24.391 -26.25 1 97.12 357 PHE A N 1
ATOM 2940 C CA . PHE A 1 357 ? -10.086 -23.016 -26.375 1 97.12 357 PHE A CA 1
ATOM 2941 C C . PHE A 1 357 ? -11.008 -22.859 -27.578 1 97.12 357 PHE A C 1
ATOM 2943 O O . PHE A 1 357 ? -11.727 -21.859 -27.688 1 97.12 357 PHE A O 1
ATOM 2950 N N . VAL A 1 358 ? -10.984 -23.812 -28.453 1 96.88 358 VAL A N 1
ATOM 2951 C CA . VAL A 1 358 ? -11.75 -23.609 -29.688 1 96.88 358 VAL A CA 1
ATOM 2952 C C . VAL A 1 358 ? -12.711 -24.766 -29.891 1 96.88 358 VAL A C 1
ATOM 2954 O O . VAL A 1 358 ? -13.93 -24.594 -29.812 1 96.88 358 VAL A O 1
ATOM 2957 N N . ILE A 1 359 ? -12.227 -25.969 -30.016 1 96.94 359 ILE A N 1
ATOM 2958 C CA . ILE A 1 359 ? -13.016 -27.125 -30.453 1 96.94 359 ILE A CA 1
ATOM 2959 C C . ILE A 1 359 ? -14.07 -27.453 -29.406 1 96.94 359 ILE A C 1
ATOM 2961 O O . ILE A 1 359 ? -15.266 -27.5 -29.719 1 96.94 359 ILE A O 1
ATOM 2965 N N . PHE A 1 360 ? -13.633 -27.641 -28.203 1 96.31 360 PHE A N 1
ATOM 2966 C CA . PHE A 1 360 ? -14.57 -28.062 -27.172 1 96.31 360 PHE A CA 1
ATOM 2967 C C . PHE A 1 360 ? -15.633 -26.984 -26.938 1 96.31 360 PHE A C 1
ATOM 2969 O O . PHE A 1 360 ? -16.828 -27.281 -26.891 1 96.31 360 PHE A O 1
ATOM 2976 N N . PRO A 1 361 ? -15.172 -25.75 -26.703 1 96.06 361 PRO A N 1
ATOM 2977 C CA . PRO A 1 361 ? -16.203 -24.734 -26.469 1 96.06 361 PRO A CA 1
ATOM 2978 C C . PRO A 1 361 ? -17.172 -24.609 -27.641 1 96.06 361 PRO A C 1
ATOM 2980 O O . PRO A 1 361 ? -18.375 -24.406 -27.422 1 96.06 361 PRO A O 1
ATOM 2983 N N . LEU A 1 362 ? -16.719 -24.656 -28.875 1 96 362 LEU A N 1
ATOM 2984 C CA . LEU A 1 362 ? -17.609 -24.609 -30.031 1 96 362 LEU A CA 1
ATOM 2985 C C . LEU A 1 362 ? -18.594 -25.766 -30 1 96 362 LEU A C 1
ATOM 2987 O O . LEU A 1 362 ? -19.781 -25.594 -30.297 1 96 362 LEU A O 1
ATOM 2991 N N . TRP A 1 363 ? -18.109 -26.891 -29.672 1 95.94 363 TRP A N 1
ATOM 2992 C CA . TRP A 1 363 ? -18.953 -28.078 -29.625 1 95.94 363 TRP A CA 1
ATOM 2993 C C . TRP A 1 363 ? -19.969 -27.984 -28.484 1 95.94 363 TRP A C 1
ATOM 2995 O O . TRP A 1 363 ? -21.156 -28.234 -28.672 1 95.94 363 TRP A O 1
ATOM 3005 N N . ARG A 1 364 ? -19.531 -27.625 -27.312 1 94.56 364 ARG A N 1
ATOM 3006 C CA . ARG A 1 364 ? -20.359 -27.672 -26.109 1 94.56 364 ARG A CA 1
ATOM 3007 C C . ARG A 1 364 ? -21.375 -26.531 -26.094 1 94.56 364 ARG A C 1
ATOM 3009 O O . ARG A 1 364 ? -22.516 -26.719 -25.672 1 94.56 364 ARG A O 1
ATOM 3016 N N . PHE A 1 365 ? -21.016 -25.359 -26.609 1 95 365 PHE A N 1
ATOM 3017 C CA . PHE A 1 365 ? -21.859 -24.188 -26.359 1 95 365 PHE A CA 1
ATOM 3018 C C . PHE A 1 365 ? -22.531 -23.719 -27.656 1 95 365 PHE A C 1
ATOM 3020 O O . PHE A 1 365 ? -23.484 -22.938 -27.609 1 95 365 PHE A O 1
ATOM 3027 N N . VAL A 1 366 ? -22.031 -24.125 -28.766 1 93.81 366 VAL A N 1
ATOM 3028 C CA . VAL A 1 366 ? -22.609 -23.672 -30.031 1 93.81 366 VAL A CA 1
ATOM 3029 C C . VAL A 1 366 ? -23.266 -24.859 -30.734 1 93.81 366 VAL A C 1
ATOM 3031 O O . VAL A 1 366 ? -24.453 -24.797 -31.078 1 93.81 366 VAL A O 1
ATOM 3034 N N . ILE A 1 367 ? -22.688 -25.984 -30.891 1 93.25 367 ILE A N 1
ATOM 3035 C CA . ILE A 1 367 ? -23.172 -27.125 -31.656 1 93.25 367 ILE A CA 1
ATOM 3036 C C . ILE A 1 367 ? -24.141 -27.953 -30.797 1 93.25 367 ILE A C 1
ATOM 3038 O O . ILE A 1 367 ? -25.203 -28.359 -31.281 1 93.25 367 ILE A O 1
ATOM 3042 N N . ASN A 1 368 ? -23.781 -28.172 -29.469 1 89.94 368 ASN A N 1
ATOM 3043 C CA . ASN A 1 368 ? -24.609 -28.984 -28.578 1 89.94 368 ASN A CA 1
ATOM 3044 C C . ASN A 1 368 ? -24.938 -28.219 -27.297 1 89.94 368 ASN A C 1
ATOM 3046 O O . ASN A 1 368 ? -24.562 -28.656 -26.203 1 89.94 368 ASN A O 1
ATOM 3050 N N . PRO A 1 369 ? -25.672 -27.141 -27.438 1 83.62 369 PRO A N 1
ATOM 3051 C CA . PRO A 1 369 ? -26 -26.391 -26.219 1 83.62 369 PRO A CA 1
ATOM 3052 C C . PRO A 1 369 ? -26.953 -27.125 -25.312 1 83.62 369 PRO A C 1
ATOM 3054 O O . PRO A 1 369 ? -27.844 -27.844 -25.781 1 83.62 369 PRO A O 1
ATOM 3057 N N . VAL A 1 370 ? -26.625 -27.328 -24 1 72.12 370 VAL A N 1
ATOM 3058 C CA . VAL A 1 370 ? -27.484 -27.969 -23.016 1 72.12 370 VAL A CA 1
ATOM 3059 C C . VAL A 1 370 ? -28.828 -27.234 -22.938 1 72.12 370 VAL A C 1
ATOM 3061 O O . VAL A 1 370 ? -28.859 -26 -22.891 1 72.12 370 VAL A O 1
ATOM 3064 N N . LYS A 1 371 ? -29.938 -27.828 -23.188 1 63.12 371 LYS A N 1
ATOM 3065 C CA . LYS A 1 371 ? -31.297 -27.297 -23.141 1 63.12 371 LYS A CA 1
ATOM 3066 C C . LYS A 1 371 ? -31.594 -26.719 -21.75 1 63.12 371 LYS A C 1
ATOM 3068 O O . LYS A 1 371 ? -31.297 -27.344 -20.734 1 63.12 371 LYS A O 1
ATOM 3073 N N . LYS A 1 372 ? -31.5 -25.484 -21.578 1 56.62 372 LYS A N 1
ATOM 3074 C CA . LYS A 1 372 ? -31.984 -24.828 -20.375 1 56.62 372 LYS A CA 1
ATOM 3075 C C . LYS A 1 372 ? -33.25 -25.531 -19.844 1 56.62 372 LYS A C 1
ATOM 3077 O O . LYS A 1 372 ? -34.188 -25.734 -20.594 1 56.62 372 LYS A O 1
ATOM 3082 N N . VAL A 1 373 ? -33.25 -26.406 -18.938 1 46.38 373 VAL A N 1
ATOM 3083 C CA . VAL A 1 373 ? -34.469 -26.906 -18.359 1 46.38 373 VAL A CA 1
ATOM 3084 C C . VAL A 1 373 ? -35.375 -25.734 -17.953 1 46.38 373 VAL A C 1
ATOM 3086 O O . VAL A 1 373 ? -34.938 -24.844 -17.219 1 46.38 373 VAL A O 1
ATOM 3089 N N . GLU A 1 374 ? -36.438 -25.359 -18.672 1 42.69 374 GLU A N 1
ATOM 3090 C CA . GLU A 1 374 ? -37.5 -24.406 -18.422 1 42.69 374 GLU A CA 1
ATOM 3091 C C . GLU A 1 374 ? -38.062 -24.547 -17 1 42.69 374 GLU A C 1
ATOM 3093 O O . GLU A 1 374 ? -38.812 -23.703 -16.547 1 42.69 374 GLU A O 1
ATOM 3098 N N . GLY A 1 375 ? -38.094 -25.719 -16.203 1 40.44 375 GLY A N 1
ATOM 3099 C CA . GLY A 1 375 ? -39.125 -25.984 -15.203 1 40.44 375 GLY A CA 1
ATOM 3100 C C . GLY A 1 375 ? -39 -25.109 -13.969 1 40.44 375 GLY A C 1
ATOM 3101 O O . GLY A 1 375 ? -39.875 -25.141 -13.094 1 40.44 375 GLY A O 1
ATOM 3102 N N . GLU A 1 376 ? -37.938 -24.75 -13.375 1 38.62 376 GLU A N 1
ATOM 3103 C CA . GLU A 1 376 ? -38.125 -24.438 -11.961 1 38.62 376 GLU A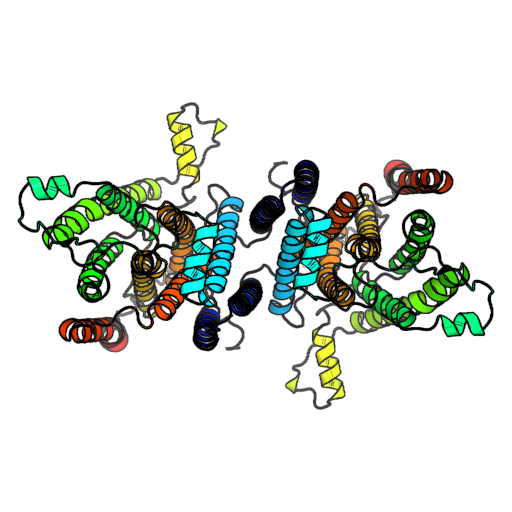 CA 1
ATOM 3104 C C . GLU A 1 376 ? -38.781 -23.078 -11.781 1 38.62 376 GLU A C 1
ATOM 3106 O O . GLU A 1 376 ? -38.125 -22.047 -11.68 1 38.62 376 GLU A O 1
ATOM 3111 N N . GLN A 1 377 ? -39.812 -22.734 -12.539 1 36.84 377 GLN A N 1
ATOM 3112 C CA . GLN A 1 377 ? -40.688 -21.672 -12.023 1 36.84 377 GLN A CA 1
ATOM 3113 C C . GLN A 1 377 ? -41.344 -22.094 -10.711 1 36.84 377 GLN A C 1
ATOM 3115 O O . GLN A 1 377 ? -42.219 -22.969 -10.703 1 36.84 377 GLN A O 1
ATOM 3120 N N . VAL A 1 378 ? -40.719 -22.266 -9.586 1 35.94 378 VAL A N 1
ATOM 3121 C CA . VAL A 1 378 ? -41.375 -22.391 -8.297 1 35.94 378 VAL A CA 1
ATOM 3122 C C . VAL A 1 378 ? -42.469 -21.312 -8.172 1 35.94 378 VAL A C 1
ATOM 3124 O O . VAL A 1 378 ? -42.156 -20.109 -8.234 1 35.94 378 VAL A O 1
ATOM 3127 N N . ILE A 1 379 ? -43.719 -21.688 -8.438 1 38.84 379 ILE A N 1
ATOM 3128 C CA . ILE A 1 379 ? -45 -21.031 -8.094 1 38.84 379 ILE A CA 1
ATOM 3129 C C . ILE A 1 379 ? -45.062 -20.844 -6.578 1 38.84 379 ILE A C 1
ATOM 3131 O O . ILE A 1 379 ? -45.188 -21.812 -5.828 1 38.84 379 ILE A O 1
ATOM 3135 N N . VAL A 1 380 ? -44.281 -20.141 -5.938 1 30.36 380 VAL A N 1
ATOM 3136 C CA . VAL A 1 380 ? -44.594 -19.719 -4.582 1 30.36 380 VAL A CA 1
ATOM 3137 C C . VAL A 1 380 ? -45.938 -18.953 -4.582 1 30.36 380 VAL A C 1
ATOM 3139 O O . VAL A 1 380 ? -46.031 -17.859 -5.137 1 30.36 380 VAL A O 1
ATOM 3142 N N . LYS A 1 381 ? -46.969 -19.641 -4.777 1 34.72 381 LYS A N 1
ATOM 3143 C CA . LYS A 1 381 ? -48.281 -19.125 -4.43 1 34.72 381 LYS A CA 1
ATOM 3144 C C . LYS A 1 381 ? -48.344 -18.688 -2.969 1 34.72 381 LYS A C 1
ATOM 3146 O O . LYS A 1 381 ? -48 -19.453 -2.068 1 34.72 381 LYS A O 1
ATOM 3151 N N . LYS A 1 382 ? -48.406 -17.344 -2.781 1 33.28 382 LYS A N 1
ATOM 3152 C CA . LYS A 1 382 ? -48.906 -16.641 -1.604 1 33.28 382 LYS A CA 1
ATOM 3153 C C . LYS A 1 382 ? -50.219 -17.25 -1.116 1 33.28 382 LYS A C 1
ATOM 3155 O O . LYS A 1 382 ? -51.219 -17.266 -1.85 1 33.28 382 LYS A O 1
ATOM 3160 N N . ASN A 1 383 ? -50.25 -18.328 -0.441 1 26.75 383 ASN A N 1
ATOM 3161 C CA . ASN A 1 383 ? -51.469 -18.484 0.351 1 26.75 383 ASN A CA 1
ATOM 3162 C C . ASN A 1 383 ? -51.875 -17.172 1.028 1 26.75 383 ASN A C 1
ATOM 3164 O O . ASN A 1 383 ? -51.031 -16.5 1.623 1 26.75 383 ASN A O 1
ATOM 3168 N N . ASP A 1 384 ? -53.125 -16.641 0.896 1 25.28 384 ASP A N 1
ATOM 3169 C CA . ASP A 1 384 ? -53.906 -15.656 1.657 1 25.28 384 ASP A CA 1
ATOM 3170 C C . ASP A 1 384 ? -53.875 -15.969 3.152 1 25.28 384 ASP A C 1
ATOM 3172 O O . ASP A 1 384 ? -53.938 -17.125 3.553 1 25.28 384 ASP A O 1
ATOM 3176 N N . MET B 1 1 ? -23.281 3.332 -21.578 1 24.09 1 MET B N 1
ATOM 3177 C CA . MET B 1 1 ? -23.562 2.359 -20.531 1 24.09 1 MET B CA 1
ATOM 3178 C C . MET B 1 1 ? -22.453 1.324 -20.438 1 24.09 1 MET B C 1
ATOM 3180 O O . MET B 1 1 ? -22.297 0.667 -19.406 1 24.09 1 MET B O 1
ATOM 3184 N N . PHE B 1 2 ? -21.906 0.88 -21.594 1 31.48 2 PHE B N 1
ATOM 3185 C CA . PHE B 1 2 ? -20.844 -0.107 -21.75 1 31.48 2 PHE B CA 1
ATOM 3186 C C . PHE B 1 2 ? -19.609 0.314 -20.969 1 31.48 2 PHE B C 1
ATOM 3188 O O . PHE B 1 2 ? -18.75 -0.517 -20.672 1 31.48 2 PHE B O 1
ATOM 3195 N N . LEU B 1 3 ? -19.344 1.611 -20.766 1 34.38 3 LEU B N 1
ATOM 3196 C CA . LEU B 1 3 ? -18.156 2.213 -20.172 1 34.38 3 LEU B CA 1
ATOM 3197 C C . LEU B 1 3 ? -18.125 1.977 -18.672 1 34.38 3 LEU B C 1
ATOM 3199 O O . LEU B 1 3 ? -17.109 2.258 -18.016 1 34.38 3 LEU B O 1
ATOM 3203 N N . VAL B 1 4 ? -19.234 1.896 -17.969 1 37.81 4 VAL B N 1
ATOM 3204 C CA . VAL B 1 4 ? -19.219 2.074 -16.516 1 37.81 4 VAL B CA 1
ATOM 3205 C C . VAL B 1 4 ? -18.828 0.766 -15.844 1 37.81 4 VAL B C 1
ATOM 3207 O O . VAL B 1 4 ? -18.812 0.676 -14.609 1 37.81 4 VAL B O 1
ATOM 3210 N N . HIS B 1 5 ? -19.062 -0.425 -16.438 1 47.44 5 HIS B N 1
ATOM 3211 C CA . HIS B 1 5 ? -18.734 -1.577 -15.602 1 47.44 5 HIS B CA 1
ATOM 3212 C C . HIS B 1 5 ? -17.219 -1.731 -15.438 1 47.44 5 HIS B C 1
ATOM 3214 O O . HIS B 1 5 ? -16.484 -1.745 -16.438 1 47.44 5 HIS B O 1
ATOM 3220 N N . PRO B 1 6 ? -16.641 -1.415 -14.289 1 54.53 6 PRO B N 1
ATOM 3221 C CA . PRO B 1 6 ? -15.195 -1.334 -14.078 1 54.53 6 PRO B CA 1
ATOM 3222 C C . PRO B 1 6 ? -14.453 -2.566 -14.586 1 54.53 6 PRO B C 1
ATOM 3224 O O . PRO B 1 6 ? -14.82 -3.695 -14.25 1 54.53 6 PRO B O 1
ATOM 3227 N N . HIS B 1 7 ? -13.883 -2.537 -15.766 1 80.25 7 HIS B N 1
ATOM 3228 C CA . HIS B 1 7 ? -13.125 -3.576 -16.453 1 80.25 7 HIS B CA 1
ATOM 3229 C C . HIS B 1 7 ? -11.773 -3.809 -15.789 1 80.25 7 HIS B C 1
ATOM 3231 O O . HIS B 1 7 ? -10.727 -3.576 -16.391 1 80.25 7 HIS B O 1
ATOM 3237 N N . THR B 1 8 ? -11.828 -4.371 -14.516 1 86.62 8 THR B N 1
ATOM 3238 C CA . THR B 1 8 ? -10.625 -4.59 -13.727 1 86.62 8 THR B CA 1
ATOM 3239 C C . THR B 1 8 ? -9.719 -5.613 -14.398 1 86.62 8 THR B C 1
ATOM 3241 O O . THR B 1 8 ? -8.492 -5.477 -14.375 1 86.62 8 THR B O 1
ATOM 3244 N N . LEU B 1 9 ? -10.312 -6.559 -15.062 1 89.38 9 LEU B N 1
ATOM 3245 C CA . LEU B 1 9 ? -9.5 -7.578 -15.711 1 89.38 9 LEU B CA 1
ATOM 3246 C C . LEU B 1 9 ? -8.812 -7.02 -16.953 1 89.38 9 LEU B C 1
ATOM 3248 O O . LEU B 1 9 ? -7.656 -7.34 -17.234 1 89.38 9 LEU B O 1
ATOM 3252 N N . THR B 1 10 ? -9.57 -6.223 -17.656 1 89.5 10 THR B N 1
ATOM 3253 C CA . THR B 1 10 ? -8.961 -5.559 -18.797 1 89.5 10 THR B CA 1
ATOM 3254 C C . THR B 1 10 ? -7.82 -4.652 -18.359 1 89.5 10 THR B C 1
ATOM 3256 O O . THR B 1 10 ? -6.762 -4.633 -18.984 1 89.5 10 THR B O 1
ATOM 3259 N N . ALA B 1 11 ? -8.094 -3.928 -17.281 1 91.81 11 ALA B N 1
ATOM 3260 C CA . ALA B 1 11 ? -7.043 -3.068 -16.734 1 91.81 11 ALA B CA 1
ATOM 3261 C C . ALA B 1 11 ? -5.809 -3.881 -16.359 1 91.81 11 ALA B C 1
ATOM 3263 O O . ALA B 1 11 ? -4.676 -3.436 -16.562 1 91.81 11 ALA B O 1
ATOM 3264 N N . LEU B 1 12 ? -5.992 -5.039 -15.844 1 94.31 12 LEU B N 1
ATOM 3265 C CA . LEU B 1 12 ? -4.895 -5.914 -15.445 1 94.31 12 LEU B CA 1
ATOM 3266 C C . LEU B 1 12 ? -4.07 -6.336 -16.656 1 94.31 12 LEU B C 1
ATOM 3268 O O . LEU B 1 12 ? -2.842 -6.246 -16.641 1 94.31 12 LEU B O 1
ATOM 3272 N N . ILE B 1 13 ? -4.73 -6.773 -17.703 1 93.88 13 ILE B N 1
ATOM 3273 C CA . ILE B 1 13 ? -4.059 -7.262 -18.906 1 93.88 13 ILE B CA 1
ATOM 3274 C C . ILE B 1 13 ? -3.262 -6.129 -19.547 1 93.88 13 ILE B C 1
ATOM 3276 O O . ILE B 1 13 ? -2.115 -6.324 -19.953 1 93.88 13 ILE B O 1
ATOM 3280 N N . VAL B 1 14 ? -3.844 -4.992 -19.578 1 93.69 14 VAL B N 1
ATOM 3281 C CA . VAL B 1 14 ? -3.178 -3.836 -20.172 1 93.69 14 VAL B CA 1
ATOM 3282 C C . VAL B 1 14 ? -1.952 -3.467 -19.328 1 93.69 14 VAL B C 1
ATOM 3284 O O . VAL B 1 14 ? -0.881 -3.193 -19.875 1 93.69 14 VAL B O 1
ATOM 3287 N N . LEU B 1 15 ? -2.141 -3.475 -18.047 1 94.88 15 LEU B N 1
ATOM 3288 C CA . LEU B 1 15 ? -1.033 -3.156 -17.156 1 94.88 15 LEU B CA 1
ATOM 3289 C C . LEU B 1 15 ? 0.109 -4.152 -17.328 1 94.88 15 LEU B C 1
ATOM 3291 O O . LEU B 1 15 ? 1.274 -3.758 -17.406 1 94.88 15 LEU B O 1
ATOM 3295 N N . LEU B 1 16 ? -0.197 -5.391 -17.391 1 96.44 16 LEU B N 1
ATOM 3296 C CA . LEU B 1 16 ? 0.812 -6.434 -17.562 1 96.44 16 LEU B CA 1
ATOM 3297 C C . LEU B 1 16 ? 1.561 -6.254 -18.875 1 96.44 16 LEU B C 1
ATOM 3299 O O . LEU B 1 16 ? 2.789 -6.355 -18.922 1 96.44 16 LEU B O 1
ATOM 3303 N N . ALA B 1 17 ? 0.824 -5.973 -19.922 1 95.62 17 ALA B N 1
ATOM 3304 C CA . ALA B 1 17 ? 1.432 -5.777 -21.234 1 95.62 17 ALA B CA 1
ATOM 3305 C C . ALA B 1 17 ? 2.354 -4.559 -21.234 1 95.62 17 ALA B C 1
ATOM 3307 O O . ALA B 1 17 ? 3.473 -4.621 -21.75 1 95.62 17 ALA B O 1
ATOM 3308 N N . LEU B 1 18 ? 1.916 -3.525 -20.625 1 94.81 18 LEU B N 1
ATOM 3309 C CA . LEU B 1 18 ? 2.709 -2.303 -20.562 1 94.81 18 LEU B CA 1
ATOM 3310 C C . LEU B 1 18 ? 3.963 -2.516 -19.719 1 94.81 18 LEU B C 1
ATOM 3312 O O . LEU B 1 18 ? 5.043 -2.043 -20.078 1 94.81 18 LEU B O 1
ATOM 3316 N N . MET B 1 19 ? 3.785 -3.186 -18.641 1 95.25 19 MET B N 1
ATOM 3317 C CA . MET B 1 19 ? 4.93 -3.451 -17.781 1 95.25 19 MET B CA 1
ATOM 3318 C C . MET B 1 19 ? 5.969 -4.309 -18.5 1 95.25 19 MET B C 1
ATOM 3320 O O . MET B 1 19 ? 7.164 -4.031 -18.422 1 95.25 19 MET B O 1
ATOM 3324 N N . PHE B 1 20 ? 5.508 -5.32 -19.172 1 94.44 20 PHE B N 1
ATOM 3325 C CA . PHE B 1 20 ? 6.445 -6.195 -19.859 1 94.44 20 PHE B CA 1
ATOM 3326 C C . PHE B 1 20 ? 7.156 -5.445 -20.984 1 94.44 20 PHE B C 1
ATOM 3328 O O . PHE B 1 20 ? 8.375 -5.562 -21.141 1 94.44 20 PHE B O 1
ATOM 3335 N N . TYR B 1 21 ? 6.43 -4.691 -21.719 1 94.06 21 TYR B N 1
ATOM 3336 C CA . TYR B 1 21 ? 7 -3.887 -22.797 1 94.06 21 TYR B CA 1
ATOM 3337 C C . TYR B 1 21 ? 8.039 -2.916 -22.25 1 94.06 21 TYR B C 1
ATOM 3339 O O . TYR B 1 21 ? 9.164 -2.844 -22.766 1 94.06 21 TYR B O 1
ATOM 3347 N N . ALA B 1 22 ? 7.715 -2.238 -21.203 1 92.38 22 ALA B N 1
ATOM 3348 C CA . ALA B 1 22 ? 8.617 -1.257 -20.609 1 92.38 22 ALA B CA 1
ATOM 3349 C C . ALA B 1 22 ? 9.852 -1.936 -20.016 1 92.38 22 ALA B C 1
ATOM 3351 O O . ALA B 1 22 ? 10.969 -1.445 -20.172 1 92.38 22 ALA B O 1
ATOM 3352 N N . ALA B 1 23 ? 9.664 -3.016 -19.375 1 93.5 23 ALA B N 1
ATOM 3353 C CA . ALA B 1 23 ? 10.75 -3.709 -18.688 1 93.5 23 ALA B CA 1
ATOM 3354 C C . ALA B 1 23 ? 11.75 -4.285 -19.688 1 93.5 23 ALA B C 1
ATOM 3356 O O . ALA B 1 23 ? 12.953 -4.289 -19.438 1 93.5 23 ALA B O 1
ATOM 3357 N N . THR B 1 24 ? 11.297 -4.777 -20.844 1 92.31 24 THR B N 1
ATOM 3358 C CA . THR B 1 24 ? 12.18 -5.395 -21.828 1 92.31 24 THR B CA 1
ATOM 3359 C C . THR B 1 24 ? 12.906 -4.328 -22.641 1 92.31 24 THR B C 1
ATOM 3361 O O . THR B 1 24 ? 13.992 -4.574 -23.172 1 92.31 24 THR B O 1
ATOM 3364 N N . ARG B 1 25 ? 12.352 -3.188 -22.703 1 88.75 25 ARG B N 1
ATOM 3365 C CA . ARG B 1 25 ? 12.969 -2.115 -23.469 1 88.75 25 ARG B CA 1
ATOM 3366 C C . ARG B 1 25 ? 13.984 -1.347 -22.625 1 88.75 25 ARG B C 1
ATOM 3368 O O . ARG B 1 25 ? 14.844 -0.645 -23.172 1 88.75 25 ARG B O 1
ATOM 3375 N N . SER B 1 26 ? 13.844 -1.406 -21.406 1 83.81 26 SER B N 1
ATOM 3376 C CA . SER B 1 26 ? 14.75 -0.673 -20.531 1 83.81 26 SER B CA 1
ATOM 3377 C C . SER B 1 26 ? 15.875 -1.568 -20.016 1 83.81 26 SER B C 1
ATOM 3379 O O . SER B 1 26 ? 16.656 -1.164 -19.156 1 83.81 26 SER B O 1
ATOM 3381 N N . ASN B 1 27 ? 15.969 -2.695 -20.781 1 73.56 27 ASN B N 1
ATOM 3382 C CA . ASN B 1 27 ? 16.938 -3.725 -20.406 1 73.56 27 ASN B CA 1
ATOM 3383 C C . ASN B 1 27 ? 18.359 -3.291 -20.719 1 73.56 27 ASN B C 1
ATOM 3385 O O . ASN B 1 27 ? 18.609 -2.645 -21.734 1 73.56 27 ASN B O 1
ATOM 3389 N N . TYR B 1 28 ? 19.141 -2.646 -19.828 1 65.12 28 TYR B N 1
ATOM 3390 C CA . TYR B 1 28 ? 20.562 -2.42 -20.047 1 65.12 28 TYR B CA 1
ATOM 3391 C C . TYR B 1 28 ? 21.016 -1.093 -19.453 1 65.12 28 TYR B C 1
ATOM 3393 O O . TYR B 1 28 ? 22.094 -0.594 -19.766 1 65.12 28 TYR B O 1
ATOM 3401 N N . GLU B 1 29 ? 20.219 -0.812 -18.641 1 71.88 29 GLU B N 1
ATOM 3402 C CA . GLU B 1 29 ? 20.578 0.408 -17.938 1 71.88 29 GLU B CA 1
ATOM 3403 C C . GLU B 1 29 ? 21.531 0.107 -16.781 1 71.88 29 GLU B C 1
ATOM 3405 O O . GLU B 1 29 ? 21.641 -1.04 -16.344 1 71.88 29 GLU B O 1
ATOM 3410 N N . ASN B 1 30 ? 22.375 0.998 -16.5 1 87.12 30 ASN B N 1
ATOM 3411 C CA . ASN B 1 30 ? 23.219 0.854 -15.336 1 87.12 30 ASN B CA 1
ATOM 3412 C C . ASN B 1 30 ? 22.406 0.56 -14.078 1 87.12 30 ASN B C 1
ATOM 3414 O O . ASN B 1 30 ? 21.203 0.83 -14.031 1 87.12 30 ASN B O 1
ATOM 3418 N N . THR B 1 31 ? 22.953 -0.097 -13.211 1 88.19 31 THR B N 1
ATOM 3419 C CA . THR B 1 31 ? 22.328 -0.572 -11.984 1 88.19 31 THR B CA 1
ATOM 3420 C C . THR B 1 31 ? 21.531 0.546 -11.312 1 88.19 31 THR B C 1
ATOM 3422 O O . THR B 1 31 ? 20.391 0.337 -10.891 1 88.19 31 THR B O 1
ATOM 3425 N N . ALA B 1 32 ? 22.109 1.74 -11.258 1 86.5 32 ALA B N 1
ATOM 3426 C CA . ALA B 1 32 ? 21.453 2.869 -10.609 1 86.5 32 ALA B CA 1
ATOM 3427 C C . ALA B 1 32 ? 20.156 3.236 -11.344 1 86.5 32 ALA B C 1
ATOM 3429 O O . ALA B 1 32 ? 19.141 3.49 -10.711 1 86.5 32 ALA B O 1
ATOM 3430 N N . ASP B 1 33 ? 20.234 3.225 -12.633 1 86.62 33 ASP B N 1
ATOM 3431 C CA . ASP B 1 33 ? 19.062 3.553 -13.445 1 86.62 33 ASP B CA 1
ATOM 3432 C C . ASP B 1 33 ? 18 2.469 -13.328 1 86.62 33 ASP B C 1
ATOM 3434 O O . ASP B 1 33 ? 16.797 2.77 -13.297 1 86.62 33 ASP B O 1
ATOM 3438 N N . SER B 1 34 ? 18.422 1.256 -13.266 1 88.31 34 SER B N 1
ATOM 3439 C CA . SER B 1 34 ? 17.484 0.148 -13.133 1 88.31 34 SER B CA 1
ATOM 3440 C C . SER B 1 34 ? 16.75 0.207 -11.797 1 88.31 34 SER B C 1
ATOM 3442 O O . SER B 1 34 ? 15.547 -0.065 -11.727 1 88.31 34 SER B O 1
ATOM 3444 N N . ILE B 1 35 ? 17.453 0.567 -10.828 1 88.62 35 ILE B N 1
ATOM 3445 C CA . ILE B 1 35 ? 16.859 0.693 -9.508 1 88.62 35 ILE B CA 1
ATOM 3446 C C . ILE B 1 35 ? 15.844 1.828 -9.508 1 88.62 35 ILE B C 1
ATOM 3448 O O . ILE B 1 35 ? 14.719 1.662 -9.023 1 88.62 35 ILE B O 1
ATOM 3452 N N . LYS B 1 36 ? 16.234 2.953 -10.047 1 88.5 36 LYS B N 1
ATOM 3453 C CA . LYS B 1 36 ? 15.328 4.105 -10.109 1 88.5 36 LYS B CA 1
ATOM 3454 C C . LYS B 1 36 ? 14.062 3.77 -10.891 1 88.5 36 LYS B C 1
ATOM 3456 O O . LYS B 1 36 ? 12.953 4.109 -10.461 1 88.5 36 LYS B O 1
ATOM 3461 N N . LEU B 1 37 ? 14.273 3.105 -11.992 1 90.81 37 LEU B N 1
ATOM 3462 C CA . LEU B 1 37 ? 13.133 2.721 -12.82 1 90.81 37 LEU B CA 1
ATOM 3463 C C . LEU B 1 37 ? 12.258 1.703 -12.102 1 90.81 37 LEU B C 1
ATOM 3465 O O . LEU B 1 37 ? 11.023 1.768 -12.18 1 90.81 37 LEU B O 1
ATOM 3469 N N . GLY B 1 38 ? 12.898 0.737 -11.461 1 93.25 38 GLY B N 1
ATOM 3470 C CA . GLY B 1 38 ? 12.148 -0.246 -10.695 1 93.25 38 GLY B CA 1
ATOM 3471 C C . GLY B 1 38 ? 11.305 0.371 -9.594 1 93.25 38 GLY B C 1
ATOM 3472 O O . GLY B 1 38 ? 10.141 0.001 -9.414 1 93.25 38 GLY B O 1
ATOM 3473 N N . VAL B 1 39 ? 11.852 1.334 -8.906 1 92.81 39 VAL B N 1
ATOM 3474 C CA . VAL B 1 39 ? 11.133 2.014 -7.832 1 92.81 39 VAL B CA 1
ATOM 3475 C C . VAL B 1 39 ? 9.969 2.816 -8.406 1 92.81 39 VAL B C 1
ATOM 3477 O O . VAL B 1 39 ? 8.852 2.754 -7.902 1 92.81 39 VAL B O 1
ATOM 3480 N N . LEU B 1 40 ? 10.234 3.521 -9.445 1 93.75 40 LEU B N 1
ATOM 3481 C CA . LEU B 1 40 ? 9.195 4.309 -10.094 1 93.75 40 LEU B CA 1
ATOM 3482 C C . LEU B 1 40 ? 8.062 3.416 -10.586 1 93.75 40 LEU B C 1
ATOM 3484 O O . LEU B 1 40 ? 6.887 3.752 -10.43 1 93.75 40 LEU B O 1
ATOM 3488 N N . ALA B 1 41 ? 8.445 2.309 -11.164 1 96.19 41 ALA B N 1
ATOM 3489 C CA . ALA B 1 41 ? 7.445 1.363 -11.648 1 96.19 41 ALA B CA 1
ATOM 3490 C C . ALA B 1 41 ? 6.625 0.795 -10.492 1 96.19 41 ALA B C 1
ATOM 3492 O O . ALA B 1 41 ? 5.406 0.632 -10.609 1 96.19 41 ALA B O 1
ATOM 3493 N N . ALA B 1 42 ? 7.289 0.484 -9.414 1 96.88 42 ALA B N 1
ATOM 3494 C CA . ALA B 1 42 ? 6.594 -0.03 -8.234 1 96.88 42 ALA B CA 1
ATOM 3495 C C . ALA B 1 42 ? 5.621 1.004 -7.676 1 96.88 42 ALA B C 1
ATOM 3497 O O . ALA B 1 42 ? 4.496 0.667 -7.301 1 96.88 42 ALA B O 1
ATOM 3498 N N . VAL B 1 43 ? 6 2.252 -7.629 1 96.69 43 VAL B N 1
ATOM 3499 C CA . VAL B 1 43 ? 5.148 3.334 -7.145 1 96.69 43 VAL B CA 1
ATOM 3500 C C . VAL B 1 43 ? 3.936 3.486 -8.055 1 96.69 43 VAL B C 1
ATOM 3502 O O . VAL B 1 43 ? 2.799 3.559 -7.582 1 96.69 43 VAL B O 1
ATOM 3505 N N . ALA B 1 44 ? 4.164 3.504 -9.336 1 97.12 44 ALA B N 1
ATOM 3506 C CA . ALA B 1 44 ? 3.074 3.615 -10.297 1 97.12 44 ALA B CA 1
ATOM 3507 C C . ALA B 1 44 ? 2.109 2.439 -10.172 1 97.12 44 ALA B C 1
ATOM 3509 O O . ALA B 1 44 ? 0.89 2.619 -10.234 1 97.12 44 ALA B O 1
ATOM 3510 N N . CYS B 1 45 ? 2.695 1.311 -10.016 1 97.69 45 CYS B N 1
ATOM 3511 C CA . CYS B 1 45 ? 1.878 0.114 -9.859 1 97.69 45 CYS B CA 1
ATOM 3512 C C . CYS B 1 45 ? 1.025 0.202 -8.594 1 97.69 45 CYS B C 1
ATOM 3514 O O . CYS B 1 45 ? -0.156 -0.146 -8.617 1 97.69 45 CYS B O 1
ATOM 3516 N N . PHE B 1 46 ? 1.65 0.66 -7.547 1 98.19 46 PHE B N 1
ATOM 3517 C CA . PHE B 1 46 ? 0.92 0.796 -6.289 1 98.19 46 PHE B CA 1
ATOM 3518 C C . PHE B 1 46 ? -0.26 1.748 -6.453 1 98.19 46 PHE B C 1
ATOM 3520 O O . PHE B 1 46 ? -1.364 1.46 -5.984 1 98.19 46 PHE B O 1
ATOM 3527 N N . VAL B 1 47 ? -0.026 2.859 -7.039 1 98.06 47 VAL B N 1
ATOM 3528 C CA . VAL B 1 47 ? -1.08 3.844 -7.254 1 98.06 47 VAL B CA 1
ATOM 3529 C C . VAL B 1 47 ? -2.186 3.238 -8.117 1 98.06 47 VAL B C 1
ATOM 3531 O O . VAL B 1 47 ? -3.371 3.434 -7.844 1 98.06 47 VAL B O 1
ATOM 3534 N N . PHE B 1 48 ? -1.804 2.475 -9.094 1 96.94 48 PHE B N 1
ATOM 3535 C CA . PHE B 1 48 ? -2.771 1.821 -9.969 1 96.94 48 PHE B CA 1
ATOM 3536 C C . PHE B 1 48 ? -3.617 0.821 -9.188 1 96.94 48 PHE B C 1
ATOM 3538 O O . PHE B 1 48 ? -4.836 0.769 -9.352 1 96.94 48 PHE B O 1
ATOM 3545 N N . ILE B 1 49 ? -2.957 0.029 -8.359 1 96.81 49 ILE B N 1
ATOM 3546 C CA . ILE B 1 49 ? -3.678 -0.915 -7.512 1 96.81 49 ILE B CA 1
ATOM 3547 C C . ILE B 1 49 ? -4.66 -0.16 -6.617 1 96.81 49 ILE B C 1
ATOM 3549 O O . ILE B 1 49 ? -5.816 -0.568 -6.473 1 96.81 49 ILE B O 1
ATOM 3553 N N . GLY B 1 50 ? -4.199 0.945 -6.043 1 96.5 50 GLY B N 1
ATOM 3554 C CA . GLY B 1 50 ? -5.066 1.75 -5.191 1 96.5 50 GLY B CA 1
ATOM 3555 C C . GLY B 1 50 ? -6.27 2.309 -5.926 1 96.5 50 GLY B C 1
ATOM 3556 O O . GLY B 1 50 ? -7.383 2.299 -5.398 1 96.5 50 GLY B O 1
ATOM 3557 N N . MET B 1 51 ? -6.086 2.766 -7.125 1 95.5 51 MET B N 1
ATOM 3558 C CA . MET B 1 51 ? -7.172 3.318 -7.93 1 95.5 51 MET B CA 1
ATOM 3559 C C . MET B 1 51 ? -8.281 2.293 -8.117 1 95.5 51 MET B C 1
ATOM 3561 O O . MET B 1 51 ? -9.461 2.654 -8.211 1 95.5 51 MET B O 1
ATOM 3565 N N . LEU B 1 52 ? -7.891 1.055 -8.086 1 93.31 52 LEU B N 1
ATOM 3566 C CA . LEU B 1 52 ? -8.852 0.01 -8.406 1 93.31 52 LEU B CA 1
ATOM 3567 C C . LEU B 1 52 ? -9.461 -0.582 -7.141 1 93.31 52 LEU B C 1
ATOM 3569 O O . LEU B 1 52 ? -10.633 -0.961 -7.125 1 93.31 52 LEU B O 1
ATOM 3573 N N . HIS B 1 53 ? -8.609 -0.595 -6.074 1 93.25 53 HIS B N 1
ATOM 3574 C CA . HIS B 1 53 ? -9.062 -1.492 -5.016 1 93.25 53 HIS B CA 1
ATOM 3575 C C . HIS B 1 53 ? -9.18 -0.76 -3.682 1 93.25 53 HIS B C 1
ATOM 3577 O O . HIS B 1 53 ? -9.727 -1.298 -2.719 1 93.25 53 HIS B O 1
ATOM 3583 N N . PHE B 1 54 ? -8.703 0.446 -3.566 1 94.75 54 PHE B N 1
ATOM 3584 C CA . PHE B 1 54 ? -8.844 1.174 -2.311 1 94.75 54 PHE B CA 1
ATOM 3585 C C . PHE B 1 54 ? -10.289 1.594 -2.088 1 94.75 54 PHE B C 1
ATOM 3587 O O . PHE B 1 54 ? -11.078 1.653 -3.035 1 94.75 54 PHE B O 1
ATOM 3594 N N . PRO B 1 55 ? -10.609 1.783 -0.883 1 93.06 55 PRO B N 1
ATOM 3595 C CA . PRO B 1 55 ? -11.992 2.18 -0.599 1 93.06 55 PRO B CA 1
ATOM 3596 C C . PRO B 1 55 ? -12.328 3.574 -1.123 1 93.06 55 PRO B C 1
ATOM 3598 O O . PRO B 1 55 ? -11.438 4.426 -1.234 1 93.06 55 PRO B O 1
ATOM 3601 N N . ASP B 1 56 ? -13.594 3.803 -1.359 1 91.75 56 ASP B N 1
ATOM 3602 C CA . ASP B 1 56 ? -14.07 5.102 -1.823 1 91.75 56 ASP B CA 1
ATOM 3603 C C . ASP B 1 56 ? -14.023 6.137 -0.702 1 91.75 56 ASP B C 1
ATOM 3605 O O . ASP B 1 56 ? -14.258 5.812 0.463 1 91.75 56 ASP B O 1
ATOM 3609 N N . GLY B 1 57 ? -13.672 7.355 -1.109 1 90.31 57 GLY B N 1
ATOM 3610 C CA . GLY B 1 57 ? -13.773 8.492 -0.211 1 90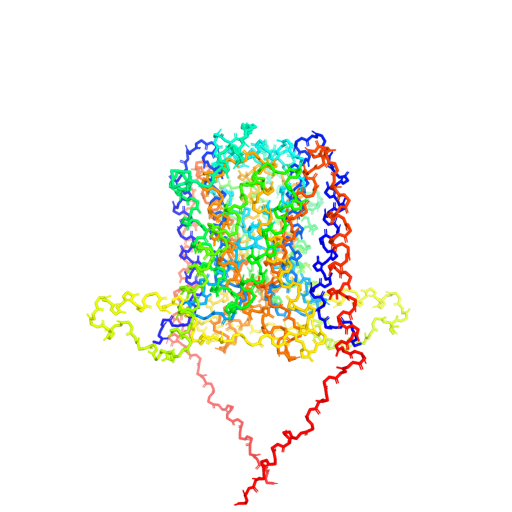.31 57 GLY B CA 1
ATOM 3611 C C . GLY B 1 57 ? -15.055 9.289 -0.401 1 90.31 57 GLY B C 1
ATOM 3612 O O . GLY B 1 57 ? -15.984 8.82 -1.055 1 90.31 57 GLY B O 1
ATOM 3613 N N . PRO B 1 58 ? -15.062 10.43 0.2 1 89.38 58 PRO B N 1
ATOM 3614 C CA . PRO B 1 58 ? -16.281 11.242 0.155 1 89.38 58 PRO B CA 1
ATOM 3615 C C . PRO B 1 58 ? -16.453 11.961 -1.179 1 89.38 58 PRO B C 1
ATOM 3617 O O . PRO B 1 58 ? -17.562 12.414 -1.498 1 89.38 58 PRO B O 1
ATOM 3620 N N . PHE B 1 59 ? -15.344 12.07 -1.904 1 87.5 59 PHE B N 1
ATOM 3621 C CA . PHE B 1 59 ? -15.406 12.828 -3.146 1 87.5 59 PHE B CA 1
ATOM 3622 C C . PHE B 1 59 ? -15.656 11.906 -4.336 1 87.5 59 PHE B C 1
ATOM 3624 O O . PHE B 1 59 ? -15.031 10.852 -4.449 1 87.5 59 PHE B O 1
ATOM 3631 N N . VAL B 1 60 ? -16.516 12.32 -5.195 1 82.31 60 VAL B N 1
ATOM 3632 C CA . VAL B 1 60 ? -16.859 11.523 -6.367 1 82.31 60 VAL B CA 1
ATOM 3633 C C . VAL B 1 60 ? -16.344 12.219 -7.633 1 82.31 60 VAL B C 1
ATOM 3635 O O . VAL B 1 60 ? -16.156 11.578 -8.664 1 82.31 60 VAL B O 1
ATOM 3638 N N . ARG B 1 61 ? -16.234 13.531 -7.586 1 79.5 61 ARG B N 1
ATOM 3639 C CA . ARG B 1 61 ? -15.688 14.281 -8.711 1 79.5 61 ARG B CA 1
ATOM 3640 C C . ARG B 1 61 ? -14.234 14.648 -8.469 1 79.5 61 ARG B C 1
ATOM 3642 O O . ARG B 1 61 ? -13.828 14.906 -7.328 1 79.5 61 ARG B O 1
ATOM 3649 N N . PRO B 1 62 ? -13.414 14.727 -9.414 1 79 62 PRO B N 1
ATOM 3650 C CA . PRO B 1 62 ? -13.773 14.461 -10.812 1 79 62 PRO B CA 1
ATOM 3651 C C . PRO B 1 62 ? -14.094 12.984 -11.062 1 79 62 PRO B C 1
ATOM 3653 O O . PRO B 1 62 ? -14.805 12.656 -12.008 1 79 62 PRO B O 1
ATOM 3656 N N . SER B 1 63 ? -13.32 12.086 -10.391 1 86.69 63 SER B N 1
ATOM 3657 C CA . SER B 1 63 ? -13.648 10.672 -10.445 1 86.69 63 SER B CA 1
ATOM 3658 C C . SER B 1 63 ? -13.18 9.945 -9.188 1 86.69 63 SER B C 1
ATOM 3660 O O . SER B 1 63 ? -12.234 10.383 -8.531 1 86.69 63 SER B O 1
ATOM 3662 N N . LYS B 1 64 ? -13.828 8.969 -8.891 1 91 64 LYS B N 1
ATOM 3663 C CA . LYS B 1 64 ? -13.523 8.195 -7.691 1 91 64 LYS B CA 1
ATOM 3664 C C . LYS B 1 64 ? -12.102 7.637 -7.746 1 91 64 LYS B C 1
ATOM 3666 O O . LYS B 1 64 ? -11.359 7.73 -6.77 1 91 64 LYS B O 1
ATOM 3671 N N . PRO B 1 65 ? -11.688 7.137 -8.93 1 93.12 65 PRO B N 1
ATOM 3672 C CA . PRO B 1 65 ? -10.336 6.578 -8.992 1 93.12 65 PRO B CA 1
ATOM 3673 C C . PRO B 1 65 ? -9.25 7.613 -8.703 1 93.12 65 PRO B C 1
ATOM 3675 O O . PRO B 1 65 ? -8.188 7.273 -8.172 1 93.12 65 PRO B O 1
ATOM 3678 N N . ILE B 1 66 ? -9.484 8.844 -8.961 1 94.44 66 ILE B N 1
ATOM 3679 C CA . ILE B 1 66 ? -8.5 9.891 -8.727 1 94.44 66 ILE B CA 1
ATOM 3680 C C . ILE B 1 66 ? -8.289 10.078 -7.227 1 94.44 66 ILE B C 1
ATOM 3682 O O . ILE B 1 66 ? -7.156 10.18 -6.758 1 94.44 66 ILE B O 1
ATOM 3686 N N . TRP B 1 67 ? -9.312 10.07 -6.488 1 95 67 TRP B N 1
ATOM 3687 C CA . TRP B 1 67 ? -9.195 10.273 -5.047 1 95 67 TRP B CA 1
ATOM 3688 C C . TRP B 1 67 ? -8.648 9.023 -4.367 1 95 67 TRP B C 1
ATOM 3690 O O . TRP B 1 67 ? -8 9.109 -3.322 1 95 67 TRP B O 1
ATOM 3700 N N . ARG B 1 68 ? -8.883 7.852 -4.98 1 97 68 ARG B N 1
ATOM 3701 C CA . ARG B 1 68 ? -8.219 6.645 -4.5 1 97 68 ARG B CA 1
ATOM 3702 C C . ARG B 1 68 ? -6.719 6.707 -4.754 1 97 68 ARG B C 1
ATOM 3704 O O . ARG B 1 68 ? -5.926 6.223 -3.941 1 97 68 ARG B O 1
ATOM 3711 N N . ALA B 1 69 ? -6.402 7.297 -5.898 1 97.44 69 ALA B N 1
ATOM 3712 C CA . ALA B 1 69 ? -4.988 7.516 -6.18 1 97.44 69 ALA B CA 1
ATOM 3713 C C . ALA B 1 69 ? -4.355 8.438 -5.141 1 97.44 69 ALA B C 1
ATOM 3715 O O . ALA B 1 69 ? -3.236 8.188 -4.684 1 97.44 69 ALA B O 1
ATOM 3716 N N . VAL B 1 70 ? -5.07 9.438 -4.789 1 97.81 70 VAL B N 1
ATOM 3717 C CA . VAL B 1 70 ? -4.602 10.367 -3.77 1 97.81 70 VAL B CA 1
ATOM 3718 C C . VAL B 1 70 ? -4.406 9.625 -2.447 1 97.81 70 VAL B C 1
ATOM 3720 O O . VAL B 1 70 ? -3.414 9.844 -1.749 1 97.81 70 VAL B O 1
ATOM 3723 N N . LEU B 1 71 ? -5.359 8.797 -2.148 1 98.12 71 LEU B N 1
ATOM 3724 C CA . LEU B 1 71 ? -5.234 7.984 -0.943 1 98.12 71 LEU B CA 1
ATOM 3725 C C . LEU B 1 71 ? -3.992 7.102 -1.012 1 98.12 71 LEU B C 1
ATOM 3727 O O . LEU B 1 71 ? -3.266 6.965 -0.024 1 98.12 71 LEU B O 1
ATOM 3731 N N . SER B 1 72 ? -3.721 6.5 -2.15 1 98.19 72 SER B N 1
ATOM 3732 C CA . SER B 1 72 ? -2.543 5.66 -2.344 1 98.19 72 SER B CA 1
ATOM 3733 C C . SER B 1 72 ? -1.258 6.461 -2.152 1 98.19 72 SER B C 1
ATOM 3735 O O . SER B 1 72 ? -0.303 5.973 -1.544 1 98.19 72 SER B O 1
ATOM 3737 N N . LEU B 1 73 ? -1.235 7.637 -2.615 1 98.19 73 LEU B N 1
ATOM 3738 C CA . LEU B 1 73 ? -0.074 8.5 -2.438 1 98.19 73 LEU B CA 1
ATOM 3739 C C . LEU B 1 73 ? 0.136 8.836 -0.964 1 98.19 73 LEU B C 1
ATOM 3741 O O . LEU B 1 73 ? 1.274 8.953 -0.505 1 98.19 73 LEU B O 1
ATOM 3745 N N . SER B 1 74 ? -0.948 9.016 -0.313 1 98.56 74 SER B N 1
ATOM 3746 C CA . SER B 1 74 ? -0.872 9.273 1.121 1 98.56 74 SER B CA 1
ATOM 3747 C C . SER B 1 74 ? -0.231 8.102 1.859 1 98.56 74 SER B C 1
ATOM 3749 O O . SER B 1 74 ? 0.565 8.305 2.779 1 98.56 74 SER B O 1
ATOM 3751 N N . VAL B 1 75 ? -0.59 6.902 1.464 1 98.56 75 VAL B N 1
ATOM 3752 C CA . VAL B 1 75 ? 0.004 5.707 2.055 1 98.56 75 VAL B CA 1
ATOM 3753 C C . VAL B 1 75 ? 1.5 5.668 1.751 1 98.56 75 VAL B C 1
ATOM 3755 O O . VAL B 1 75 ? 2.316 5.438 2.646 1 98.56 75 VAL B O 1
ATOM 3758 N N . LEU B 1 76 ? 1.865 5.902 0.5 1 98.06 76 LEU B N 1
ATOM 3759 C CA . LEU B 1 76 ? 3.27 5.895 0.106 1 98.06 76 LEU B CA 1
ATOM 3760 C C . LEU B 1 76 ? 4.059 6.941 0.883 1 98.06 76 LEU B C 1
ATOM 3762 O O . LEU B 1 76 ? 5.184 6.684 1.318 1 98.06 76 LEU B O 1
ATOM 3766 N N . TYR B 1 77 ? 3.461 8.125 1.021 1 98.25 77 TYR B N 1
ATOM 3767 C CA . TYR B 1 77 ? 4.102 9.188 1.786 1 98.25 77 TYR B CA 1
ATOM 3768 C C . TYR B 1 77 ? 4.336 8.758 3.229 1 98.25 77 TYR B C 1
ATOM 3770 O O . TYR B 1 77 ? 5.398 9.008 3.797 1 98.25 77 TYR B O 1
ATOM 3778 N N . GLN B 1 78 ? 3.367 8.117 3.797 1 98.56 78 GLN B N 1
ATOM 3779 C CA . GLN B 1 78 ? 3.492 7.625 5.168 1 98.56 78 GLN B CA 1
ATOM 3780 C C . GLN B 1 78 ? 4.641 6.629 5.293 1 98.56 78 GLN B C 1
ATOM 3782 O O . GLN B 1 78 ? 5.402 6.672 6.262 1 98.56 78 GLN B O 1
ATOM 3787 N N . LEU B 1 79 ? 4.734 5.727 4.336 1 98.06 79 LEU B N 1
ATOM 3788 C CA . LEU B 1 79 ? 5.801 4.73 4.379 1 98.06 79 LEU B CA 1
ATOM 3789 C C . LEU B 1 79 ? 7.168 5.398 4.301 1 98.06 79 LEU B C 1
ATOM 3791 O O . LEU B 1 79 ? 8.102 4.984 4.988 1 98.06 79 LEU B O 1
ATOM 3795 N N . PHE B 1 80 ? 7.301 6.383 3.453 1 96.94 80 PHE B N 1
ATOM 3796 C CA . PHE B 1 80 ? 8.531 7.156 3.359 1 96.94 80 PHE B CA 1
ATOM 3797 C C . PHE B 1 80 ? 8.859 7.82 4.691 1 96.94 80 PHE B C 1
ATOM 3799 O O . PHE B 1 80 ? 10.008 7.789 5.141 1 96.94 80 PHE B O 1
ATOM 3806 N N . LEU B 1 81 ? 7.824 8.398 5.332 1 98.31 81 LEU B N 1
ATOM 3807 C CA . LEU B 1 81 ? 8.016 9.062 6.613 1 98.31 81 LEU B CA 1
ATOM 3808 C C . LEU B 1 81 ? 8.484 8.078 7.68 1 98.31 81 LEU B C 1
ATOM 3810 O O . LEU B 1 81 ? 9.375 8.383 8.469 1 98.31 81 LEU B O 1
ATOM 3814 N N . VAL B 1 82 ? 7.863 6.922 7.707 1 98.12 82 VAL B N 1
ATOM 3815 C CA . VAL B 1 82 ? 8.234 5.906 8.688 1 98.12 82 VAL B CA 1
ATOM 3816 C C . VAL B 1 82 ? 9.688 5.48 8.461 1 98.12 82 VAL B C 1
ATOM 3818 O O . VAL B 1 82 ? 10.453 5.328 9.422 1 98.12 82 VAL B O 1
ATOM 3821 N N . PHE B 1 83 ? 10.109 5.281 7.223 1 96.38 83 PHE B N 1
ATOM 3822 C CA . PHE B 1 83 ? 11.492 4.957 6.895 1 96.38 83 PHE B CA 1
ATOM 3823 C C . PHE B 1 83 ? 12.438 6.023 7.438 1 96.38 83 PHE B C 1
ATOM 3825 O O . PHE B 1 83 ? 13.438 5.699 8.086 1 96.38 83 PHE B O 1
ATOM 3832 N N . MET B 1 84 ? 12.07 7.273 7.246 1 96.06 84 MET B N 1
ATOM 3833 C CA . MET B 1 84 ? 12.883 8.391 7.711 1 96.06 84 MET B CA 1
ATOM 3834 C C . MET B 1 84 ? 12.945 8.422 9.234 1 96.06 84 MET B C 1
ATOM 3836 O O . MET B 1 84 ? 13.992 8.727 9.812 1 96.06 84 MET B O 1
ATOM 3840 N N . LEU B 1 85 ? 11.82 8.18 9.852 1 96.88 85 LEU B N 1
ATOM 3841 C CA . LEU B 1 85 ? 11.734 8.195 11.312 1 96.88 85 LEU B CA 1
ATOM 3842 C C . LEU B 1 85 ? 12.734 7.219 11.922 1 96.88 85 LEU B C 1
ATOM 3844 O O . LEU B 1 85 ? 13.289 7.484 12.992 1 96.88 85 LEU B O 1
ATOM 3848 N N . PHE B 1 86 ? 13.047 6.137 11.242 1 95.06 86 PHE B N 1
ATOM 3849 C CA . PHE B 1 86 ? 13.898 5.105 11.82 1 95.06 86 PHE B CA 1
ATOM 3850 C C . PHE B 1 86 ? 15.344 5.285 11.367 1 95.06 86 PHE B C 1
ATOM 3852 O O . PHE B 1 86 ? 16.234 4.539 11.797 1 95.06 86 PHE B O 1
ATOM 3859 N N . MET B 1 87 ? 15.594 6.254 10.531 1 92.94 87 MET B N 1
ATOM 3860 C CA . MET B 1 87 ? 16.953 6.641 10.195 1 92.94 87 MET B CA 1
ATOM 3861 C C . MET B 1 87 ? 17.531 7.582 11.25 1 92.94 87 MET B C 1
ATOM 3863 O O . MET B 1 87 ? 16.781 8.266 11.953 1 92.94 87 MET B O 1
ATOM 3867 N N . ASN B 1 88 ? 18.812 7.535 11.375 1 92.19 88 ASN B N 1
ATOM 3868 C CA . ASN B 1 88 ? 19.391 8.625 12.156 1 92.19 88 ASN B CA 1
ATOM 3869 C C . ASN B 1 88 ? 19.469 9.914 11.352 1 92.19 88 ASN B C 1
ATOM 3871 O O . ASN B 1 88 ? 19.359 9.891 10.117 1 92.19 88 ASN B O 1
ATOM 3875 N N . LYS B 1 89 ? 19.625 11 12.023 1 93.12 89 LYS B N 1
AT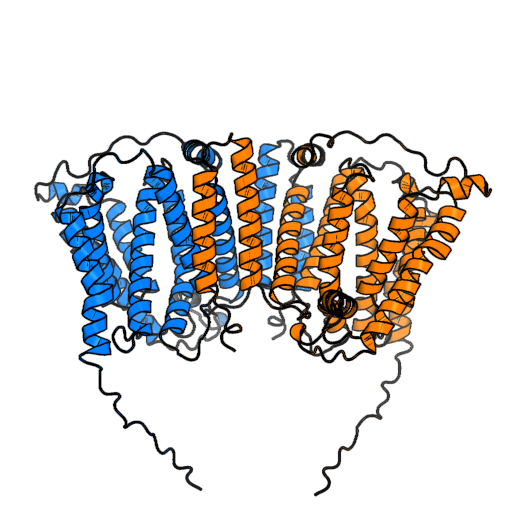OM 3876 C CA . LYS B 1 89 ? 19.531 12.336 11.445 1 93.12 89 LYS B CA 1
ATOM 3877 C C . LYS B 1 89 ? 20.547 12.523 10.328 1 93.12 89 LYS B C 1
ATOM 3879 O O . LYS B 1 89 ? 20.219 13.023 9.25 1 93.12 89 LYS B O 1
ATOM 3884 N N . ASP B 1 90 ? 21.766 12.117 10.531 1 93 90 ASP B N 1
ATOM 3885 C CA . ASP B 1 90 ? 22.828 12.289 9.547 1 93 90 ASP B CA 1
ATOM 3886 C C . ASP B 1 90 ? 22.562 11.461 8.289 1 93 90 ASP B C 1
ATOM 3888 O O . ASP B 1 90 ? 22.75 11.938 7.168 1 93 90 ASP B O 1
ATOM 3892 N N . ASP B 1 91 ? 22.125 10.242 8.539 1 92.56 91 ASP B N 1
ATOM 3893 C CA . ASP B 1 91 ? 21.781 9.383 7.406 1 92.56 91 ASP B CA 1
ATOM 3894 C C . ASP B 1 91 ? 20.594 9.93 6.637 1 92.56 91 ASP B C 1
ATOM 3896 O O . ASP B 1 91 ? 20.531 9.82 5.41 1 92.56 91 ASP B O 1
ATOM 3900 N N . ALA B 1 92 ? 19.688 10.469 7.367 1 94.88 92 ALA B N 1
ATOM 3901 C CA . ALA B 1 92 ? 18.516 11.055 6.723 1 94.88 92 ALA B CA 1
ATOM 3902 C C . ALA B 1 92 ? 18.922 12.234 5.836 1 94.88 92 ALA B C 1
ATOM 3904 O O . ALA B 1 92 ? 18.406 12.383 4.723 1 94.88 92 ALA B O 1
ATOM 3905 N N . ARG B 1 93 ? 19.797 13.07 6.336 1 95.81 93 ARG B N 1
ATOM 3906 C CA . ARG B 1 93 ? 20.312 14.195 5.562 1 95.81 93 ARG B CA 1
ATOM 3907 C C . ARG B 1 93 ? 21.031 13.711 4.309 1 95.81 93 ARG B C 1
ATOM 3909 O O . ARG B 1 93 ? 20.828 14.25 3.219 1 95.81 93 ARG B O 1
ATOM 3916 N N . LYS B 1 94 ? 21.797 12.664 4.434 1 93.38 94 LYS B N 1
ATOM 3917 C CA . LYS B 1 94 ? 22.484 12.078 3.295 1 93.38 94 LYS B CA 1
ATOM 3918 C C . LYS B 1 94 ? 21.5 11.461 2.307 1 93.38 94 LYS B C 1
ATOM 3920 O O . LYS B 1 94 ? 21.703 11.531 1.093 1 93.38 94 LYS B O 1
ATOM 3925 N N . PHE B 1 95 ? 20.5 10.875 2.855 1 92.25 95 PHE B N 1
ATOM 3926 C CA . PHE B 1 95 ? 19.484 10.234 2.031 1 92.25 95 PHE B CA 1
ATOM 3927 C C . PHE B 1 95 ? 18.844 11.242 1.091 1 92.25 95 PHE B C 1
ATOM 3929 O O . PHE B 1 95 ? 18.453 10.898 -0.03 1 92.25 95 PHE B O 1
ATOM 3936 N N . MET B 1 96 ? 18.734 12.531 1.472 1 94.19 96 MET B N 1
ATOM 3937 C CA . MET B 1 96 ? 18.109 13.562 0.652 1 94.19 96 MET B CA 1
ATOM 3938 C C . MET B 1 96 ? 18.891 13.766 -0.649 1 94.19 96 MET B C 1
ATOM 3940 O O . MET B 1 96 ? 18.328 14.234 -1.641 1 94.19 96 MET B O 1
ATOM 3944 N N . THR B 1 97 ? 20.141 13.359 -0.707 1 93.12 97 THR B N 1
ATOM 3945 C CA . THR B 1 97 ? 20.969 13.531 -1.893 1 93.12 97 THR B CA 1
ATOM 3946 C C . THR B 1 97 ? 20.5 12.609 -3.018 1 93.12 97 THR B C 1
ATOM 3948 O O . THR B 1 97 ? 20.797 12.852 -4.188 1 93.12 97 THR B O 1
ATOM 3951 N N . TYR B 1 98 ? 19.781 11.508 -2.662 1 85.38 98 TYR B N 1
ATOM 3952 C CA . TYR B 1 98 ? 19.234 10.609 -3.674 1 85.38 98 TYR B CA 1
ATOM 3953 C C . TYR B 1 98 ? 18.078 11.273 -4.43 1 85.38 98 TYR B C 1
ATOM 3955 O O . TYR B 1 98 ? 17.812 10.93 -5.582 1 85.38 98 TYR B O 1
ATOM 3963 N N . TYR B 1 99 ? 17.453 12.25 -3.779 1 88.06 99 TYR B N 1
ATOM 3964 C CA . TYR B 1 99 ? 16.438 13.047 -4.457 1 88.06 99 TYR B CA 1
ATOM 3965 C C . TYR B 1 99 ? 17.078 14.117 -5.328 1 88.06 99 TYR B C 1
ATOM 3967 O O . TYR B 1 99 ? 16.656 14.336 -6.469 1 88.06 99 TYR B O 1
ATOM 3975 N N . ASP B 1 100 ? 17.984 14.781 -4.77 1 93 100 ASP B N 1
ATOM 3976 C CA . ASP B 1 100 ? 18.734 15.852 -5.422 1 93 100 ASP B CA 1
ATOM 3977 C C . ASP B 1 100 ? 20.141 15.969 -4.84 1 93 100 ASP B C 1
ATOM 3979 O O . ASP B 1 100 ? 20.312 16.188 -3.637 1 93 100 ASP B O 1
ATOM 3983 N N . SER B 1 101 ? 21.125 15.859 -5.68 1 92.75 101 SER B N 1
ATOM 3984 C CA . SER B 1 101 ? 22.516 15.812 -5.246 1 92.75 101 SER B CA 1
ATOM 3985 C C . SER B 1 101 ? 22.938 17.125 -4.594 1 92.75 101 SER B C 1
ATOM 3987 O O . SER B 1 101 ? 23.953 17.188 -3.9 1 92.75 101 SER B O 1
ATOM 3989 N N . SER B 1 102 ? 22.172 18.172 -4.766 1 94.12 102 SER B N 1
ATOM 3990 C CA . SER B 1 102 ? 22.516 19.469 -4.188 1 94.12 102 SER B CA 1
ATOM 3991 C C . SER B 1 102 ? 22.109 19.547 -2.719 1 94.12 102 SER B C 1
ATOM 3993 O O . SER B 1 102 ? 22.516 20.469 -2.006 1 94.12 102 SER B O 1
ATOM 3995 N N . LEU B 1 103 ? 21.469 18.562 -2.207 1 95.75 103 LEU B N 1
ATOM 3996 C CA . LEU B 1 103 ? 21 18.547 -0.825 1 95.75 103 LEU B CA 1
ATOM 3997 C C . LEU B 1 103 ? 22.016 17.875 0.087 1 95.75 103 LEU B C 1
ATOM 3999 O O . LEU B 1 103 ? 23.125 17.547 -0.348 1 95.75 103 LEU B O 1
ATOM 4003 N N . GLY B 1 104 ? 21.781 17.875 1.393 1 94 104 GLY B N 1
ATOM 4004 C CA . GLY B 1 104 ? 22.672 17.219 2.328 1 94 104 GLY B CA 1
ATOM 4005 C C . GLY B 1 104 ? 23.781 18.125 2.855 1 94 104 GLY B C 1
ATOM 4006 O O . GLY B 1 104 ? 24.766 17.656 3.428 1 94 104 GLY B O 1
ATOM 4007 N N . VAL B 1 105 ? 23.625 19.359 2.551 1 94.88 105 VAL B N 1
ATOM 4008 C CA . VAL B 1 105 ? 24.594 20.328 3.035 1 94.88 105 VAL B CA 1
ATOM 4009 C C . VAL B 1 105 ? 23.922 21.281 4.016 1 94.88 105 VAL B C 1
ATOM 4011 O O . VAL B 1 105 ? 22.781 21.703 3.793 1 94.88 105 VAL B O 1
ATOM 4014 N N . GLN B 1 106 ? 24.625 21.578 5.07 1 94.31 106 GLN B N 1
ATOM 4015 C CA . GLN B 1 106 ? 24.078 22.469 6.098 1 94.31 106 GLN B CA 1
ATOM 4016 C C . GLN B 1 106 ? 23.75 23.844 5.523 1 94.31 106 GLN B C 1
ATOM 4018 O O . GLN B 1 106 ? 24.516 24.406 4.742 1 94.31 106 GLN B O 1
ATOM 4023 N N . LEU B 1 107 ? 22.641 24.312 5.891 1 92.31 107 LEU B N 1
ATOM 4024 C CA . LEU B 1 107 ? 22.172 25.594 5.375 1 92.31 107 LEU B CA 1
ATOM 4025 C C . LEU B 1 107 ? 22.906 26.75 6.051 1 92.31 107 LEU B C 1
ATOM 4027 O O . LEU B 1 107 ? 23.219 26.688 7.242 1 92.31 107 LEU B O 1
ATOM 4031 N N . PRO B 1 108 ? 23.125 27.766 5.227 1 88.88 108 PRO B N 1
ATOM 4032 C CA . PRO B 1 108 ? 23.719 28.953 5.848 1 88.88 108 PRO B CA 1
ATOM 4033 C C . PRO B 1 108 ? 22.75 29.656 6.801 1 88.88 108 PRO B C 1
ATOM 4035 O O . PRO B 1 108 ? 21.531 29.578 6.617 1 88.88 108 PRO B O 1
ATOM 4038 N N . GLU B 1 109 ? 23.328 30.312 7.785 1 82.81 109 GLU B N 1
ATOM 4039 C CA . GLU B 1 109 ? 22.5 31.094 8.695 1 82.81 109 GLU B CA 1
ATOM 4040 C C . GLU B 1 109 ? 22 32.375 8.023 1 82.81 109 GLU B C 1
ATOM 4042 O O . GLU B 1 109 ? 22.75 33.031 7.316 1 82.81 109 GLU B O 1
ATOM 4047 N N . ARG B 1 110 ? 20.719 32.5 8.109 1 82.88 110 ARG B N 1
ATOM 4048 C CA . ARG B 1 110 ? 20.094 33.688 7.543 1 82.88 110 ARG B CA 1
ATOM 4049 C C . ARG B 1 110 ? 19.328 34.469 8.609 1 82.88 110 ARG B C 1
ATOM 4051 O O . ARG B 1 110 ? 18.672 33.875 9.469 1 82.88 110 ARG B O 1
ATOM 4058 N N . SER B 1 111 ? 19.547 35.812 8.562 1 79.69 111 SER B N 1
ATOM 4059 C CA . SER B 1 111 ? 18.75 36.688 9.43 1 79.69 111 SER B CA 1
ATOM 4060 C C . SER B 1 111 ? 17.516 37.188 8.711 1 79.69 111 SER B C 1
ATOM 4062 O O . SER B 1 111 ? 17.578 37.531 7.527 1 79.69 111 SER B O 1
ATOM 4064 N N . TYR B 1 112 ? 16.406 37.281 9.43 1 75.75 112 TYR B N 1
ATOM 4065 C CA . TYR B 1 112 ? 15.148 37.688 8.82 1 75.75 112 TYR B CA 1
ATOM 4066 C C . TYR B 1 112 ? 14.625 38.969 9.438 1 75.75 112 TYR B C 1
ATOM 4068 O O . TYR B 1 112 ? 13.594 39.5 9.016 1 75.75 112 TYR B O 1
ATOM 4076 N N . ALA B 1 113 ? 15.406 39.594 10.445 1 77.81 113 ALA B N 1
ATOM 4077 C CA . ALA B 1 113 ? 14.969 40.812 11.133 1 77.81 113 ALA B CA 1
ATOM 4078 C C . ALA B 1 113 ? 16 41.906 11 1 77.81 113 ALA B C 1
ATOM 4080 O O . ALA B 1 113 ? 16.297 42.594 11.977 1 77.81 113 ALA B O 1
ATOM 4081 N N . ASP B 1 114 ? 16.641 42.062 9.953 1 78.12 114 ASP B N 1
ATOM 4082 C CA . ASP B 1 114 ? 17.703 43.031 9.789 1 78.12 114 ASP B CA 1
ATOM 4083 C C . ASP B 1 114 ? 17.156 44.438 9.523 1 78.12 114 ASP B C 1
ATOM 4085 O O . ASP B 1 114 ? 17.656 45.406 10.062 1 78.12 114 ASP B O 1
ATOM 4089 N N . ALA B 1 115 ? 16.141 44.625 8.703 1 79.38 115 ALA B N 1
ATOM 4090 C CA . ALA B 1 115 ? 15.609 45.938 8.328 1 79.38 115 ALA B CA 1
ATOM 4091 C C . ALA B 1 115 ? 14.156 46.062 8.781 1 79.38 115 ALA B C 1
ATOM 4093 O O . ALA B 1 115 ? 13.25 46.188 7.953 1 79.38 115 ALA B O 1
ATOM 4094 N N . CYS B 1 116 ? 14.016 46.344 10.125 1 86.25 116 CYS B N 1
ATOM 4095 C CA . CYS B 1 116 ? 12.664 46.25 10.672 1 86.25 116 CYS B CA 1
ATOM 4096 C C . CYS B 1 116 ? 12.039 47.625 10.828 1 86.25 116 CYS B C 1
ATOM 4098 O O . CYS B 1 116 ? 10.93 47.75 11.352 1 86.25 116 CYS B O 1
ATOM 4100 N N . THR B 1 117 ? 12.812 48.625 10.258 1 86.88 117 THR B N 1
ATOM 4101 C CA . THR B 1 117 ? 12.172 49.938 10.211 1 86.88 117 THR B CA 1
ATOM 4102 C C . THR B 1 117 ? 11.055 49.969 9.18 1 86.88 117 THR B C 1
ATOM 4104 O O . THR B 1 117 ? 11.234 49.5 8.055 1 86.88 117 THR B O 1
ATOM 4107 N N . LEU B 1 118 ? 9.961 50.469 9.562 1 86.25 118 LEU B N 1
ATOM 4108 C CA . LEU B 1 118 ? 8.797 50.469 8.688 1 86.25 118 LEU B CA 1
ATOM 4109 C C . LEU B 1 118 ? 8.914 51.531 7.617 1 86.25 118 LEU B C 1
ATOM 4111 O O . LEU B 1 118 ? 8.516 52.688 7.84 1 86.25 118 LEU B O 1
ATOM 4115 N N . THR B 1 119 ? 9.562 51.25 6.551 1 84.56 119 THR B N 1
ATOM 4116 C CA . THR B 1 119 ? 9.672 52.125 5.383 1 84.56 119 THR B CA 1
ATOM 4117 C C . THR B 1 119 ? 9.133 51.438 4.141 1 84.56 119 THR B C 1
ATOM 4119 O O . THR B 1 119 ? 9.062 50.188 4.09 1 84.56 119 THR B O 1
ATOM 4122 N N . TRP B 1 120 ? 8.68 52.188 3.26 1 85.25 120 TRP B N 1
ATOM 4123 C CA . TRP B 1 120 ? 8.141 51.656 2.018 1 85.25 120 TRP B CA 1
ATOM 4124 C C . TRP B 1 120 ? 9.195 50.812 1.297 1 85.25 120 TRP B C 1
ATOM 4126 O O . TRP B 1 120 ? 8.867 49.781 0.68 1 85.25 120 TRP B O 1
ATOM 4136 N N . GLU B 1 121 ? 10.367 51.219 1.358 1 80.38 121 GLU B N 1
ATOM 4137 C CA . GLU B 1 121 ? 11.469 50.5 0.734 1 80.38 121 GLU B CA 1
ATOM 4138 C C . GLU B 1 121 ? 11.633 49.094 1.356 1 80.38 121 GLU B C 1
ATOM 4140 O O . GLU B 1 121 ? 11.805 48.125 0.642 1 80.38 121 GLU B O 1
ATOM 4145 N N . ASN B 1 122 ? 11.516 49.062 2.619 1 80.56 122 ASN B N 1
ATOM 4146 C CA . ASN B 1 122 ? 11.68 47.781 3.312 1 80.56 122 ASN B CA 1
ATOM 4147 C C . ASN B 1 122 ? 10.531 46.812 3.002 1 80.56 122 ASN B C 1
ATOM 4149 O O . ASN B 1 122 ? 10.75 45.625 2.84 1 80.56 122 ASN B O 1
ATOM 4153 N N . ILE B 1 123 ? 9.43 47.344 2.895 1 78.44 123 ILE B N 1
ATOM 4154 C CA . ILE B 1 123 ? 8.25 46.531 2.609 1 78.44 123 ILE B CA 1
ATOM 4155 C C . ILE B 1 123 ? 8.328 46 1.188 1 78.44 123 ILE B C 1
ATOM 4157 O O . ILE B 1 123 ? 8.102 44.812 0.963 1 78.44 123 ILE B O 1
ATOM 4161 N N . THR B 1 124 ? 8.641 46.844 0.287 1 79.75 124 THR B N 1
ATOM 4162 C CA . THR B 1 124 ? 8.727 46.406 -1.11 1 79.75 124 THR B CA 1
ATOM 4163 C C . THR B 1 124 ? 9.844 45.406 -1.306 1 79.75 124 THR B C 1
ATOM 4165 O O . THR B 1 124 ? 9.727 44.5 -2.135 1 79.75 124 THR B O 1
ATOM 4168 N N . ASN B 1 125 ? 10.82 45.531 -0.559 1 75.5 125 ASN B N 1
ATOM 4169 C CA . ASN B 1 125 ? 11.945 44.594 -0.651 1 75.5 125 ASN B CA 1
ATOM 4170 C C . ASN B 1 125 ? 11.57 43.219 -0.146 1 75.5 125 ASN B C 1
ATOM 4172 O O . ASN B 1 125 ? 12.203 42.219 -0.508 1 75.5 125 ASN B O 1
ATOM 4176 N N . GLN B 1 126 ? 10.586 43.219 0.674 1 74.62 126 GLN B N 1
ATOM 4177 C CA . GLN B 1 126 ? 10.156 41.938 1.237 1 74.62 126 GLN B CA 1
ATOM 4178 C C . GLN B 1 126 ? 9.094 41.281 0.362 1 74.62 126 GLN B C 1
ATOM 4180 O O . GLN B 1 126 ? 8.766 40.125 0.552 1 74.62 126 GLN B O 1
ATOM 4185 N N . MET B 1 127 ? 8.602 42.062 -0.582 1 75.56 127 MET B N 1
ATOM 4186 C CA . MET B 1 127 ? 7.602 41.531 -1.498 1 75.56 127 MET B CA 1
ATOM 4187 C C . MET B 1 127 ? 8.242 40.562 -2.492 1 75.56 127 MET B C 1
ATOM 4189 O O . MET B 1 127 ? 8.914 40.969 -3.434 1 75.56 127 MET B O 1
ATOM 4193 N N . ASP B 1 128 ? 8.328 39.344 -2.154 1 75 128 ASP B N 1
ATOM 4194 C CA . ASP B 1 128 ? 8.945 38.344 -2.992 1 75 128 ASP B CA 1
ATOM 4195 C C . ASP B 1 128 ? 8.039 37.125 -3.129 1 75 128 ASP B C 1
ATOM 4197 O O . ASP B 1 128 ? 6.828 37.219 -2.92 1 75 128 ASP B O 1
ATOM 4201 N N . ILE B 1 129 ? 8.578 36.094 -3.553 1 74.62 129 ILE B N 1
ATOM 4202 C CA . ILE B 1 129 ? 7.895 34.844 -3.844 1 74.62 129 ILE B CA 1
ATOM 4203 C C . ILE B 1 129 ? 7.195 34.344 -2.588 1 74.62 129 ILE B C 1
ATOM 4205 O O . ILE B 1 129 ? 6.203 33.625 -2.674 1 74.62 129 ILE B O 1
ATOM 4209 N N . PHE B 1 130 ? 7.539 34.906 -1.511 1 78.44 130 PHE B N 1
ATOM 4210 C CA . PHE B 1 130 ? 6.973 34.469 -0.241 1 78.44 130 PHE B CA 1
ATOM 4211 C C . PHE B 1 130 ? 5.559 35 -0.065 1 78.44 130 PHE B C 1
ATOM 4213 O O . PHE B 1 130 ? 4.703 34.344 0.518 1 78.44 130 PHE B O 1
ATOM 4220 N N . VAL B 1 131 ? 5.34 36.188 -0.608 1 83.44 131 VAL B N 1
ATOM 4221 C CA . VAL B 1 131 ? 4.02 36.812 -0.542 1 83.44 131 VAL B CA 1
ATOM 4222 C C . VAL B 1 131 ? 3.014 35.938 -1.315 1 83.44 131 VAL B C 1
ATOM 4224 O O . VAL B 1 131 ? 1.916 35.688 -0.826 1 83.44 131 VAL B O 1
ATOM 4227 N N . VAL B 1 132 ? 3.428 35.562 -2.389 1 85.44 132 VAL B N 1
ATOM 4228 C CA . VAL B 1 132 ? 2.572 34.719 -3.219 1 85.44 132 VAL B CA 1
ATOM 4229 C C . VAL B 1 132 ? 2.318 33.406 -2.52 1 85.44 132 VAL B C 1
ATOM 4231 O O . VAL B 1 132 ? 1.191 32.906 -2.514 1 85.44 132 VAL B O 1
ATOM 4234 N N . ALA B 1 133 ? 3.295 32.875 -1.918 1 88 133 ALA B N 1
ATOM 4235 C CA . ALA B 1 133 ? 3.18 31.609 -1.222 1 88 133 ALA B CA 1
ATOM 4236 C C . ALA B 1 133 ? 2.191 31.703 -0.064 1 88 133 ALA B C 1
ATOM 4238 O O . ALA B 1 133 ? 1.396 30.781 0.156 1 88 133 ALA B O 1
ATOM 4239 N N . HIS B 1 134 ? 2.234 32.812 0.646 1 90.69 134 HIS B N 1
ATOM 4240 C CA . HIS B 1 134 ? 1.297 33.031 1.745 1 90.69 134 HIS B CA 1
ATOM 4241 C C . HIS B 1 134 ? -0.139 33.094 1.238 1 90.69 134 HIS B C 1
ATOM 4243 O O . HIS B 1 134 ? -1.025 32.406 1.762 1 90.69 134 HIS B O 1
ATOM 4249 N N . ALA B 1 135 ? -0.279 33.906 0.202 1 93.75 135 ALA B N 1
ATOM 4250 C CA . ALA B 1 135 ? -1.629 34.094 -0.315 1 93.75 135 ALA B CA 1
ATOM 4251 C C . ALA B 1 135 ? -2.201 32.812 -0.891 1 93.75 135 ALA B C 1
ATOM 4253 O O . ALA B 1 135 ? -3.33 32.438 -0.574 1 93.75 135 ALA B O 1
ATOM 4254 N N . VAL B 1 136 ? -1.462 32.125 -1.647 1 94.69 136 VAL B N 1
ATOM 4255 C CA . VAL B 1 136 ? -1.913 30.891 -2.26 1 94.69 136 VAL B CA 1
ATOM 4256 C C . VAL B 1 136 ? -2.115 29.828 -1.182 1 94.69 136 VAL B C 1
ATOM 4258 O O . VAL B 1 136 ? -3.068 29.047 -1.24 1 94.69 136 VAL B O 1
ATOM 4261 N N . GLY B 1 137 ? -1.214 29.812 -0.261 1 96.31 137 GLY B N 1
ATOM 4262 C CA . GLY B 1 137 ? -1.344 28.875 0.85 1 96.31 137 GLY B CA 1
ATOM 4263 C C . GLY B 1 137 ? -2.645 29.031 1.615 1 96.31 137 GLY B C 1
ATOM 4264 O O . GLY B 1 137 ? -3.33 28.047 1.898 1 96.31 137 GLY B O 1
ATOM 4265 N N . TRP B 1 138 ? -2.994 30.266 1.901 1 97.06 138 TRP B N 1
ATOM 4266 C CA . TRP B 1 138 ? -4.199 30.516 2.684 1 97.06 138 TRP B CA 1
ATOM 4267 C C . TRP B 1 138 ? -5.449 30.359 1.823 1 97.06 138 TRP B C 1
ATOM 4269 O O . TRP B 1 138 ? -6.523 30.016 2.332 1 97.06 138 TRP B O 1
ATOM 4279 N N . PHE B 1 139 ? -5.285 30.641 0.501 1 96.62 139 PHE B N 1
ATOM 4280 C CA . PHE B 1 139 ? -6.348 30.25 -0.417 1 96.62 139 PHE B CA 1
ATOM 4281 C C . PHE B 1 139 ? -6.645 28.75 -0.298 1 96.62 139 PHE B C 1
ATOM 4283 O O . PHE B 1 139 ? -7.805 28.359 -0.149 1 96.62 139 PHE B O 1
ATOM 4290 N N . GLY B 1 140 ? -5.605 27.938 -0.331 1 96.56 140 GLY B N 1
ATOM 4291 C CA . GLY B 1 140 ? -5.758 26.5 -0.193 1 96.56 140 GLY B CA 1
ATOM 4292 C C . GLY B 1 140 ? -6.328 26.078 1.151 1 96.56 140 GLY B C 1
ATOM 4293 O O . GLY B 1 140 ? -7.211 25.234 1.222 1 96.56 140 GLY B O 1
ATOM 4294 N N . LYS B 1 141 ? -5.84 26.688 2.188 1 97.19 141 LYS B N 1
ATOM 4295 C CA . LYS B 1 141 ? -6.316 26.359 3.531 1 97.19 141 LYS B CA 1
ATOM 4296 C C . LYS B 1 141 ? -7.793 26.703 3.686 1 97.19 141 LYS B C 1
ATOM 4298 O O . LYS B 1 141 ? -8.539 25.984 4.359 1 97.19 141 LYS B O 1
ATOM 4303 N N . ALA B 1 142 ? -8.195 27.781 3.086 1 95.5 142 ALA B N 1
ATOM 4304 C CA . ALA B 1 142 ? -9.609 28.156 3.111 1 95.5 142 ALA B CA 1
ATOM 4305 C C . ALA B 1 142 ? -10.469 27.109 2.406 1 95.5 142 ALA B C 1
ATOM 4307 O O . ALA B 1 142 ? -11.578 26.797 2.852 1 95.5 142 ALA B O 1
ATOM 4308 N N . LEU B 1 143 ? -9.938 26.562 1.369 1 93.5 143 LEU B N 1
ATOM 4309 C CA . LEU B 1 143 ? -10.672 25.531 0.633 1 93.5 143 LEU B CA 1
ATOM 4310 C C . LEU B 1 143 ? -10.789 24.25 1.458 1 93.5 143 LEU B C 1
ATOM 4312 O O . LEU B 1 143 ? -11.75 23.5 1.301 1 93.5 143 LEU B O 1
ATOM 4316 N N . ILE B 1 144 ? -9.906 24.016 2.309 1 95.19 144 ILE B N 1
ATOM 4317 C CA . ILE B 1 144 ? -9.875 22.812 3.133 1 95.19 144 ILE B CA 1
ATOM 4318 C C . ILE B 1 144 ? -10.836 22.984 4.312 1 95.19 144 ILE B C 1
ATOM 4320 O O . ILE B 1 144 ? -11.68 22.109 4.555 1 95.19 144 ILE B O 1
ATOM 4324 N N . LEU B 1 145 ? -10.727 24.109 5.02 1 93.44 145 LEU B N 1
ATOM 4325 C CA . LEU B 1 145 ? -11.469 24.297 6.258 1 93.44 145 LEU B CA 1
ATOM 4326 C C . LEU B 1 145 ? -12.883 24.812 5.977 1 93.44 145 LEU B C 1
ATOM 4328 O O . LEU B 1 145 ? -13.812 24.516 6.727 1 93.44 145 LEU B O 1
ATOM 4332 N N . ARG B 1 146 ? -13.07 25.609 4.961 1 91 146 ARG B N 1
ATOM 4333 C CA . ARG B 1 146 ? -14.328 26.203 4.527 1 91 146 ARG B CA 1
ATOM 4334 C C . ARG B 1 146 ? -15 26.953 5.668 1 91 146 ARG B C 1
ATOM 4336 O O . ARG B 1 146 ? -16.219 26.859 5.848 1 91 146 ARG B O 1
ATOM 4343 N N . ASP B 1 147 ? -14.25 27.578 6.469 1 92.06 147 ASP B N 1
ATOM 4344 C CA . ASP B 1 147 ? -14.742 28.375 7.586 1 92.06 147 ASP B CA 1
ATOM 4345 C C . ASP B 1 147 ? -13.875 29.609 7.797 1 92.06 147 ASP B C 1
ATOM 4347 O O . ASP B 1 147 ? -12.672 29.5 8.062 1 92.06 147 ASP B O 1
ATOM 4351 N N . TYR B 1 148 ? -14.508 30.719 7.723 1 91.81 148 TYR B N 1
ATOM 4352 C CA . TYR B 1 148 ? -13.82 32 7.777 1 91.81 148 TYR B CA 1
ATOM 4353 C C . TYR B 1 148 ? -13.117 32.188 9.117 1 91.81 148 TYR B C 1
ATOM 4355 O O . TYR B 1 148 ? -11.953 32.594 9.156 1 91.81 148 TYR B O 1
ATOM 4363 N N . TRP B 1 149 ? -13.727 31.891 10.148 1 91.69 149 TRP B N 1
ATOM 4364 C CA . TRP B 1 149 ? -13.211 32.125 11.492 1 91.69 149 TRP B CA 1
ATOM 4365 C C . TRP B 1 149 ? -12.109 31.141 11.844 1 91.69 149 TRP B C 1
ATOM 4367 O O . TRP B 1 149 ? -11.125 31.484 12.5 1 91.69 149 TRP B O 1
ATOM 4377 N N . PHE B 1 150 ? -12.266 29.906 11.43 1 94.44 150 PHE B N 1
ATOM 4378 C CA . PHE B 1 150 ? -11.203 28.922 11.641 1 94.44 150 PHE B CA 1
ATOM 4379 C C . PHE B 1 150 ? -9.922 29.359 10.938 1 94.44 150 PHE B C 1
ATOM 4381 O O . PHE B 1 150 ? -8.828 29.203 11.484 1 94.44 150 PHE B O 1
ATOM 4388 N N . CYS B 1 151 ? -10.062 29.906 9.734 1 96.25 151 CYS B N 1
ATOM 4389 C CA . CYS B 1 151 ? -8.891 30.391 9 1 96.25 151 CYS B CA 1
ATOM 4390 C C . CYS B 1 151 ? -8.195 31.516 9.758 1 96.25 151 CYS B C 1
ATOM 4392 O O . CYS B 1 151 ? -6.973 31.5 9.906 1 96.25 151 CYS B O 1
ATOM 4394 N N . TRP B 1 152 ? -8.969 32.438 10.281 1 95.5 152 TRP B N 1
ATOM 4395 C CA . TRP B 1 152 ? -8.406 33.562 11.023 1 95.5 152 TRP B CA 1
ATOM 4396 C C . TRP B 1 152 ? -7.742 33.094 12.312 1 95.5 152 TRP B C 1
ATOM 4398 O O . TRP B 1 152 ? -6.668 33.562 12.688 1 95.5 152 TRP B O 1
ATOM 4408 N N . ILE B 1 153 ? -8.414 32.188 12.984 1 95.75 153 ILE B N 1
ATOM 4409 C CA . ILE B 1 153 ? -7.867 31.641 14.227 1 95.75 153 ILE B CA 1
ATOM 4410 C C . ILE B 1 153 ? -6.5 31.016 13.953 1 95.75 153 ILE B C 1
ATOM 4412 O O . ILE B 1 153 ? -5.539 31.281 14.68 1 95.75 153 ILE B O 1
ATOM 4416 N N . ILE B 1 154 ? -6.383 30.203 12.938 1 97.38 154 ILE B N 1
ATOM 4417 C CA . ILE B 1 154 ? -5.129 29.531 12.625 1 97.38 154 ILE B CA 1
ATOM 4418 C C . ILE B 1 154 ? -4.09 30.547 12.172 1 97.38 154 ILE B C 1
ATOM 4420 O O . ILE B 1 154 ? -2.912 30.438 12.523 1 97.38 154 ILE B O 1
ATOM 4424 N N . SER B 1 155 ? -4.508 31.531 11.375 1 97.56 155 SER B N 1
ATOM 4425 C CA . SER B 1 155 ? -3.607 32.562 10.891 1 97.56 155 SER B CA 1
ATOM 4426 C C . SER B 1 155 ? -2.945 33.312 12.055 1 97.56 155 SER B C 1
ATOM 4428 O O . SER B 1 155 ? -1.724 33.469 12.07 1 97.56 155 SER B O 1
ATOM 4430 N N . ILE B 1 156 ? -3.713 33.656 13 1 96.62 156 ILE B N 1
ATOM 4431 C CA . ILE B 1 156 ? -3.211 34.375 14.156 1 96.62 156 ILE B CA 1
ATOM 4432 C C . ILE B 1 156 ? -2.418 33.438 15.055 1 96.62 156 ILE B C 1
ATOM 4434 O O . ILE B 1 156 ? -1.32 33.781 15.508 1 96.62 156 ILE B O 1
ATOM 4438 N N . ALA B 1 157 ? -2.959 32.312 15.305 1 96.81 157 ALA B N 1
ATOM 4439 C CA . ALA B 1 157 ? -2.299 31.328 16.172 1 96.81 157 ALA B CA 1
ATOM 4440 C C . ALA B 1 157 ? -0.918 30.969 15.633 1 96.81 157 ALA B C 1
ATOM 4442 O O . ALA B 1 157 ? 0.015 30.734 16.406 1 96.81 157 ALA B O 1
ATOM 4443 N N . PHE B 1 158 ? -0.784 30.859 14.359 1 97.38 158 PHE B N 1
ATOM 4444 C CA . PHE B 1 158 ? 0.505 30.5 13.789 1 97.38 158 PHE B CA 1
ATOM 4445 C C . PHE B 1 158 ? 1.538 31.594 14.031 1 97.38 158 PHE B C 1
ATOM 4447 O O . PHE B 1 158 ? 2.709 31.297 14.281 1 97.38 158 PHE B O 1
ATOM 4454 N N . GLU B 1 159 ? 1.147 32.875 13.914 1 96.62 159 GLU B N 1
ATOM 4455 C CA . GLU B 1 159 ? 2.072 33.938 14.234 1 96.62 159 GLU B CA 1
ATOM 4456 C C . GLU B 1 159 ? 2.539 33.875 15.688 1 96.62 159 GLU B C 1
ATOM 4458 O O . GLU B 1 159 ? 3.703 34.125 15.992 1 96.62 159 GLU B O 1
ATOM 4463 N N . LEU B 1 160 ? 1.636 33.5 16.547 1 95.88 160 LEU B N 1
ATOM 4464 C CA . LEU B 1 160 ? 2.002 33.344 17.938 1 95.88 160 LEU B CA 1
ATOM 4465 C C . LEU B 1 160 ? 2.971 32.188 18.109 1 95.88 160 LEU B C 1
ATOM 4467 O O . LEU B 1 160 ? 3.873 32.219 18.953 1 95.88 160 LEU B O 1
ATOM 4471 N N . CYS B 1 161 ? 2.779 31.094 17.328 1 97.25 161 CYS B N 1
ATOM 4472 C CA . CYS B 1 161 ? 3.725 29.984 17.344 1 97.25 161 CYS B CA 1
ATOM 4473 C C . CYS B 1 161 ? 5.105 30.438 16.891 1 97.25 161 CYS B C 1
ATOM 4475 O O . CYS B 1 161 ? 6.117 30.047 17.469 1 97.25 161 CYS B O 1
ATOM 4477 N N . GLU B 1 162 ? 5.098 31.297 15.883 1 97 162 GLU B N 1
ATOM 4478 C CA . GLU B 1 162 ? 6.375 31.797 15.391 1 97 162 GLU B CA 1
ATOM 4479 C C . GLU B 1 162 ? 7.113 32.594 16.469 1 97 162 GLU B C 1
ATOM 4481 O O . GLU B 1 162 ? 8.297 32.344 16.719 1 97 162 GLU B O 1
ATOM 4486 N N . TYR B 1 163 ? 6.395 33.438 17.125 1 95.44 163 TYR B N 1
ATOM 4487 C CA . TYR B 1 163 ? 6.996 34.156 18.234 1 95.44 163 TYR B CA 1
ATOM 4488 C C . TYR B 1 163 ? 7.508 33.219 19.312 1 95.44 163 TYR B C 1
ATOM 4490 O O . TYR B 1 163 ? 8.586 33.438 19.859 1 95.44 163 TYR B O 1
ATOM 4498 N N . SER B 1 164 ? 6.773 32.25 19.562 1 96.94 164 SER B N 1
ATOM 4499 C CA . SER B 1 164 ? 7.07 31.312 20.656 1 96.94 164 SER B CA 1
ATOM 4500 C C . SER B 1 164 ? 8.289 30.453 20.344 1 96.94 164 SER B C 1
ATOM 4502 O O . SER B 1 164 ? 8.992 30.016 21.25 1 96.94 164 SER B O 1
ATOM 4504 N N . LEU B 1 165 ? 8.562 30.203 19.062 1 97.19 165 LEU B N 1
ATOM 4505 C CA . LEU B 1 165 ? 9.586 29.234 18.672 1 97.19 165 LEU B CA 1
ATOM 4506 C C . LEU B 1 165 ? 10.75 29.922 17.969 1 97.19 165 LEU B C 1
ATOM 4508 O O . LEU B 1 165 ? 11.609 29.25 17.391 1 97.19 165 LEU B O 1
ATOM 4512 N N . GLU B 1 166 ? 10.781 31.281 18.016 1 95.19 166 GLU B N 1
ATOM 4513 C CA . GLU B 1 166 ? 11.836 32.031 17.328 1 95.19 166 GLU B CA 1
ATOM 4514 C C . GLU B 1 166 ? 13.203 31.75 17.969 1 95.19 166 GLU B C 1
ATOM 4516 O O . GLU B 1 166 ? 14.234 31.969 17.328 1 95.19 166 GLU B O 1
ATOM 4521 N N . HIS B 1 167 ? 13.242 31.266 19.219 1 94.12 167 HIS B N 1
ATOM 4522 C CA . HIS B 1 167 ? 14.5 30.906 19.859 1 94.12 167 HIS B CA 1
ATOM 4523 C C . HIS B 1 167 ? 15.094 29.641 19.25 1 94.12 167 HIS B C 1
ATOM 4525 O O . HIS B 1 167 ? 16.281 29.344 19.453 1 94.12 167 HIS B O 1
ATOM 4531 N N . GLN B 1 168 ? 14.32 28.875 18.5 1 95.38 168 GLN B N 1
ATOM 4532 C CA . GLN B 1 168 ? 14.789 27.656 17.844 1 95.38 168 GLN B CA 1
ATOM 4533 C C . GLN B 1 168 ? 15.086 27.906 16.375 1 95.38 168 GLN B C 1
ATOM 4535 O O . GLN B 1 168 ? 16.125 27.484 15.867 1 95.38 168 GLN B O 1
ATOM 4540 N N . LEU B 1 169 ? 14.188 28.594 15.734 1 95.25 169 LEU B N 1
ATOM 4541 C CA . LEU B 1 169 ? 14.32 28.797 14.297 1 95.25 169 LEU B CA 1
ATOM 4542 C C . LEU B 1 169 ? 14.422 30.281 13.977 1 95.25 169 LEU B C 1
ATOM 4544 O O . LEU B 1 169 ? 13.477 31.047 14.211 1 95.25 169 LEU B O 1
ATOM 4548 N N . ASN B 1 170 ? 15.398 30.688 13.336 1 91.56 170 ASN B N 1
ATOM 4549 C CA . ASN B 1 170 ? 15.633 32.062 12.969 1 91.56 170 ASN B CA 1
ATOM 4550 C C . ASN B 1 170 ? 14.578 32.562 11.984 1 91.56 170 ASN B C 1
ATOM 4552 O O . ASN B 1 170 ? 14.242 33.75 11.969 1 91.56 170 ASN B O 1
ATOM 4556 N N . ASN B 1 171 ? 14.016 31.656 11.227 1 89.94 171 ASN B N 1
ATOM 4557 C CA . ASN B 1 171 ? 13 31.984 10.242 1 89.94 171 ASN B CA 1
ATOM 4558 C C . ASN B 1 171 ? 11.75 32.562 10.891 1 89.94 171 ASN B C 1
ATOM 4560 O O . ASN B 1 171 ? 10.953 33.25 10.234 1 89.94 171 ASN B O 1
ATOM 4564 N N . PHE B 1 172 ? 11.625 32.312 12.141 1 93.88 172 PHE B N 1
ATOM 4565 C CA . PHE B 1 172 ? 10.438 32.781 12.867 1 93.88 172 PHE B CA 1
ATOM 4566 C C . PHE B 1 172 ? 10.664 34.156 13.453 1 93.88 172 PHE B C 1
ATOM 4568 O O . PHE B 1 172 ? 9.711 34.812 13.883 1 93.88 172 PHE B O 1
ATOM 4575 N N . ALA B 1 173 ? 11.891 34.562 13.5 1 92.06 173 ALA B N 1
ATOM 4576 C CA . ALA B 1 173 ? 12.227 35.875 14.039 1 92.06 173 ALA B CA 1
ATOM 4577 C C . ALA B 1 173 ? 12.156 36.969 12.961 1 92.06 173 ALA B C 1
ATOM 4579 O O . ALA B 1 173 ? 13.188 37.406 12.469 1 92.06 173 ALA B O 1
ATOM 4580 N N . GLU B 1 174 ? 11.031 37.375 12.648 1 90.62 174 GLU B N 1
ATOM 4581 C CA . GLU B 1 174 ? 10.812 38.406 11.633 1 90.62 174 GLU B CA 1
ATOM 4582 C C . GLU B 1 174 ? 10.406 39.75 12.273 1 90.62 174 GLU B C 1
ATOM 4584 O O . GLU B 1 174 ? 10.195 39.812 13.484 1 90.62 174 GLU B O 1
ATOM 4589 N N . CYS B 1 175 ? 10.422 40.781 11.383 1 90.69 175 CYS B N 1
ATOM 4590 C CA . CYS B 1 175 ? 9.945 42.094 11.859 1 90.69 175 CYS B CA 1
ATOM 4591 C C . CYS B 1 175 ? 8.469 42.031 12.227 1 90.69 175 CYS B C 1
ATOM 4593 O O . CYS B 1 175 ? 7.703 41.281 11.609 1 90.69 175 CYS B O 1
ATOM 4595 N N . TRP B 1 176 ? 8.062 42.875 13.203 1 91.06 176 TRP B N 1
ATOM 4596 C CA . TRP B 1 176 ? 6.695 42.844 13.703 1 91.06 176 TRP B CA 1
ATOM 4597 C C . TRP B 1 176 ? 5.699 43.125 12.586 1 91.06 176 TRP B C 1
ATOM 4599 O O . TRP B 1 176 ? 4.621 42.5 12.539 1 91.06 176 TRP B O 1
ATOM 4609 N N . TRP B 1 177 ? 6 44.094 11.711 1 90.38 177 TRP B N 1
ATOM 4610 C CA . TRP B 1 177 ? 5.07 44.438 10.648 1 90.38 177 TRP B CA 1
ATOM 4611 C C . TRP B 1 177 ? 4.996 43.344 9.602 1 90.38 177 TRP B C 1
ATOM 4613 O O . TRP B 1 177 ? 4.012 43.219 8.867 1 90.38 177 TRP B O 1
ATOM 4623 N N . ASP B 1 178 ? 6.066 42.531 9.5 1 90.81 178 ASP B N 1
ATOM 4624 C CA . ASP B 1 178 ? 6.023 41.344 8.633 1 90.81 178 ASP B CA 1
ATOM 4625 C C . ASP B 1 178 ? 5.004 40.344 9.133 1 90.81 178 ASP B C 1
ATOM 4627 O O . ASP B 1 178 ? 4.223 39.781 8.344 1 90.81 178 ASP B O 1
ATOM 4631 N N . HIS B 1 179 ? 4.949 40.094 10.398 1 92.81 179 HIS B N 1
ATOM 4632 C CA . HIS B 1 179 ? 4.008 39.156 11.016 1 92.81 179 HIS B CA 1
ATOM 4633 C C . HIS B 1 179 ? 2.57 39.656 10.852 1 92.81 179 HIS B C 1
ATOM 4635 O O . HIS B 1 179 ? 1.729 38.938 10.305 1 92.81 179 HIS B O 1
ATOM 4641 N N . TRP B 1 180 ? 2.309 40.812 11.258 1 93.38 180 TRP B N 1
ATOM 4642 C CA . TRP B 1 180 ? 0.929 41.219 11.508 1 93.38 180 TRP B CA 1
ATOM 4643 C C . TRP B 1 180 ? 0.354 41.969 10.312 1 93.38 180 TRP B C 1
ATOM 4645 O O . TRP B 1 180 ? -0.831 41.844 10 1 93.38 180 TRP B O 1
ATOM 4655 N N . ILE B 1 181 ? 1.141 42.688 9.625 1 91.06 181 ILE B N 1
ATOM 4656 C CA . ILE B 1 181 ? 0.627 43.469 8.5 1 91.06 181 ILE B CA 1
ATOM 4657 C C . ILE B 1 181 ? 0.771 42.656 7.211 1 91.06 181 ILE B C 1
ATOM 4659 O O . ILE B 1 181 ? -0.226 42.312 6.574 1 91.06 181 ILE B O 1
ATOM 4663 N N . LEU B 1 182 ? 1.969 42.312 6.867 1 90.75 182 LEU B N 1
ATOM 4664 C CA . LEU B 1 182 ? 2.191 41.625 5.594 1 90.75 182 LEU B CA 1
ATOM 4665 C C . LEU B 1 182 ? 1.576 40.25 5.602 1 90.75 182 LEU B C 1
ATOM 4667 O O . LEU B 1 182 ? 0.776 39.906 4.727 1 90.75 182 LEU B O 1
ATOM 4671 N N . ASP B 1 183 ? 1.954 39.406 6.629 1 94 183 ASP B N 1
ATOM 4672 C CA . ASP B 1 183 ? 1.481 38.031 6.652 1 94 183 ASP B CA 1
ATOM 4673 C C . ASP B 1 183 ? -0.012 37.969 6.965 1 94 183 ASP B C 1
ATOM 4675 O O . ASP B 1 183 ? -0.813 37.562 6.109 1 94 183 ASP B O 1
ATOM 4679 N N . VAL B 1 184 ? -0.461 38.469 8.086 1 95.31 184 VAL B N 1
ATOM 4680 C CA . VAL B 1 184 ? -1.808 38.219 8.586 1 95.31 184 VAL B CA 1
ATOM 4681 C C . VAL B 1 184 ? -2.805 39.125 7.867 1 95.31 184 VAL B C 1
ATOM 4683 O O . VAL B 1 184 ? -3.734 38.656 7.219 1 95.31 184 VAL B O 1
ATOM 4686 N N . LEU B 1 185 ? -2.596 40.469 7.879 1 95 185 LEU B N 1
ATOM 4687 C CA . LEU B 1 185 ? -3.629 41.406 7.477 1 95 185 LEU B CA 1
ATOM 4688 C C . LEU B 1 185 ? -3.68 41.531 5.957 1 95 185 LEU B C 1
ATOM 4690 O O . LEU B 1 185 ? -4.707 41.938 5.402 1 95 185 LEU B O 1
ATOM 4694 N N . LEU B 1 186 ? -2.586 41.188 5.262 1 93.12 186 LEU B N 1
ATOM 4695 C CA . LEU B 1 186 ? -2.588 41.375 3.812 1 93.12 186 LEU B CA 1
ATOM 4696 C C . LEU B 1 186 ? -2.613 40.031 3.098 1 93.12 186 LEU B C 1
ATOM 4698 O O . LEU B 1 186 ? -3.633 39.656 2.521 1 93.12 186 LEU B O 1
ATOM 4702 N N . CYS B 1 187 ? -1.576 39.312 3.211 1 94.44 187 CYS B N 1
ATOM 4703 C CA . CYS B 1 187 ? -1.438 38.094 2.406 1 94.44 187 CYS B CA 1
ATOM 4704 C C . CYS B 1 187 ? -2.428 37.031 2.855 1 94.44 187 CYS B C 1
ATOM 4706 O O . CYS B 1 187 ? -3.168 36.469 2.037 1 94.44 187 CYS B O 1
ATOM 4708 N N . ASN B 1 188 ? -2.408 36.656 4.156 1 96.94 188 ASN B N 1
ATOM 4709 C CA . ASN B 1 188 ? -3.336 35.656 4.66 1 96.94 188 ASN B CA 1
ATOM 4710 C C . ASN B 1 188 ? -4.789 36.062 4.426 1 96.94 188 ASN B C 1
ATOM 4712 O O . ASN B 1 188 ? -5.598 35.25 3.969 1 96.94 188 ASN B O 1
ATOM 4716 N N . TRP B 1 189 ? -5.043 37.312 4.797 1 96.44 189 TRP B N 1
ATOM 4717 C CA . TRP B 1 189 ? -6.402 37.812 4.617 1 96.44 189 TRP B CA 1
ATOM 4718 C C . TRP B 1 189 ? -6.836 37.719 3.158 1 96.44 189 TRP B C 1
ATOM 4720 O O . TRP B 1 189 ? -7.957 37.281 2.871 1 96.44 189 TRP B O 1
ATOM 4730 N N . LEU B 1 190 ? -6.012 38.125 2.266 1 96.19 190 LEU B N 1
ATOM 4731 C CA . LEU B 1 190 ? -6.332 38.031 0.846 1 96.19 190 LEU B CA 1
ATOM 4732 C C . LEU B 1 190 ? -6.633 36.594 0.446 1 96.19 190 LEU B C 1
ATOM 4734 O O . LEU B 1 190 ? -7.621 36.344 -0.242 1 96.19 190 LEU B O 1
ATOM 4738 N N . GLY B 1 191 ? -5.766 35.719 0.818 1 97.25 191 GLY B N 1
ATOM 4739 C CA . GLY B 1 191 ? -5.988 34.312 0.528 1 97.25 191 GLY B CA 1
ATOM 4740 C C . GLY B 1 191 ? -7.289 33.781 1.107 1 97.25 191 GLY B C 1
ATOM 4741 O O . GLY B 1 191 ? -8.031 33.062 0.429 1 97.25 191 GLY B O 1
ATOM 4742 N N . ILE B 1 192 ? -7.578 34.094 2.309 1 96.44 192 ILE B N 1
ATOM 4743 C CA . ILE B 1 192 ? -8.781 33.625 2.998 1 96.44 192 ILE B CA 1
ATOM 4744 C C . ILE B 1 192 ? -10.016 34.188 2.295 1 96.44 192 ILE B C 1
ATOM 4746 O O . ILE B 1 192 ? -10.961 33.438 2.006 1 96.44 192 ILE B O 1
ATOM 4750 N N . GLU B 1 193 ? -9.977 35.5 2.002 1 94.62 193 GLU B N 1
ATOM 4751 C CA . GLU B 1 193 ? -11.125 36.156 1.382 1 94.62 193 GLU B CA 1
ATOM 4752 C C . GLU B 1 193 ? -11.43 35.562 0.016 1 94.62 193 GLU B C 1
ATOM 4754 O O . GLU B 1 193 ? -12.586 35.25 -0.288 1 94.62 193 GLU B O 1
ATOM 4759 N N . VAL B 1 194 ? -10.438 35.438 -0.764 1 94.88 194 VAL B N 1
ATOM 4760 C CA . VAL B 1 194 ? -10.633 34.875 -2.096 1 94.88 194 VAL B CA 1
ATOM 4761 C C . VAL B 1 194 ? -11.078 33.406 -1.979 1 94.88 194 VAL B C 1
ATOM 4763 O O . VAL B 1 194 ? -11.953 32.969 -2.725 1 94.88 194 VAL B O 1
ATOM 4766 N N . GLY B 1 195 ? -10.461 32.688 -1.065 1 94.12 195 GLY B N 1
ATOM 4767 C CA . GLY B 1 195 ? -10.852 31.312 -0.846 1 94.12 195 GLY B CA 1
ATOM 4768 C C . GLY B 1 195 ? -12.297 31.156 -0.405 1 94.12 195 GLY B C 1
ATOM 4769 O O . GLY B 1 195 ? -13.016 30.297 -0.896 1 94.12 195 GLY B O 1
ATOM 4770 N N . MET B 1 196 ? -12.727 31.984 0.459 1 91.31 196 MET B N 1
ATOM 4771 C CA . MET B 1 196 ? -14.102 31.938 0.956 1 91.31 196 MET B CA 1
ATOM 4772 C C . MET B 1 196 ? -15.094 32.281 -0.149 1 91.31 196 MET B C 1
ATOM 4774 O O . MET B 1 196 ? -16.172 31.703 -0.24 1 91.31 196 MET B O 1
ATOM 4778 N N . LYS B 1 197 ? -14.742 33.281 -0.925 1 90.12 197 LYS B N 1
ATOM 4779 C CA . LYS B 1 197 ? -15.586 33.625 -2.061 1 90.12 197 LYS B CA 1
ATOM 4780 C C . LYS B 1 197 ? -15.695 32.469 -3.049 1 90.12 197 LYS B C 1
ATOM 4782 O O . LYS B 1 197 ? -16.766 32.219 -3.621 1 90.12 197 LYS B O 1
ATOM 4787 N N . PHE B 1 198 ? -14.625 31.875 -3.221 1 87.75 198 PHE B N 1
ATOM 4788 C CA . PHE B 1 198 ? -14.609 30.688 -4.074 1 87.75 198 PHE B CA 1
ATOM 4789 C C . PHE B 1 198 ? -15.562 29.625 -3.537 1 87.75 198 PHE B C 1
ATOM 4791 O O . PHE B 1 198 ? -16.344 29.047 -4.293 1 87.75 198 PHE B O 1
ATOM 4798 N N . CYS B 1 199 ? -15.492 29.312 -2.248 1 84.38 199 CYS B N 1
ATOM 4799 C CA . CYS B 1 199 ? -16.359 28.328 -1.604 1 84.38 199 CYS B CA 1
ATOM 4800 C C . CYS B 1 199 ? -17.828 28.734 -1.736 1 84.38 199 CYS B C 1
ATOM 4802 O O . CYS B 1 199 ? -18.688 27.891 -1.989 1 84.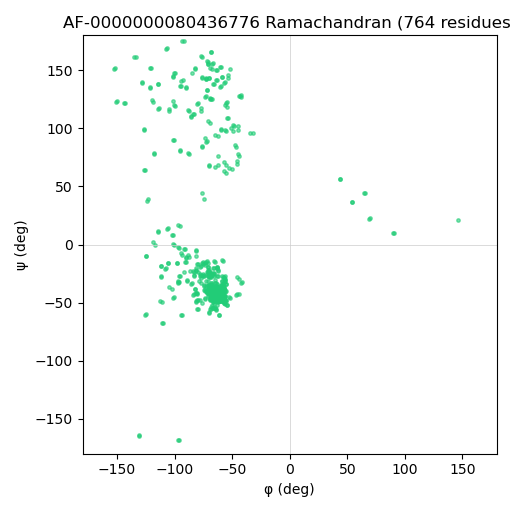38 199 CYS B O 1
ATOM 4804 N N . GLN B 1 200 ? -18.109 29.984 -1.521 1 82.31 200 GLN B N 1
ATOM 4805 C CA . GLN B 1 200 ? -19.484 30.5 -1.646 1 82.31 200 GLN B CA 1
ATOM 4806 C C . GLN B 1 200 ? -20 30.328 -3.07 1 82.31 200 GLN B C 1
ATOM 4808 O O . GLN B 1 200 ? -21.156 29.953 -3.273 1 82.31 200 GLN B O 1
ATOM 4813 N N . TYR B 1 201 ? -19.141 30.641 -3.92 1 78.62 201 TYR B N 1
ATOM 4814 C CA . TYR B 1 201 ? -19.516 30.547 -5.324 1 78.62 201 TYR B CA 1
ATOM 4815 C C . TYR B 1 201 ? -19.875 29.109 -5.688 1 78.62 201 TYR B C 1
ATOM 4817 O O . TYR B 1 201 ? -20.875 28.859 -6.375 1 78.62 201 TYR B O 1
ATOM 4825 N N . PHE B 1 202 ? -19.25 28.125 -5.227 1 73.62 202 PHE B N 1
ATOM 4826 C CA . PHE B 1 202 ? -19.469 26.734 -5.602 1 73.62 202 PHE B CA 1
ATOM 4827 C C . PHE B 1 202 ? -20.531 26.094 -4.723 1 73.62 202 PHE B C 1
ATOM 4829 O O . PHE B 1 202 ? -21.094 25.062 -5.082 1 73.62 202 PHE B O 1
ATOM 4836 N N . SER B 1 203 ? -20.688 26.453 -3.525 1 64.94 203 SER B N 1
ATOM 4837 C CA . SER B 1 203 ? -21.75 25.938 -2.67 1 64.94 203 SER B CA 1
ATOM 4838 C C . SER B 1 203 ? -23.125 26.266 -3.234 1 64.94 203 SER B C 1
ATOM 4840 O O . SER B 1 203 ? -24.078 25.5 -3.047 1 64.94 203 SER B O 1
ATOM 4842 N N . VAL B 1 204 ? -23.375 27.406 -3.707 1 50.78 204 VAL B N 1
ATOM 4843 C CA . VAL B 1 204 ? -24.672 27.859 -4.215 1 50.78 204 VAL B CA 1
ATOM 4844 C C . VAL B 1 204 ? -24.969 27.156 -5.539 1 50.78 204 VAL B C 1
ATOM 4846 O O . VAL B 1 204 ? -26.141 26.984 -5.902 1 50.78 204 VAL B O 1
ATOM 4849 N N . LYS B 1 205 ? -23.984 26.734 -6.227 1 48.53 205 LYS B N 1
ATOM 4850 C CA . LYS B 1 205 ? -24.281 26.266 -7.574 1 48.53 205 LYS B CA 1
ATOM 4851 C C . LYS B 1 205 ? -24.469 24.75 -7.605 1 48.53 205 LYS B C 1
ATOM 4853 O O . LYS B 1 205 ? -23.578 24 -7.195 1 48.53 205 LYS B O 1
ATOM 4858 N N . GLN B 1 206 ? -25.641 24.281 -7.242 1 42.84 206 GLN B N 1
ATOM 4859 C CA . GLN B 1 206 ? -25.984 22.938 -7.645 1 42.84 206 GLN B CA 1
ATOM 4860 C C . GLN B 1 206 ? -25.656 22.688 -9.117 1 42.84 206 GLN B C 1
ATOM 4862 O O . GLN B 1 206 ? -26.25 23.297 -10 1 42.84 206 GLN B O 1
ATOM 4867 N N . TYR B 1 207 ? -24.5 22.594 -9.398 1 39.03 207 TYR B N 1
ATOM 4868 C CA . TYR B 1 207 ? -24.172 22.5 -10.812 1 39.03 207 TYR B CA 1
ATOM 4869 C C . TYR B 1 207 ? -24.734 21.203 -11.406 1 39.03 207 TYR B C 1
ATOM 4871 O O . TYR B 1 207 ? -24.578 20.125 -10.828 1 39.03 207 TYR B O 1
ATOM 4879 N N . SER B 1 208 ? -25.922 21.312 -11.977 1 40.03 208 SER B N 1
ATOM 4880 C CA . SER B 1 208 ? -26.328 20.219 -12.859 1 40.03 208 SER B CA 1
ATOM 4881 C C . SER B 1 208 ? -25.219 19.859 -13.836 1 40.03 208 SER B C 1
ATOM 4883 O O . SER B 1 208 ? -24.766 20.703 -14.617 1 40.03 208 SER B O 1
ATOM 4885 N N . TRP B 1 209 ? -24.344 19.031 -13.438 1 39.72 209 TRP B N 1
ATOM 4886 C CA . TRP B 1 209 ? -23.234 18.562 -14.273 1 39.72 209 TRP B CA 1
ATOM 4887 C C . TRP B 1 209 ? -23.75 18.031 -15.609 1 39.72 209 TRP B C 1
ATOM 4889 O O . TRP B 1 209 ? -24.219 16.891 -15.703 1 39.72 209 TRP B O 1
ATOM 4899 N N . VAL B 1 210 ? -24.312 18.844 -16.438 1 42.44 210 VAL B N 1
ATOM 4900 C CA . VAL B 1 210 ? -24.578 18.469 -17.812 1 42.44 210 VAL B CA 1
ATOM 4901 C C . VAL B 1 210 ? -23.281 18.047 -18.5 1 42.44 210 VAL B C 1
ATOM 4903 O O . VAL B 1 210 ? -22.188 18.516 -18.125 1 42.44 210 VAL B O 1
ATOM 4906 N N . GLY B 1 211 ? -23.281 16.969 -19.328 1 44.94 211 GLY B N 1
ATOM 4907 C CA . GLY B 1 211 ? -22.203 16.344 -20.078 1 44.94 211 GLY B CA 1
ATOM 4908 C C . GLY B 1 211 ? -21.297 17.359 -20.75 1 44.94 211 GLY B C 1
ATOM 4909 O O . GLY B 1 211 ? -21.766 18.391 -21.234 1 44.94 211 GLY B O 1
ATOM 4910 N N . PHE B 1 212 ? -20.062 17.297 -20.578 1 48.88 212 PHE B N 1
ATOM 4911 C CA . PHE B 1 212 ? -19 18.109 -21.156 1 48.88 212 PHE B CA 1
ATOM 4912 C C . PHE B 1 212 ? -19.25 18.359 -22.641 1 48.88 212 PHE B C 1
ATOM 4914 O O . PHE B 1 212 ? -18.938 19.438 -23.156 1 48.88 212 PHE B O 1
ATOM 4921 N N . ARG B 1 213 ? -19.844 17.375 -23.25 1 49.03 213 ARG B N 1
ATOM 4922 C CA . ARG B 1 213 ? -20.047 17.406 -24.688 1 49.03 213 ARG B CA 1
ATOM 4923 C C . ARG B 1 213 ? -21.094 18.438 -25.078 1 49.03 213 ARG B C 1
ATOM 4925 O O . ARG B 1 213 ? -21.188 18.828 -26.25 1 49.03 213 ARG B O 1
ATOM 4932 N N . GLN B 1 214 ? -21.781 18.75 -24.172 1 50.38 214 GLN B N 1
ATOM 4933 C CA . GLN B 1 214 ? -22.875 19.641 -24.547 1 50.38 214 GLN B CA 1
ATOM 4934 C C . GLN B 1 214 ? -22.484 21.109 -24.344 1 50.38 214 GLN B C 1
ATOM 4936 O O . GLN B 1 214 ? -23.219 22.016 -24.734 1 50.38 214 GLN B O 1
ATOM 4941 N N . ILE B 1 215 ? -21.328 21.266 -23.734 1 53.31 215 ILE B N 1
ATOM 4942 C CA . ILE B 1 215 ? -20.891 22.641 -23.516 1 53.31 215 ILE B CA 1
ATOM 4943 C C . ILE B 1 215 ? -20.109 23.125 -24.734 1 53.31 215 ILE B C 1
ATOM 4945 O O . ILE B 1 215 ? -19.094 22.531 -25.109 1 53.31 215 ILE B O 1
ATOM 4949 N N . LYS B 1 216 ? -20.531 24.094 -25.484 1 57.06 216 LYS B N 1
ATOM 4950 C CA . LYS B 1 216 ? -20.016 24.594 -26.75 1 57.06 216 LYS B CA 1
ATOM 4951 C C . LYS B 1 216 ? -18.859 25.578 -26.531 1 57.06 216 LYS B C 1
ATOM 4953 O O . LYS B 1 216 ? -17.984 25.688 -27.375 1 57.06 216 LYS B O 1
ATOM 4958 N N . SER B 1 217 ? -18.844 26.172 -25.344 1 58.44 217 SER B N 1
ATOM 4959 C CA . SER B 1 217 ? -17.844 27.234 -25.234 1 58.44 217 SER B CA 1
ATOM 4960 C C . SER B 1 217 ? -16.609 26.766 -24.469 1 58.44 217 SER B C 1
ATOM 4962 O O . SER B 1 217 ? -16.719 25.906 -23.578 1 58.44 217 SER B O 1
ATOM 4964 N N . PHE B 1 218 ? -15.43 27.172 -24.797 1 58.88 218 PHE B N 1
ATOM 4965 C CA . PHE B 1 218 ? -14.156 26.828 -24.172 1 58.88 218 PHE B CA 1
ATOM 4966 C C . PHE B 1 218 ? -14.141 27.234 -22.703 1 58.88 218 PHE B C 1
ATOM 4968 O O . PHE B 1 218 ? -13.609 26.5 -21.859 1 58.88 218 PHE B O 1
ATOM 4975 N N . LYS B 1 219 ? -14.594 28.422 -22.516 1 56.41 219 LYS B N 1
ATOM 4976 C CA . LYS B 1 219 ? -14.688 28.906 -21.141 1 56.41 219 LYS B CA 1
ATOM 4977 C C . LYS B 1 219 ? -15.562 27.969 -20.297 1 56.41 219 LYS B C 1
ATOM 4979 O O . LYS B 1 219 ? -15.242 27.703 -19.141 1 56.41 219 LYS B O 1
ATOM 4984 N N . GLY B 1 220 ? -16.484 27.516 -20.891 1 56.75 220 GLY B N 1
ATOM 4985 C CA . GLY B 1 220 ? -17.359 26.562 -20.234 1 56.75 220 GLY B CA 1
ATOM 4986 C C . GLY B 1 220 ? -16.719 25.234 -19.953 1 56.75 220 GLY B C 1
ATOM 4987 O O . GLY B 1 220 ? -16.906 24.641 -18.875 1 56.75 220 GLY B O 1
ATOM 4988 N N . LYS B 1 221 ? -15.977 24.859 -20.844 1 57.16 221 LYS B N 1
ATOM 4989 C CA . LYS B 1 221 ? -15.297 23.578 -20.688 1 57.16 221 LYS B CA 1
ATOM 4990 C C . LYS B 1 221 ? -14.227 23.656 -19.594 1 57.16 221 LYS B C 1
ATOM 4992 O O . LYS B 1 221 ? -14.07 22.719 -18.812 1 57.16 221 LYS B O 1
ATOM 4997 N N . ALA B 1 222 ? -13.531 24.766 -19.688 1 56.72 222 ALA B N 1
ATOM 4998 C CA . ALA B 1 222 ? -12.539 24.984 -18.641 1 56.72 222 ALA B CA 1
ATOM 4999 C C . ALA B 1 222 ? -13.195 25.062 -17.266 1 56.72 222 ALA B C 1
ATOM 5001 O O . ALA B 1 222 ? -12.695 24.484 -16.297 1 56.72 222 ALA B O 1
ATOM 5002 N N . LYS B 1 223 ? -14.203 25.844 -17.281 1 56.22 223 LYS B N 1
ATOM 5003 C CA . LYS B 1 223 ? -14.977 25.922 -16.047 1 56.22 223 LYS B CA 1
ATOM 5004 C C . LYS B 1 223 ? -15.445 24.531 -15.602 1 56.22 223 LYS B C 1
ATOM 5006 O O . LYS B 1 223 ? -15.359 24.188 -14.422 1 56.22 223 LYS B O 1
ATOM 5011 N N . ARG B 1 224 ? -15.797 23.859 -16.562 1 56.44 224 ARG B N 1
ATOM 5012 C CA . ARG B 1 224 ? -16.266 22.516 -16.266 1 56.44 224 ARG B CA 1
ATOM 5013 C C . ARG B 1 224 ? -15.117 21.625 -15.773 1 56.44 224 ARG B C 1
ATOM 5015 O O . ARG B 1 224 ? -15.297 20.812 -14.875 1 56.44 224 ARG B O 1
ATOM 5022 N N . ALA B 1 225 ? -14.055 21.859 -16.391 1 55.78 225 ALA B N 1
ATOM 5023 C CA . ALA B 1 225 ? -12.883 21.078 -16.016 1 55.78 225 ALA B CA 1
ATOM 5024 C C . ALA B 1 225 ? -12.492 21.344 -14.562 1 55.78 225 ALA B C 1
ATOM 5026 O O . ALA B 1 225 ? -12.164 20.422 -13.82 1 55.78 225 ALA B O 1
ATOM 5027 N N . VAL B 1 226 ? -12.547 22.594 -14.32 1 53.59 226 VAL B N 1
ATOM 5028 C CA . VAL B 1 226 ? -12.227 22.984 -12.953 1 53.59 226 VAL B CA 1
ATOM 5029 C C . VAL B 1 226 ? -13.32 22.484 -12.008 1 53.59 226 VAL B C 1
ATOM 5031 O O . VAL B 1 226 ? -13.031 22.047 -10.891 1 53.59 226 VAL B O 1
ATOM 5034 N N . GLN B 1 227 ? -14.453 22.547 -12.625 1 56.03 227 GLN B N 1
ATOM 5035 C CA . GLN B 1 227 ? -15.609 22.141 -11.828 1 56.03 227 GLN B CA 1
ATOM 5036 C C . GLN B 1 227 ? -15.562 20.656 -11.523 1 56.03 227 GLN B C 1
ATOM 5038 O O . GLN B 1 227 ? -16.156 20.188 -10.539 1 56.03 227 GLN B O 1
ATOM 5043 N N . GLN B 1 228 ? -14.906 20.016 -12.398 1 52.38 228 GLN B N 1
ATOM 5044 C CA . GLN B 1 228 ? -14.797 18.578 -12.227 1 52.38 228 GLN B CA 1
ATOM 5045 C C . GLN B 1 228 ? -14.062 18.234 -10.93 1 52.38 228 GLN B C 1
ATOM 5047 O O . GLN B 1 228 ? -14.266 17.156 -10.367 1 52.38 228 GLN B O 1
ATOM 5052 N N . PHE B 1 229 ? -13.344 19.234 -10.57 1 49 229 PHE B N 1
ATOM 5053 C CA . PHE B 1 229 ? -12.578 18.984 -9.352 1 49 229 PHE B CA 1
ATOM 5054 C C . PHE B 1 229 ? -13.359 19.438 -8.125 1 49 229 PHE B C 1
ATOM 5056 O O . PHE B 1 229 ? -12.836 19.438 -7.008 1 49 229 PHE B O 1
ATOM 5063 N N . THR B 1 230 ? -14.445 19.984 -8.438 1 50.72 230 THR B N 1
ATOM 5064 C CA . THR B 1 230 ? -15.289 20.375 -7.32 1 50.72 230 THR B CA 1
ATOM 5065 C C . THR B 1 230 ? -16.234 19.25 -6.93 1 50.72 230 THR B C 1
ATOM 5067 O O . THR B 1 230 ? -16.656 18.453 -7.777 1 50.72 230 THR B O 1
ATOM 5070 N N . PRO B 1 231 ? -16.312 19.031 -5.613 1 52.69 231 PRO B N 1
ATOM 5071 C CA . PRO B 1 231 ? -17.25 17.984 -5.168 1 52.69 231 PRO B CA 1
ATOM 5072 C C . PRO B 1 231 ? -18.656 18.203 -5.711 1 52.69 231 PRO B C 1
ATOM 5074 O O . PRO B 1 231 ? -19.016 19.312 -6.098 1 52.69 231 PRO B O 1
ATOM 5077 N N . ARG B 1 232 ? -19.453 17.219 -6.031 1 52.19 232 ARG B N 1
ATOM 5078 C CA . ARG B 1 232 ? -20.844 17.312 -6.441 1 52.19 232 ARG B CA 1
ATOM 5079 C C . ARG B 1 232 ? -21.625 18.25 -5.523 1 52.19 232 ARG B C 1
ATOM 5081 O O . ARG B 1 232 ? -22.484 19.016 -5.984 1 52.19 232 ARG B O 1
ATOM 5088 N N . GLU B 1 233 ? -21.469 18.234 -4.246 1 54 233 GLU B N 1
ATOM 5089 C CA . GLU B 1 233 ? -22.109 19.109 -3.279 1 54 233 GLU B CA 1
ATOM 5090 C C . GLU B 1 233 ? -21.078 19.797 -2.379 1 54 233 GLU B C 1
ATOM 5092 O O . GLU B 1 233 ? -20.25 19.125 -1.762 1 54 233 GLU B O 1
ATOM 5097 N N . TRP B 1 234 ? -20.859 20.969 -2.797 1 60.28 234 TRP B N 1
ATOM 5098 C CA . TRP B 1 234 ? -20.047 21.75 -1.868 1 60.28 234 TRP B CA 1
ATOM 5099 C C . TRP B 1 234 ? -20.734 21.875 -0.514 1 60.28 234 TRP B C 1
ATOM 5101 O O . TRP B 1 234 ? -21.734 22.578 -0.382 1 60.28 234 TRP B O 1
ATOM 5111 N N . THR B 1 235 ? -20.281 21.031 0.334 1 67.94 235 THR B N 1
ATOM 5112 C CA . THR B 1 235 ? -20.859 20.984 1.673 1 67.94 235 THR B CA 1
ATOM 5113 C C . THR B 1 235 ? -20.328 22.141 2.525 1 67.94 235 THR B C 1
ATOM 5115 O O . THR B 1 235 ? -19.125 22.328 2.645 1 67.94 235 THR B O 1
ATOM 5118 N N . ARG B 1 236 ? -21.219 22.969 2.912 1 73.31 236 ARG B N 1
ATOM 5119 C CA . ARG B 1 236 ? -20.859 23.953 3.93 1 73.31 236 ARG B CA 1
ATOM 5120 C C . ARG B 1 236 ? -20.625 23.281 5.281 1 73.31 236 ARG B C 1
ATOM 5122 O O . ARG B 1 236 ? -21.453 22.484 5.73 1 73.31 236 ARG B O 1
ATOM 5129 N N . TYR B 1 237 ? -19.469 23.547 5.801 1 83.19 237 TYR B N 1
ATOM 5130 C CA . TYR B 1 237 ? -19.172 22.953 7.098 1 83.19 237 TYR B CA 1
ATOM 5131 C C . TYR B 1 237 ? -19.75 23.781 8.234 1 83.19 237 TYR B C 1
ATOM 5133 O O . TYR B 1 237 ? -19.406 24.953 8.391 1 83.19 237 TYR B O 1
ATOM 5141 N N . GLU B 1 238 ? -20.672 23.25 8.852 1 86.38 238 GLU B N 1
ATOM 5142 C CA . GLU B 1 238 ? -21.125 23.797 10.117 1 86.38 238 GLU B CA 1
ATOM 5143 C C . GLU B 1 238 ? -20.578 23.016 11.305 1 86.38 238 GLU B C 1
ATOM 5145 O O . GLU B 1 238 ? -21.219 22.062 11.766 1 86.38 238 GLU B O 1
ATOM 5150 N N . TRP B 1 239 ? -19.469 23.438 11.742 1 88.56 239 TRP B N 1
ATOM 5151 C CA . TRP B 1 239 ? -18.688 22.672 12.711 1 88.56 239 TRP B CA 1
ATOM 5152 C C . TRP B 1 239 ? -19.391 22.625 14.062 1 88.56 239 TRP B C 1
ATOM 5154 O O . TRP B 1 239 ? -19.219 21.672 14.828 1 88.56 239 TRP B O 1
ATOM 5164 N N . LYS B 1 240 ? -20.25 23.609 14.414 1 88.38 240 LYS B N 1
ATOM 5165 C CA . LYS B 1 240 ? -20.953 23.672 15.688 1 88.38 240 LYS B CA 1
ATOM 5166 C C . LYS B 1 240 ? -20.031 23.328 16.859 1 88.38 240 LYS B C 1
ATOM 5168 O O . LYS B 1 240 ? -20.359 22.484 17.688 1 88.38 240 LYS B O 1
ATOM 5173 N N . THR B 1 241 ? -18.953 24.031 17 1 91.19 241 THR B N 1
ATOM 5174 C CA . THR B 1 241 ? -17.812 23.734 17.844 1 91.19 241 THR B CA 1
ATOM 5175 C C . THR B 1 241 ? -18.219 23.625 19.312 1 91.19 241 THR B C 1
ATOM 5177 O O . THR B 1 241 ? -17.734 22.75 20.031 1 91.19 241 THR B O 1
ATOM 5180 N N . THR B 1 242 ? -19.156 24.406 19.734 1 92.19 242 THR B N 1
ATOM 5181 C CA . THR B 1 242 ? -19.453 24.453 21.172 1 92.19 242 THR B CA 1
ATOM 5182 C C . THR B 1 242 ? -20.75 23.719 21.469 1 92.19 242 THR B C 1
ATOM 5184 O O . THR B 1 242 ? -21.328 23.875 22.547 1 92.19 242 THR B O 1
ATOM 5187 N N . SER B 1 243 ? -21.234 22.953 20.531 1 90.31 243 SER B N 1
ATOM 5188 C CA . SER B 1 243 ? -22.531 22.297 20.703 1 90.31 243 SER B CA 1
ATOM 5189 C C . SER B 1 243 ? -22.406 21.078 21.609 1 90.31 243 SER B C 1
ATOM 5191 O O . SER B 1 243 ? -23.234 20.891 22.5 1 90.31 243 SER B O 1
ATOM 5193 N N . THR B 1 244 ? -21.469 20.25 21.375 1 92.5 244 THR B N 1
ATOM 5194 C CA . THR B 1 244 ? -21.219 19.062 22.172 1 92.5 244 THR B CA 1
ATOM 5195 C C . THR B 1 244 ? -19.734 18.906 22.469 1 92.5 244 THR B C 1
ATOM 5197 O O . THR B 1 244 ? -18.891 19.516 21.797 1 92.5 244 THR B O 1
ATOM 5200 N N . PRO B 1 245 ? -19.391 18.109 23.484 1 93.56 245 PRO B N 1
ATOM 5201 C CA . PRO B 1 245 ? -17.969 17.844 23.734 1 93.56 245 PRO B CA 1
ATOM 5202 C C . PRO B 1 245 ? -17.266 17.234 22.531 1 93.56 245 PRO B C 1
ATOM 5204 O O . PRO B 1 245 ? -16.109 17.562 22.266 1 93.56 245 PRO B O 1
ATOM 5207 N N . LYS B 1 246 ? -17.906 16.359 21.797 1 92.44 246 LYS B N 1
ATOM 5208 C CA . LYS B 1 246 ? -17.312 15.75 20.609 1 92.44 246 LYS B CA 1
ATOM 5209 C C . LYS B 1 246 ? -16.969 16.797 19.562 1 92.44 246 LYS B C 1
ATOM 5211 O O . LYS B 1 246 ? -15.875 16.797 19 1 92.44 246 LYS B O 1
ATOM 5216 N N . ASN B 1 247 ? -17.922 17.672 19.391 1 93.44 247 ASN B N 1
ATOM 5217 C CA . ASN B 1 247 ? -17.703 18.75 18.438 1 93.44 247 ASN B CA 1
ATOM 5218 C C . ASN B 1 247 ? -16.547 19.656 18.891 1 93.44 247 ASN B C 1
ATOM 5220 O O . ASN B 1 247 ? -15.703 20.031 18.078 1 93.44 247 ASN B O 1
ATOM 5224 N N . TYR B 1 248 ? -16.609 19.922 20.141 1 94.75 248 TYR B N 1
ATOM 5225 C CA . TYR B 1 248 ? -15.602 20.828 20.672 1 94.75 248 TYR B CA 1
ATOM 5226 C C . TYR B 1 248 ? -14.203 20.234 20.562 1 94.75 248 TYR B C 1
ATOM 5228 O O . TYR B 1 248 ? -13.32 20.828 19.938 1 94.75 248 TYR B O 1
ATOM 5236 N N . PHE B 1 249 ? -13.969 19.078 21.094 1 95.5 249 PHE B N 1
ATOM 5237 C CA . PHE B 1 249 ? -12.648 18.469 21.078 1 95.5 249 PHE B CA 1
ATOM 5238 C C . PHE B 1 249 ? -12.234 18.078 19.672 1 95.5 249 PHE B C 1
ATOM 5240 O O . PHE B 1 249 ? -11.062 18.141 19.312 1 95.5 249 PHE B O 1
ATOM 5247 N N . GLY B 1 250 ? -13.203 17.688 18.859 1 94.69 250 GLY B N 1
ATOM 5248 C CA . GLY B 1 250 ? -12.914 17.391 17.469 1 94.69 250 GLY B CA 1
ATOM 5249 C C . GLY B 1 250 ? -12.383 18.594 16.703 1 94.69 250 GLY B C 1
ATOM 5250 O O . GLY B 1 250 ? -11.398 18.469 15.969 1 94.69 250 GLY B O 1
ATOM 5251 N N . THR B 1 251 ? -13.039 19.672 16.938 1 94.94 251 THR B N 1
ATOM 5252 C CA . THR B 1 251 ? -12.633 20.875 16.219 1 94.94 251 THR B CA 1
ATOM 5253 C C . THR B 1 251 ? -11.305 21.406 16.75 1 94.94 251 THR B C 1
ATOM 5255 O O . THR B 1 251 ? -10.453 21.828 15.969 1 94.94 251 THR B O 1
ATOM 5258 N N . VAL B 1 252 ? -11.133 21.375 18 1 95.56 252 VAL B N 1
ATOM 5259 C CA . VAL B 1 252 ? -9.883 21.828 18.609 1 95.56 252 VAL B CA 1
ATOM 5260 C C . VAL B 1 252 ? -8.719 20.984 18.094 1 95.56 252 VAL B C 1
ATOM 5262 O O . VAL B 1 252 ? -7.676 21.516 17.719 1 95.56 252 VAL B O 1
ATOM 5265 N N . LEU B 1 253 ? -8.906 19.688 18.062 1 95 253 LEU B N 1
ATOM 5266 C CA . LEU B 1 253 ? -7.859 18.781 17.578 1 95 253 LEU B CA 1
ATOM 5267 C C . LEU B 1 253 ? -7.582 19.031 16.094 1 95 253 LEU B C 1
ATOM 5269 O O . LEU B 1 253 ? -6.43 18.969 15.656 1 95 253 LEU B O 1
ATOM 5273 N N . LEU B 1 254 ? -8.602 19.281 15.383 1 95.56 254 LEU B N 1
ATOM 5274 C CA . LEU B 1 254 ? -8.438 19.609 13.977 1 95.56 254 LEU B CA 1
ATOM 5275 C C . LEU B 1 254 ? -7.535 20.828 13.805 1 95.56 254 LEU B C 1
ATOM 5277 O O . LEU B 1 254 ? -6.602 20.812 13 1 95.56 254 LEU B O 1
ATOM 5281 N N . LEU B 1 255 ? -7.781 21.844 14.562 1 95.81 255 LEU B N 1
ATOM 5282 C CA . LEU B 1 255 ? -7.012 23.078 14.453 1 95.81 255 LEU B CA 1
ATOM 5283 C C . LEU B 1 255 ? -5.574 22.859 14.922 1 95.81 255 LEU B C 1
ATOM 5285 O O . LEU B 1 255 ? -4.641 23.422 14.336 1 95.81 255 LEU B O 1
ATOM 5289 N N . LEU B 1 256 ? -5.422 22.031 15.891 1 96.62 256 LEU B N 1
ATOM 5290 C CA . LEU B 1 256 ? -4.078 21.734 16.375 1 96.62 256 LEU B CA 1
ATOM 5291 C C . LEU B 1 256 ? -3.285 20.953 15.312 1 96.62 256 LEU B C 1
ATOM 5293 O O . LEU B 1 256 ? -2.098 21.219 15.109 1 96.62 256 LEU B O 1
ATOM 5297 N N . VAL B 1 257 ? -3.908 20.031 14.656 1 97.31 257 VAL B N 1
ATOM 5298 C CA . VAL B 1 257 ? -3.248 19.25 13.609 1 97.31 257 VAL B CA 1
ATOM 5299 C C . VAL B 1 257 ? -2.859 20.172 12.453 1 97.31 257 VAL B C 1
ATOM 5301 O O . VAL B 1 257 ? -1.798 20.016 11.852 1 97.31 257 VAL B O 1
ATOM 5304 N N . PHE B 1 258 ? -3.719 21.141 12.195 1 97.25 258 PHE B N 1
ATOM 5305 C CA . PHE B 1 258 ? -3.414 22.141 11.18 1 97.25 258 PHE B CA 1
ATOM 5306 C C . PHE B 1 258 ? -2.16 22.922 11.547 1 97.25 258 PHE B C 1
ATOM 5308 O O . PHE B 1 258 ? -1.269 23.109 10.711 1 97.25 258 PHE B O 1
ATOM 5315 N N . LEU B 1 259 ? -2.098 23.344 12.734 1 97.38 259 LEU B N 1
ATOM 5316 C CA . LEU B 1 259 ? -0.954 24.125 13.203 1 97.38 259 LEU B CA 1
ATOM 5317 C C . LEU B 1 259 ? 0.321 23.281 13.164 1 97.38 259 LEU B C 1
ATOM 5319 O O . LEU B 1 259 ? 1.378 23.781 12.758 1 97.38 259 LEU B O 1
ATOM 5323 N N . LEU B 1 260 ? 0.191 22.031 13.562 1 97.88 260 LEU B N 1
ATOM 5324 C CA . LEU B 1 260 ? 1.34 21.125 13.523 1 97.88 260 LEU B CA 1
ATOM 5325 C C . LEU B 1 260 ? 1.835 20.953 12.094 1 97.88 260 LEU B C 1
ATOM 5327 O O . LEU B 1 260 ? 3.043 20.906 11.852 1 97.88 260 LEU B O 1
ATOM 5331 N N . CYS B 1 261 ? 0.891 20.781 11.203 1 98.12 261 CYS B N 1
ATOM 5332 C CA . CYS B 1 261 ? 1.249 20.625 9.797 1 98.12 261 CYS B CA 1
ATOM 5333 C C . CYS B 1 261 ? 2.068 21.812 9.305 1 98.12 261 CYS B C 1
ATOM 5335 O O . CYS B 1 261 ? 3.047 21.625 8.578 1 98.12 261 CYS B O 1
ATOM 5337 N N . GLU B 1 262 ? 1.711 23 9.711 1 96.94 262 GLU B N 1
ATOM 5338 C CA . GLU B 1 262 ? 2.432 24.219 9.336 1 96.94 262 GLU B CA 1
ATOM 5339 C C . GLU B 1 262 ? 3.814 24.25 9.977 1 96.94 262 GLU B C 1
ATOM 5341 O O . GLU B 1 262 ? 4.801 24.594 9.32 1 96.94 262 GLU B O 1
ATOM 5346 N N . LEU B 1 263 ? 3.869 23.938 11.203 1 97.88 263 LEU B N 1
ATOM 5347 C CA . LEU B 1 263 ? 5.148 23.922 11.906 1 97.88 263 LEU B CA 1
ATOM 5348 C C . LEU B 1 263 ? 6.094 22.891 11.297 1 97.88 263 LEU B C 1
ATOM 5350 O O . LEU B 1 263 ? 7.289 23.156 11.148 1 97.88 263 LEU B O 1
ATOM 5354 N N . ASN B 1 264 ? 5.535 21.703 10.984 1 98.44 264 ASN B N 1
ATOM 5355 C CA . ASN B 1 264 ? 6.344 20.656 10.391 1 98.44 264 ASN B CA 1
ATOM 5356 C C . ASN B 1 264 ? 7.051 21.125 9.125 1 98.44 264 ASN B C 1
ATOM 5358 O O . ASN B 1 264 ? 8.164 20.688 8.828 1 98.44 264 ASN B O 1
ATOM 5362 N N . CYS B 1 265 ? 6.387 21.984 8.414 1 96.12 265 CYS B N 1
ATOM 5363 C CA . CYS B 1 265 ? 6.965 22.516 7.184 1 96.12 265 CYS B CA 1
ATOM 5364 C C . CYS B 1 265 ? 8.289 23.203 7.457 1 96.12 265 CYS B C 1
ATOM 5366 O O . CYS B 1 265 ? 9.25 23.047 6.699 1 96.12 265 CYS B O 1
ATOM 5368 N N . PHE B 1 266 ? 8.414 23.938 8.484 1 96.44 266 PHE B N 1
ATOM 5369 C CA . PHE B 1 266 ? 9.609 24.703 8.82 1 96.44 266 PHE B CA 1
ATOM 5370 C C . PHE B 1 266 ? 10.648 23.812 9.492 1 96.44 266 PHE B C 1
ATOM 5372 O O . PHE B 1 266 ? 11.836 23.875 9.164 1 96.44 266 PHE B O 1
ATOM 5379 N N . TYR B 1 267 ? 10.203 22.984 10.344 1 98.06 267 TYR B N 1
ATOM 5380 C CA . TYR B 1 267 ? 11.148 22.156 11.086 1 98.06 267 TYR B CA 1
ATOM 5381 C C . TYR B 1 267 ? 11.766 21.094 10.18 1 98.06 267 TYR B C 1
ATOM 5383 O O . TYR B 1 267 ? 12.953 20.797 10.289 1 98.06 267 TYR B O 1
ATOM 5391 N N . LEU B 1 268 ? 11 20.484 9.312 1 98 268 LEU B N 1
ATOM 5392 C CA . LEU B 1 268 ? 11.539 19.453 8.414 1 98 268 LEU B CA 1
ATOM 5393 C C . LEU B 1 268 ? 12.633 20.047 7.527 1 98 268 LEU B C 1
ATOM 5395 O O . LEU B 1 268 ? 13.695 19.438 7.371 1 98 268 LEU B O 1
ATOM 5399 N N . LYS B 1 269 ? 12.375 21.188 6.91 1 95.69 269 LYS B N 1
ATOM 5400 C CA . LYS B 1 269 ? 13.391 21.75 6.02 1 95.69 269 LYS B CA 1
ATOM 5401 C C . LYS B 1 269 ? 14.648 22.125 6.789 1 95.69 269 LYS B C 1
ATOM 5403 O O . LYS B 1 269 ? 15.766 21.906 6.305 1 95.69 269 LYS B O 1
ATOM 5408 N N . TYR B 1 270 ? 14.469 22.656 8 1 96.12 270 TYR B N 1
ATOM 5409 C CA . TYR B 1 270 ? 15.617 23.031 8.82 1 96.12 270 TYR B CA 1
ATOM 5410 C C . TYR B 1 270 ? 16.422 21.797 9.234 1 96.12 270 TYR B C 1
ATOM 5412 O O . TYR B 1 270 ? 17.641 21.75 9.047 1 96.12 270 TYR B O 1
ATOM 5420 N N . LEU B 1 271 ? 15.758 20.781 9.734 1 97.5 271 LEU B N 1
ATOM 5421 C CA . LEU B 1 271 ? 16.422 19.625 10.336 1 97.5 271 LEU B CA 1
ATOM 5422 C C . LEU B 1 271 ? 17.016 18.719 9.266 1 97.5 271 LEU B C 1
ATOM 5424 O O . LEU B 1 271 ? 18 18.016 9.508 1 97.5 271 LEU B O 1
ATOM 5428 N N . LEU B 1 272 ? 16.484 18.734 8.07 1 97.75 272 LEU B N 1
ATOM 5429 C CA . LEU B 1 272 ? 16.953 17.891 6.988 1 97.75 272 LEU B CA 1
ATOM 5430 C C . LEU B 1 272 ? 17.844 18.672 6.031 1 97.75 272 LEU B C 1
ATOM 5432 O O . LEU B 1 272 ? 18.25 18.172 4.988 1 97.75 272 LEU B O 1
ATOM 5436 N N . TRP B 1 273 ? 18.031 19.938 6.312 1 96.94 273 TRP B N 1
ATOM 5437 C CA . TRP B 1 273 ? 18.922 20.812 5.551 1 96.94 273 TRP B CA 1
ATOM 5438 C C . TRP B 1 273 ? 18.422 21 4.129 1 96.94 273 TRP B C 1
ATOM 5440 O O . TRP B 1 273 ? 19.188 20.875 3.168 1 96.94 273 TRP B O 1
ATOM 5450 N N . VAL B 1 274 ? 17.141 21.219 4.039 1 96.62 274 VAL B N 1
ATOM 5451 C CA . VAL B 1 274 ? 16.531 21.5 2.744 1 96.62 274 VAL B CA 1
ATOM 5452 C C . VAL B 1 274 ? 16.297 23 2.59 1 96.62 274 VAL B C 1
ATOM 5454 O O . VAL B 1 274 ? 15.57 23.609 3.377 1 96.62 274 VAL B O 1
ATOM 5457 N N . PRO B 1 275 ? 16.906 23.594 1.579 1 94.12 275 PRO B N 1
ATOM 5458 C CA . PRO B 1 275 ? 16.672 25.031 1.372 1 94.12 275 PRO B CA 1
ATOM 5459 C C . PRO B 1 275 ? 15.211 25.359 1.146 1 94.12 275 PRO B C 1
ATOM 5461 O O . PRO B 1 275 ? 14.492 24.609 0.484 1 94.12 275 PRO B O 1
ATOM 5464 N N . PRO B 1 276 ? 14.719 26.516 1.65 1 90.31 276 PRO B N 1
ATOM 5465 C CA . PRO B 1 276 ? 13.312 26.906 1.535 1 90.31 276 PRO B CA 1
ATOM 5466 C C . PRO B 1 276 ? 12.836 26.969 0.086 1 90.31 276 PRO B C 1
ATOM 5468 O O . PRO B 1 276 ? 11.656 26.734 -0.195 1 90.31 276 PRO B O 1
ATOM 5471 N N . GLU B 1 277 ? 13.758 27.25 -0.843 1 89.94 277 GLU B N 1
ATOM 5472 C CA . GLU B 1 277 ? 13.375 27.438 -2.238 1 89.94 277 GLU B CA 1
ATOM 5473 C C . GLU B 1 277 ? 13.344 26.109 -2.992 1 89.94 277 GLU B C 1
ATOM 5475 O O . GLU B 1 277 ? 12.867 26.047 -4.129 1 89.94 277 GLU B O 1
ATOM 5480 N N . HIS B 1 278 ? 13.836 25.109 -2.389 1 93.94 278 HIS B N 1
ATOM 5481 C CA . HIS B 1 278 ? 13.898 23.812 -3.082 1 93.94 278 HIS B CA 1
ATOM 5482 C C . HIS B 1 278 ? 12.5 23.297 -3.4 1 93.94 278 HIS B C 1
ATOM 5484 O O . HIS B 1 278 ? 11.602 23.375 -2.561 1 93.94 278 HIS B O 1
ATOM 5490 N N . PRO B 1 279 ? 12.266 22.688 -4.52 1 94.38 279 PRO B N 1
ATOM 5491 C CA . PRO B 1 279 ? 10.938 22.281 -4.977 1 94.38 279 PRO B CA 1
ATOM 5492 C C . PRO B 1 279 ? 10.32 21.188 -4.105 1 94.38 279 PRO B C 1
ATOM 5494 O O . PRO B 1 279 ? 9.102 21.047 -4.066 1 94.38 279 PRO B O 1
ATOM 5497 N N . ILE B 1 280 ? 11.094 20.406 -3.416 1 95.12 280 ILE B N 1
ATOM 5498 C CA . ILE B 1 280 ? 10.586 19.328 -2.58 1 95.12 280 ILE B CA 1
ATOM 5499 C C . ILE B 1 280 ? 9.609 19.891 -1.551 1 95.12 280 ILE B C 1
ATOM 5501 O O . ILE B 1 280 ? 8.656 19.203 -1.159 1 95.12 280 ILE B O 1
ATOM 5505 N N . ASN B 1 281 ? 9.844 21.141 -1.108 1 94.44 281 ASN B N 1
ATOM 5506 C CA . ASN B 1 281 ? 8.938 21.781 -0.163 1 94.44 281 ASN B CA 1
ATOM 5507 C C . ASN B 1 281 ? 7.574 22.047 -0.793 1 94.44 281 ASN B C 1
ATOM 5509 O O . ASN B 1 281 ? 6.539 21.844 -0.156 1 94.44 281 ASN B O 1
ATOM 5513 N N . THR B 1 282 ? 7.598 22.453 -2.012 1 93.75 282 THR B N 1
ATOM 5514 C CA . THR B 1 282 ? 6.359 22.719 -2.734 1 93.75 282 THR B CA 1
ATOM 5515 C C . THR B 1 282 ? 5.613 21.406 -3.012 1 93.75 282 THR B C 1
ATOM 5517 O O . THR B 1 282 ? 4.387 21.359 -2.912 1 93.75 282 THR B O 1
ATOM 5520 N N . TYR B 1 283 ? 6.359 20.359 -3.361 1 95.38 283 TYR B N 1
ATOM 5521 C CA . TYR B 1 283 ? 5.734 19.062 -3.6 1 95.38 283 TYR B CA 1
ATOM 5522 C C . TYR B 1 283 ? 5.027 18.562 -2.346 1 95.38 283 TYR B C 1
ATOM 5524 O O . TYR B 1 283 ? 3.92 18.031 -2.424 1 95.38 283 TYR B O 1
ATOM 5532 N N . ARG B 1 284 ? 5.668 18.719 -1.215 1 96.75 284 ARG B N 1
ATOM 5533 C CA . ARG B 1 284 ? 5.035 18.328 0.039 1 96.75 284 ARG B CA 1
ATOM 5534 C C . ARG B 1 284 ? 3.721 19.062 0.25 1 96.75 284 ARG B C 1
ATOM 5536 O O . ARG B 1 284 ? 2.717 18.469 0.634 1 96.75 284 ARG B O 1
ATOM 5543 N N . LEU B 1 285 ? 3.756 20.359 -0.006 1 96.19 285 LEU B N 1
ATOM 5544 C CA . LEU B 1 285 ? 2.57 21.188 0.223 1 96.19 285 LEU B CA 1
ATOM 5545 C C . LEU B 1 285 ? 1.437 20.766 -0.711 1 96.19 285 LEU B C 1
ATOM 5547 O O . LEU B 1 285 ? 0.276 20.719 -0.299 1 96.19 285 LEU B O 1
ATOM 5551 N N . ILE B 1 286 ? 1.749 20.469 -1.905 1 96.44 286 ILE B N 1
ATOM 5552 C CA . ILE B 1 286 ? 0.746 20.047 -2.877 1 96.44 286 ILE B CA 1
ATOM 5553 C C . ILE B 1 286 ? 0.136 18.703 -2.439 1 96.44 286 ILE B C 1
ATOM 5555 O O . ILE B 1 286 ? -1.085 18.547 -2.469 1 96.44 286 ILE B O 1
ATOM 5559 N N . LEU B 1 287 ? 0.959 17.797 -2.035 1 97.62 287 LEU B N 1
ATOM 5560 C CA . LEU B 1 287 ? 0.482 16.5 -1.598 1 97.62 287 LEU B CA 1
ATOM 5561 C C . LEU B 1 287 ? -0.43 16.625 -0.383 1 97.62 287 LEU B C 1
ATOM 5563 O O . LEU B 1 287 ? -1.524 16.062 -0.358 1 97.62 287 LEU B O 1
ATOM 5567 N N . ILE B 1 288 ? 0.025 17.422 0.552 1 98.19 288 ILE B N 1
ATOM 5568 C CA . ILE B 1 288 ? -0.756 17.594 1.771 1 98.19 288 ILE B CA 1
ATOM 5569 C C . ILE B 1 288 ? -2.096 18.25 1.44 1 98.19 288 ILE B C 1
ATOM 5571 O O . ILE B 1 288 ? -3.125 17.906 2.021 1 98.19 288 ILE B O 1
ATOM 5575 N N . PHE B 1 289 ? -2.049 19.219 0.544 1 97.56 289 PHE B N 1
ATOM 5576 C CA . PHE B 1 289 ? -3.279 19.875 0.104 1 97.56 289 PHE B CA 1
ATOM 5577 C C . PHE B 1 289 ? -4.25 18.844 -0.474 1 97.56 289 PHE B C 1
ATOM 5579 O O . PHE B 1 289 ? -5.43 18.828 -0.116 1 97.56 289 PHE B O 1
ATOM 5586 N N . LEU B 1 290 ? -3.771 17.938 -1.312 1 97.25 290 LEU B N 1
ATOM 5587 C CA . LEU B 1 290 ? -4.605 16.922 -1.946 1 97.25 290 LEU B CA 1
ATOM 5588 C C . LEU B 1 290 ? -5.125 15.93 -0.916 1 97.25 290 LEU B C 1
ATOM 5590 O O . LEU B 1 290 ? -6.258 15.445 -1.023 1 97.25 290 LEU B O 1
ATOM 5594 N N . PHE B 1 291 ? -4.316 15.602 0.061 1 98.31 291 PHE B N 1
ATOM 5595 C CA . PHE B 1 291 ? -4.734 14.711 1.137 1 98.31 291 PHE B CA 1
ATOM 5596 C C . PHE B 1 291 ? -5.812 15.359 1.995 1 98.31 291 PHE B C 1
ATOM 5598 O O . PHE B 1 291 ? -6.742 14.695 2.451 1 98.31 291 PHE B O 1
ATOM 5605 N N . ALA B 1 292 ? -5.656 16.672 2.188 1 97.94 292 ALA B N 1
ATOM 5606 C CA . ALA B 1 292 ? -6.461 17.391 3.176 1 97.94 292 ALA B CA 1
ATOM 5607 C C . ALA B 1 292 ? -7.867 17.641 2.652 1 97.94 292 ALA B C 1
ATOM 5609 O O . ALA B 1 292 ? -8.82 17.766 3.434 1 97.94 292 ALA B O 1
ATOM 5610 N N . LEU B 1 293 ? -8.031 17.703 1.424 1 95.38 293 LEU B N 1
ATOM 5611 C CA . LEU B 1 293 ? -9.352 17.984 0.871 1 95.38 293 LEU B CA 1
ATOM 5612 C C . LEU B 1 293 ? -10.359 16.906 1.27 1 95.38 293 LEU B C 1
ATOM 5614 O O . LEU B 1 293 ? -11.32 17.188 1.98 1 95.38 293 LEU B O 1
ATOM 5618 N N . PRO B 1 294 ? -10.102 15.68 0.877 1 95.56 294 PRO B N 1
ATOM 5619 C CA . PRO B 1 294 ? -11.047 14.656 1.339 1 95.56 294 PRO B CA 1
ATOM 5620 C C . PRO B 1 294 ? -10.922 14.375 2.834 1 95.56 294 PRO B C 1
ATOM 5622 O O . PRO B 1 294 ? -11.906 14 3.479 1 95.56 294 PRO B O 1
ATOM 5625 N N . GLY B 1 295 ? -9.75 14.594 3.402 1 96.56 295 GLY B N 1
ATOM 5626 C CA . GLY B 1 295 ? -9.547 14.375 4.824 1 96.56 295 GLY B CA 1
ATOM 5627 C C . GLY B 1 295 ? -10.391 15.281 5.699 1 96.56 295 GLY B C 1
ATOM 5628 O O . GLY B 1 295 ? -11 14.836 6.672 1 96.56 295 GLY B O 1
ATOM 5629 N N . ALA B 1 296 ? -10.43 16.531 5.34 1 95.56 296 ALA B N 1
ATOM 5630 C CA . ALA B 1 296 ? -11.219 17.484 6.105 1 95.56 296 ALA B CA 1
ATOM 5631 C C . ALA B 1 296 ? -12.711 17.172 6 1 95.56 296 ALA B C 1
ATOM 5633 O O . ALA B 1 296 ? -13.453 17.312 6.973 1 95.56 296 ALA B O 1
ATOM 5634 N N . ARG B 1 297 ? -13.148 16.766 4.863 1 93.81 297 ARG B N 1
ATOM 5635 C CA . ARG B 1 297 ? -14.547 16.391 4.684 1 93.81 297 ARG B CA 1
ATOM 5636 C C . ARG B 1 297 ? -14.906 15.188 5.555 1 93.81 297 ARG B C 1
ATOM 5638 O O . ARG B 1 297 ? -15.977 15.156 6.16 1 93.81 297 ARG B O 1
ATOM 5645 N N . GLU B 1 298 ? -14.008 14.25 5.578 1 95.06 298 GLU B N 1
ATOM 5646 C CA . GLU B 1 298 ? -14.242 13.078 6.414 1 95.06 298 GLU B CA 1
ATOM 5647 C C . GLU B 1 298 ? -14.219 13.438 7.895 1 95.06 298 GLU B C 1
ATOM 5649 O O . GLU B 1 298 ? -15.008 12.914 8.68 1 95.06 298 GLU B O 1
ATOM 5654 N N . ALA B 1 299 ? -13.352 14.312 8.242 1 94.62 299 ALA B N 1
ATOM 5655 C CA . ALA B 1 299 ? -13.297 14.781 9.625 1 94.62 299 ALA B CA 1
ATOM 5656 C C . ALA B 1 299 ? -14.578 15.516 10 1 94.62 299 ALA B C 1
ATOM 5658 O O . ALA B 1 299 ? -15.117 15.32 11.102 1 94.62 299 ALA B O 1
ATOM 5659 N N . TYR B 1 300 ? -15.008 16.297 9.117 1 93.44 300 TYR B N 1
ATOM 5660 C CA . TYR B 1 300 ? -16.266 17 9.352 1 93.44 300 TYR B CA 1
ATOM 5661 C C . TYR B 1 300 ? -17.406 16.031 9.578 1 93.44 300 TYR B C 1
ATOM 5663 O O . TYR B 1 300 ? -18.203 16.188 10.516 1 93.44 300 TYR B O 1
ATOM 5671 N N . GLN B 1 301 ? -17.469 15.055 8.711 1 92.19 301 GLN B N 1
ATOM 5672 C CA . GLN B 1 301 ? -18.516 14.047 8.828 1 92.19 301 GLN B CA 1
ATOM 5673 C C . GLN B 1 301 ? -18.406 13.305 10.164 1 92.19 301 GLN B C 1
ATOM 5675 O O . GLN B 1 301 ? -19.422 13.062 10.82 1 92.19 301 GLN B O 1
ATOM 5680 N N . TYR B 1 302 ? -17.281 12.977 10.516 1 93.25 302 TYR B N 1
ATOM 5681 C CA . TYR B 1 302 ? -17.062 12.25 11.758 1 93.25 302 TYR B CA 1
ATOM 5682 C C . TYR B 1 302 ? -17.453 13.086 12.969 1 93.25 302 TYR B C 1
ATOM 5684 O O . TYR B 1 302 ? -18.078 12.578 13.906 1 93.25 302 TYR B O 1
ATOM 5692 N N . ILE B 1 303 ? -17.234 14.328 12.953 1 92.38 303 ILE B N 1
ATOM 5693 C CA . ILE B 1 303 ? -17.453 15.227 14.078 1 92.38 303 ILE B CA 1
ATOM 5694 C C . ILE B 1 303 ? -18.922 15.617 14.133 1 92.38 303 ILE B C 1
ATOM 5696 O O . ILE B 1 303 ? -19.531 15.648 15.211 1 92.38 303 ILE B O 1
ATOM 5700 N N . SER B 1 304 ? -19.547 15.82 13.008 1 89.69 304 SER B N 1
ATOM 5701 C CA . SER B 1 304 ? -20.859 16.453 12.953 1 89.69 304 SER B CA 1
ATOM 5702 C C . SER B 1 304 ? -21.969 15.406 12.898 1 89.69 304 SER B C 1
ATOM 5704 O O . SER B 1 304 ? -23.109 15.688 13.258 1 89.69 304 SER B O 1
ATOM 5706 N N . ASP B 1 305 ? -21.594 14.266 12.359 1 87.12 305 ASP B N 1
ATOM 5707 C CA . ASP B 1 305 ? -22.594 13.227 12.18 1 87.12 305 ASP B CA 1
ATOM 5708 C C . ASP B 1 305 ? -22.422 12.117 13.211 1 87.12 305 ASP B C 1
ATOM 5710 O O . ASP B 1 305 ? -21.5 11.305 13.117 1 87.12 305 ASP B O 1
ATOM 5714 N N . ASN B 1 306 ? -23.391 11.953 14.039 1 84.88 306 ASN B N 1
ATOM 5715 C CA . ASN B 1 306 ? -23.297 10.992 15.133 1 84.88 306 ASN B CA 1
ATOM 5716 C C . ASN B 1 306 ? -23.469 9.562 14.641 1 84.88 306 ASN B C 1
ATOM 5718 O O . ASN B 1 306 ? -23.141 8.609 15.352 1 84.88 306 ASN B O 1
ATOM 5722 N N . SER B 1 307 ? -23.953 9.43 13.492 1 86.06 307 SER B N 1
ATOM 5723 C CA . SER B 1 307 ? -24.109 8.094 12.93 1 86.06 307 SER B CA 1
ATOM 5724 C C . SER B 1 307 ? -22.797 7.562 12.367 1 86.06 307 SER B C 1
ATOM 5726 O O . SER B 1 307 ? -22.672 6.367 12.117 1 86.06 307 SER B O 1
ATOM 5728 N N . THR B 1 308 ? -21.891 8.445 12.172 1 87.81 308 THR B N 1
ATOM 5729 C CA . THR B 1 308 ? -20.562 8.047 11.703 1 87.81 308 THR B CA 1
ATOM 5730 C C . THR B 1 308 ? -19.672 7.645 12.875 1 87.81 308 THR B C 1
ATOM 5732 O O . THR B 1 308 ? -19.234 8.5 13.641 1 87.81 308 THR B O 1
ATOM 5735 N N . LEU B 1 309 ? -19.375 6.371 12.977 1 85.88 309 LEU B N 1
ATOM 5736 C CA . LEU B 1 309 ? -18.688 5.855 14.164 1 85.88 309 LEU B CA 1
ATOM 5737 C C . LEU B 1 309 ? -17.188 5.73 13.914 1 85.88 309 LEU B C 1
ATOM 5739 O O . LEU B 1 309 ? -16.406 5.605 14.859 1 85.88 309 LEU B O 1
ATOM 5743 N N . ARG B 1 310 ? -16.828 5.773 12.625 1 88.56 310 ARG B N 1
ATOM 5744 C CA . ARG B 1 310 ? -15.422 5.621 12.289 1 88.56 310 ARG B CA 1
ATOM 5745 C C . ARG B 1 310 ? -14.945 6.75 11.375 1 88.56 310 ARG B C 1
ATOM 5747 O O . ARG B 1 310 ? -15.68 7.172 10.477 1 88.56 310 ARG B O 1
ATOM 5754 N N . MET B 1 311 ? -13.742 7.18 11.727 1 92.25 311 MET B N 1
ATOM 5755 C CA . MET B 1 311 ? -13.148 8.188 10.852 1 92.25 311 MET B CA 1
ATOM 5756 C C . MET B 1 311 ? -12.758 7.578 9.508 1 92.25 311 MET B C 1
ATOM 5758 O O . MET B 1 311 ? -12.242 6.461 9.461 1 92.25 311 MET B O 1
ATOM 5762 N N . GLY B 1 312 ? -12.914 8.32 8.469 1 94.06 312 GLY B N 1
ATOM 5763 C CA . GLY B 1 312 ? -12.57 7.844 7.137 1 94.06 312 GLY B CA 1
ATOM 5764 C C . GLY B 1 312 ? -11.078 7.668 6.934 1 94.06 312 GLY B C 1
ATOM 5765 O O . GLY B 1 312 ? -10.273 8.203 7.703 1 94.06 312 GLY B O 1
ATOM 5766 N N . ALA B 1 313 ? -10.703 6.98 5.871 1 96.25 313 ALA B N 1
ATOM 5767 C CA . ALA B 1 313 ? -9.32 6.602 5.602 1 96.25 313 ALA B CA 1
ATOM 5768 C C . ALA B 1 313 ? -8.469 7.824 5.266 1 96.25 313 ALA B C 1
ATOM 5770 O O . ALA B 1 313 ? -7.305 7.906 5.664 1 96.25 313 ALA B O 1
ATOM 5771 N N . HIS B 1 314 ? -9.008 8.742 4.512 1 97.44 314 HIS B N 1
ATOM 5772 C CA . HIS B 1 314 ? -8.258 9.93 4.137 1 97.44 314 HIS B CA 1
ATOM 5773 C C . HIS B 1 314 ? -7.875 10.75 5.367 1 97.44 314 HIS B C 1
ATOM 5775 O O . HIS B 1 314 ? -6.723 11.172 5.508 1 97.44 314 HIS B O 1
ATOM 5781 N N . ALA B 1 315 ? -8.859 11 6.215 1 97.31 315 ALA B N 1
ATOM 5782 C CA . ALA B 1 315 ? -8.617 11.781 7.426 1 97.31 315 ALA B CA 1
ATOM 5783 C C . ALA B 1 315 ? -7.648 11.055 8.359 1 97.31 315 ALA B C 1
ATOM 5785 O O . ALA B 1 315 ? -6.711 11.664 8.875 1 97.31 315 ALA B O 1
ATOM 5786 N N . TRP B 1 316 ? -7.91 9.789 8.516 1 97.19 316 TRP B N 1
ATOM 5787 C CA . TRP B 1 316 ? -7.07 8.977 9.391 1 97.19 316 TRP B CA 1
ATOM 5788 C C . TRP B 1 316 ? -5.617 9.016 8.93 1 97.19 316 TRP B C 1
ATOM 5790 O O . TRP B 1 316 ? -4.715 9.258 9.734 1 97.19 316 TRP B O 1
ATOM 5800 N N . LEU B 1 317 ? -5.371 8.836 7.691 1 98.06 317 LEU B N 1
ATOM 5801 C CA . LEU B 1 317 ? -4.023 8.797 7.137 1 98.06 317 LEU B CA 1
ATOM 5802 C C . LEU B 1 317 ? -3.377 10.18 7.18 1 98.06 317 LEU B C 1
ATOM 5804 O O . LEU B 1 317 ? -2.17 10.297 7.402 1 98.06 317 LEU B O 1
ATOM 5808 N N . LEU B 1 318 ? -4.141 11.195 6.926 1 98.25 318 LEU B N 1
ATOM 5809 C CA . LEU B 1 318 ? -3.602 12.555 6.98 1 98.25 318 LEU B CA 1
ATOM 5810 C C . LEU B 1 318 ? -3.086 12.875 8.383 1 98.25 318 LEU B C 1
ATOM 5812 O O . LEU B 1 318 ? -1.979 13.398 8.531 1 98.25 318 LEU B O 1
ATOM 5816 N N . ILE B 1 319 ? -3.902 12.57 9.367 1 98.19 319 ILE B N 1
ATOM 5817 C CA . ILE B 1 319 ? -3.479 12.781 10.75 1 98.19 319 ILE B CA 1
ATOM 5818 C C . ILE B 1 319 ? -2.215 11.969 11.031 1 98.19 319 ILE B C 1
ATOM 5820 O O . ILE B 1 319 ? -1.267 12.469 11.633 1 98.19 319 ILE B O 1
ATOM 5824 N N . PHE B 1 320 ? -2.213 10.734 10.578 1 98.38 320 PHE B N 1
ATOM 5825 C CA . PHE B 1 320 ? -1.062 9.852 10.727 1 98.38 320 PHE B CA 1
ATOM 5826 C C . PHE B 1 320 ? 0.178 10.461 10.086 1 98.38 320 PHE B C 1
ATOM 5828 O O . PHE B 1 320 ? 1.25 10.484 10.695 1 98.38 320 PHE B O 1
ATOM 5835 N N . ASN B 1 321 ? 0.065 10.953 8.867 1 98.69 321 ASN B N 1
ATOM 5836 C CA . ASN B 1 321 ? 1.168 11.602 8.164 1 98.69 321 ASN B CA 1
ATOM 5837 C C . ASN B 1 321 ? 1.734 12.773 8.953 1 98.69 321 ASN B C 1
ATOM 5839 O O . ASN B 1 321 ? 2.943 12.844 9.188 1 98.69 321 ASN B O 1
ATOM 5843 N N . ILE B 1 322 ? 0.868 13.641 9.375 1 98.75 322 ILE B N 1
ATOM 5844 C CA . ILE B 1 322 ? 1.276 14.867 10.039 1 98.75 322 ILE B CA 1
ATOM 5845 C C . ILE B 1 322 ? 1.94 14.539 11.375 1 98.75 322 ILE B C 1
ATOM 5847 O O . ILE B 1 322 ? 2.975 15.109 11.719 1 98.75 322 ILE B O 1
ATOM 5851 N N . LEU B 1 323 ? 1.37 13.633 12.078 1 98.62 323 LEU B N 1
ATOM 5852 C CA . LEU B 1 323 ? 1.928 13.289 13.383 1 98.62 323 LEU B CA 1
ATOM 5853 C C . LEU B 1 323 ? 3.252 12.547 13.227 1 98.62 323 LEU B C 1
ATOM 5855 O O . LEU B 1 323 ? 4.152 12.695 14.062 1 98.62 323 LEU B O 1
ATOM 5859 N N . THR B 1 324 ? 3.383 11.734 12.211 1 98.69 324 THR B N 1
ATOM 5860 C CA . THR B 1 324 ? 4.672 11.102 11.953 1 98.69 324 THR B CA 1
ATOM 5861 C C . THR B 1 324 ? 5.73 12.148 11.609 1 98.69 324 THR B C 1
ATOM 5863 O O . THR B 1 324 ? 6.875 12.047 12.055 1 98.69 324 THR B O 1
ATOM 5866 N N . GLU B 1 325 ? 5.371 13.141 10.773 1 98.69 325 GLU B N 1
ATOM 5867 C CA . GLU B 1 325 ? 6.277 14.266 10.547 1 98.69 325 GLU B CA 1
ATOM 5868 C C . GLU B 1 325 ? 6.734 14.883 11.859 1 98.69 325 GLU B C 1
ATOM 5870 O O . GLU B 1 325 ? 7.918 15.188 12.031 1 98.69 325 GLU B O 1
ATOM 5875 N N . THR B 1 326 ? 5.789 15.078 12.703 1 98.62 326 THR B N 1
ATOM 5876 C CA . THR B 1 326 ? 6.086 15.688 13.992 1 98.62 326 THR B CA 1
ATOM 5877 C C . THR B 1 326 ? 7.059 14.812 14.789 1 98.62 326 THR B C 1
ATOM 5879 O O . THR B 1 326 ? 7.996 15.32 15.406 1 98.62 326 THR B O 1
ATOM 5882 N N . LEU B 1 327 ? 6.844 13.523 14.758 1 98.31 327 LEU B N 1
ATOM 5883 C CA . LEU B 1 327 ? 7.738 12.602 15.453 1 98.31 327 LEU B CA 1
ATOM 5884 C C . LEU B 1 327 ? 9.148 12.688 14.891 1 98.31 327 LEU B C 1
ATOM 5886 O O . LEU B 1 327 ? 10.125 12.633 15.641 1 98.31 327 LEU B O 1
ATOM 5890 N N . ILE B 1 328 ? 9.242 12.781 13.609 1 98.12 328 ILE B N 1
ATOM 5891 C CA . ILE B 1 328 ? 10.539 12.93 12.969 1 98.12 328 ILE B CA 1
ATOM 5892 C C . ILE B 1 328 ? 11.219 14.211 13.461 1 98.12 328 ILE B C 1
ATOM 5894 O O . ILE B 1 328 ? 12.398 14.195 13.82 1 98.12 328 ILE B O 1
ATOM 5898 N N . CYS B 1 329 ? 10.477 15.273 13.5 1 98.12 329 CYS B N 1
ATOM 5899 C CA . CYS B 1 329 ? 11.008 16.547 13.961 1 98.12 329 CYS B CA 1
ATOM 5900 C C . CYS B 1 329 ? 11.484 16.453 15.406 1 98.12 329 CYS B C 1
ATOM 5902 O O . CYS B 1 329 ? 12.57 16.938 15.742 1 98.12 329 CYS B O 1
ATOM 5904 N N . LEU B 1 330 ? 10.688 15.844 16.219 1 97.12 330 LEU B N 1
ATOM 5905 C CA . LEU B 1 330 ? 11.055 15.695 17.625 1 97.12 330 LEU B CA 1
ATOM 5906 C C . LEU B 1 330 ? 12.328 14.867 17.781 1 97.12 330 LEU B C 1
ATOM 5908 O O . LEU B 1 330 ? 13.227 15.234 18.531 1 97.12 330 LEU B O 1
ATOM 5912 N N . LYS B 1 331 ? 12.383 13.789 17.094 1 96.25 331 LYS B N 1
ATOM 5913 C CA . LYS B 1 331 ? 13.562 12.922 17.172 1 96.25 331 LYS B CA 1
ATOM 5914 C C . LYS B 1 331 ? 14.805 13.641 16.641 1 96.25 331 LYS B C 1
ATOM 5916 O O . LYS B 1 331 ? 15.852 13.617 17.297 1 96.25 331 LYS B O 1
ATOM 5921 N N . PHE B 1 332 ? 14.734 14.281 15.508 1 96.5 332 PHE B N 1
ATOM 5922 C CA . PHE B 1 332 ? 15.883 14.906 14.859 1 96.5 332 PHE B CA 1
ATOM 5923 C C . PHE B 1 332 ? 16.266 16.203 15.57 1 96.5 332 PHE B C 1
ATOM 5925 O O . PHE B 1 332 ? 17.359 16.719 15.367 1 96.5 332 PHE B O 1
ATOM 5932 N N . ALA B 1 333 ? 15.391 16.75 16.375 1 96.56 333 ALA B N 1
ATOM 5933 C CA . ALA B 1 333 ? 15.648 17.984 17.109 1 96.56 333 ALA B CA 1
ATOM 5934 C C . ALA B 1 333 ? 16.625 17.766 18.25 1 96.56 333 ALA B C 1
ATOM 5936 O O . ALA B 1 333 ? 17.188 18.719 18.797 1 96.56 333 ALA B O 1
ATOM 5937 N N . GLU B 1 334 ? 16.828 16.531 18.594 1 93.06 334 GLU B N 1
ATOM 5938 C CA . GLU B 1 334 ? 17.75 16.234 19.672 1 93.06 334 GLU B CA 1
ATOM 5939 C C . GLU B 1 334 ? 19.125 16.828 19.406 1 93.06 334 GLU B C 1
ATOM 5941 O O . GLU B 1 334 ? 19.703 16.609 18.328 1 93.06 334 GLU B O 1
ATOM 5946 N N . ASN B 1 335 ? 19.578 17.656 20.312 1 92.69 335 ASN B N 1
ATOM 5947 C CA . ASN B 1 335 ? 20.875 18.297 20.297 1 92.69 335 ASN B CA 1
ATOM 5948 C C . ASN B 1 335 ? 20.984 19.344 19.188 1 92.69 335 ASN B C 1
ATOM 5950 O O . ASN B 1 335 ? 22.062 19.625 18.688 1 92.69 335 ASN B O 1
ATOM 5954 N N . GLU B 1 336 ? 19.875 19.859 18.734 1 94.75 336 GLU B N 1
ATOM 5955 C CA . GLU B 1 336 ? 19.875 20.875 17.688 1 94.75 336 GLU B CA 1
ATOM 5956 C C . GLU B 1 336 ? 19.578 22.266 18.266 1 94.75 336 GLU B C 1
ATOM 5958 O O . GLU B 1 336 ? 20.109 23.266 17.781 1 94.75 336 GLU B O 1
ATOM 5963 N N . PHE B 1 337 ? 18.703 22.281 19.25 1 95.5 337 PHE B N 1
ATOM 5964 C CA . PHE B 1 337 ? 18.25 23.547 19.828 1 95.5 337 PHE B CA 1
ATOM 5965 C C . PHE B 1 337 ? 18.703 23.656 21.281 1 95.5 337 PHE B C 1
ATOM 5967 O O . PHE B 1 337 ? 18.203 22.953 22.156 1 95.5 337 PHE B O 1
ATOM 5974 N N . HIS B 1 338 ? 19.516 24.594 21.625 1 93.81 338 HIS B N 1
ATOM 5975 C CA . HIS B 1 338 ? 20.156 24.656 22.938 1 93.81 338 HIS B CA 1
ATOM 5976 C C . HIS B 1 338 ? 19.562 25.781 23.797 1 93.81 338 HIS B C 1
ATOM 5978 O O . HIS B 1 338 ? 19.688 25.766 25.016 1 93.81 338 HIS B O 1
ATOM 5984 N N . THR B 1 339 ? 18.938 26.719 23.188 1 94.25 339 THR B N 1
ATOM 5985 C CA . THR B 1 339 ? 18.312 27.797 23.922 1 94.25 339 THR B CA 1
ATOM 5986 C C . THR B 1 339 ? 16.953 27.375 24.469 1 94.25 339 THR B C 1
ATOM 5988 O O . THR B 1 339 ? 16.078 26.969 23.703 1 94.25 339 THR B O 1
ATOM 5991 N N . PRO B 1 340 ? 16.797 27.438 25.703 1 94.12 340 PRO B N 1
ATOM 5992 C CA . PRO B 1 340 ? 15.5 27.047 26.266 1 94.12 340 PRO B CA 1
ATOM 5993 C C . PRO B 1 340 ? 14.391 28.047 25.953 1 94.12 340 PRO B C 1
ATOM 5995 O O . PRO B 1 340 ? 14.664 29.234 25.734 1 94.12 340 PRO B O 1
ATOM 5998 N N . ALA B 1 341 ? 13.164 27.594 26 1 95.38 341 ALA B N 1
ATOM 5999 C CA . ALA B 1 341 ? 12.016 28.469 25.766 1 95.38 341 ALA B CA 1
ATOM 6000 C C . ALA B 1 341 ? 11.898 29.516 26.859 1 95.38 341 ALA B C 1
ATOM 6002 O O . ALA B 1 341 ? 12.047 29.203 28.047 1 95.38 341 ALA B O 1
ATOM 6003 N N . PRO B 1 342 ? 11.617 30.719 26.578 1 96 342 PRO B N 1
ATOM 6004 C CA . PRO B 1 342 ? 11.391 31.75 27.594 1 96 342 PRO B CA 1
ATOM 6005 C C . PRO B 1 342 ? 10.219 31.422 28.516 1 96 342 PRO B C 1
ATOM 6007 O O . PRO B 1 342 ? 9.273 30.734 28.109 1 96 342 PRO B O 1
ATOM 6010 N N . LEU B 1 343 ? 10.273 31.922 29.703 1 96.38 343 LEU B N 1
ATOM 6011 C CA . LEU B 1 343 ? 9.258 31.656 30.703 1 96.38 343 LEU B CA 1
ATOM 6012 C C . LEU B 1 343 ? 7.887 32.125 30.234 1 96.38 343 LEU B C 1
ATOM 6014 O O . LEU B 1 343 ? 6.875 31.469 30.484 1 96.38 343 LEU B O 1
ATOM 6018 N N . VAL B 1 344 ? 7.82 33.25 29.594 1 96.06 344 VAL B N 1
ATOM 6019 C CA . VAL B 1 344 ? 6.562 33.844 29.125 1 96.06 344 VAL B CA 1
ATOM 6020 C C . VAL B 1 344 ? 5.883 32.875 28.156 1 96.06 344 VAL B C 1
ATOM 6022 O O . VAL B 1 344 ? 4.652 32.75 28.156 1 96.06 344 VAL B O 1
ATOM 6025 N N . VAL B 1 345 ? 6.719 32.219 27.359 1 95.94 345 VAL B N 1
ATOM 6026 C CA . VAL B 1 345 ? 6.195 31.281 26.391 1 95.94 345 VAL B CA 1
ATOM 6027 C C . VAL B 1 345 ? 5.637 30.062 27.094 1 95.94 345 VAL B C 1
ATOM 6029 O O . VAL B 1 345 ? 4.516 29.625 26.828 1 95.94 345 VAL B O 1
ATOM 6032 N N . LYS B 1 346 ? 6.34 29.5 28.047 1 96.56 346 LYS B N 1
ATOM 6033 C CA . LYS B 1 346 ? 5.91 28.328 28.797 1 96.56 346 LYS B CA 1
ATOM 6034 C C . LYS B 1 346 ? 4.609 28.594 29.547 1 96.56 346 LYS B C 1
ATOM 6036 O O . LYS B 1 346 ? 3.674 27.797 29.5 1 96.56 346 LYS B O 1
ATOM 6041 N N . VAL B 1 347 ? 4.613 29.719 30.234 1 96.69 347 VAL B N 1
ATOM 6042 C CA . VAL B 1 347 ? 3.441 30.078 31.016 1 96.69 347 VAL B CA 1
ATOM 6043 C C . VAL B 1 347 ? 2.268 30.375 30.094 1 96.69 347 VAL B C 1
ATOM 6045 O O . VAL B 1 347 ? 1.141 29.953 30.344 1 96.69 347 VAL B O 1
ATOM 6048 N N . GLY B 1 348 ? 2.543 31.172 29.047 1 96.44 348 GLY B N 1
ATOM 6049 C CA . GLY B 1 348 ? 1.501 31.516 28.094 1 96.44 348 GLY B CA 1
ATOM 6050 C C . GLY B 1 348 ? 0.811 30.297 27.5 1 96.44 348 GLY B C 1
ATOM 6051 O O . GLY B 1 348 ? -0.419 30.219 27.516 1 96.44 348 GLY B O 1
ATOM 6052 N N . TRP B 1 349 ? 1.575 29.406 27 1 95.25 349 TRP B N 1
ATOM 6053 C CA . TRP B 1 349 ? 0.998 28.234 26.359 1 95.25 349 TRP B CA 1
ATOM 6054 C C . TRP B 1 349 ? 0.342 27.312 27.391 1 95.25 349 TRP B C 1
ATOM 6056 O O . TRP B 1 349 ? -0.663 26.672 27.109 1 95.25 349 TRP B O 1
ATOM 6066 N N . SER B 1 350 ? 0.886 27.172 28.641 1 96.81 350 SER B N 1
ATOM 6067 C CA . SER B 1 350 ? 0.243 26.406 29.688 1 96.81 350 SER B CA 1
ATOM 6068 C C . SER B 1 350 ? -1.143 26.953 30.016 1 96.81 350 SER B C 1
ATOM 6070 O O . SER B 1 350 ? -2.1 26.188 30.172 1 96.81 350 SER B O 1
ATOM 6072 N N . VAL B 1 351 ? -1.226 28.234 30.078 1 96.44 351 VAL B N 1
ATOM 6073 C CA . VAL B 1 351 ? -2.504 28.875 30.359 1 96.44 351 VAL B CA 1
ATOM 6074 C C . VAL B 1 351 ? -3.467 28.641 29.203 1 96.44 351 VAL B C 1
ATOM 6076 O O . VAL B 1 351 ? -4.621 28.266 29.406 1 96.44 351 VAL B O 1
ATOM 6079 N N . ALA B 1 352 ? -2.998 28.891 28 1 95.5 352 ALA B N 1
ATOM 6080 C CA . ALA B 1 352 ? -3.84 28.734 26.812 1 95.5 352 ALA B CA 1
ATOM 6081 C C . ALA B 1 352 ? -4.395 27.312 26.719 1 95.5 352 ALA B C 1
ATOM 6083 O O . ALA B 1 352 ? -5.586 27.125 26.469 1 95.5 352 ALA B O 1
ATOM 6084 N N . LEU B 1 353 ? -3.529 26.312 26.953 1 95.88 353 LEU B N 1
ATOM 6085 C CA . LEU B 1 353 ? -3.941 24.922 26.828 1 95.88 353 LEU B CA 1
ATOM 6086 C C . LEU B 1 353 ? -4.879 24.531 27.969 1 95.88 353 LEU B C 1
ATOM 6088 O O . LEU B 1 353 ? -5.816 23.75 27.766 1 95.88 353 LEU B O 1
ATOM 6092 N N . THR B 1 354 ? -4.637 25.062 29.125 1 96.69 354 THR B N 1
ATOM 6093 C CA . THR B 1 354 ? -5.527 24.797 30.25 1 96.69 354 THR B CA 1
ATOM 6094 C C . THR B 1 354 ? -6.914 25.375 30 1 96.69 354 THR B C 1
ATOM 6096 O O . THR B 1 354 ? -7.926 24.734 30.281 1 96.69 354 THR B O 1
ATOM 6099 N N . VAL B 1 355 ? -6.973 26.531 29.484 1 96.19 355 VAL B N 1
ATOM 6100 C CA . VAL B 1 355 ? -8.25 27.156 29.172 1 96.19 355 VAL B CA 1
ATOM 6101 C C . VAL B 1 355 ? -8.961 26.359 28.078 1 96.19 355 VAL B C 1
ATOM 6103 O O . VAL B 1 355 ? -10.156 26.062 28.203 1 96.19 355 VAL B O 1
ATOM 6106 N N . LEU B 1 356 ? -8.219 26.016 27.109 1 96.06 356 LEU B N 1
ATOM 6107 C CA . LEU B 1 356 ? -8.789 25.359 25.938 1 96.06 356 LEU B CA 1
ATOM 6108 C C . LEU B 1 356 ? -9.273 23.953 26.297 1 96.06 356 LEU B C 1
ATOM 6110 O O . LEU B 1 356 ? -10.328 23.516 25.828 1 96.06 356 LEU B O 1
ATOM 6114 N N . PHE B 1 357 ? -8.547 23.203 27.172 1 97.12 357 PHE B N 1
ATOM 6115 C CA . PHE B 1 357 ? -8.844 21.781 27.344 1 97.12 357 PHE B CA 1
ATOM 6116 C C . PHE B 1 357 ? -9.555 21.531 28.672 1 97.12 357 PHE B C 1
ATOM 6118 O O . PHE B 1 357 ? -10.133 20.469 28.875 1 97.12 357 PHE B O 1
ATOM 6125 N N . VAL B 1 358 ? -9.508 22.469 29.547 1 96.81 358 VAL B N 1
ATOM 6126 C CA . VAL B 1 358 ? -10.062 22.188 30.859 1 96.81 358 VAL B CA 1
ATOM 6127 C C . VAL B 1 358 ? -11.109 23.234 31.219 1 96.81 358 VAL B C 1
ATOM 6129 O O . VAL B 1 358 ? -12.305 22.938 31.297 1 96.81 358 VAL B O 1
ATOM 6132 N N . ILE B 1 359 ? -10.75 24.5 31.281 1 96.94 359 ILE B N 1
ATOM 6133 C CA . ILE B 1 359 ? -11.594 25.547 31.844 1 96.94 359 ILE B CA 1
ATOM 6134 C C . ILE B 1 359 ? -12.82 25.766 30.953 1 96.94 359 ILE B C 1
ATOM 6136 O O . ILE B 1 359 ? -13.953 25.688 31.422 1 96.94 359 ILE B O 1
ATOM 6140 N N . PHE B 1 360 ? -12.586 25.969 29.703 1 96.25 360 PHE B N 1
ATOM 6141 C CA . PHE B 1 360 ? -13.695 26.281 28.812 1 96.25 360 PHE B CA 1
ATOM 6142 C C . PHE B 1 360 ? -14.648 25.094 28.703 1 96.25 360 PHE B C 1
ATOM 6144 O O . PHE B 1 360 ? -15.867 25.25 28.828 1 96.25 360 PHE B O 1
ATOM 6151 N N . PRO B 1 361 ? -14.086 23.922 28.406 1 96.06 361 PRO B N 1
ATOM 6152 C CA . PRO B 1 361 ? -15.016 22.797 28.312 1 96.06 361 PRO B CA 1
ATOM 6153 C C . PRO B 1 361 ? -15.797 22.562 29.594 1 96.06 361 PRO B C 1
ATOM 6155 O O . PRO B 1 361 ? -16.984 22.234 29.547 1 96.06 361 PRO B O 1
ATOM 6158 N N . LEU B 1 362 ? -15.18 22.672 30.75 1 96 362 LEU B N 1
ATOM 6159 C CA . LEU B 1 362 ? -15.891 22.516 32.031 1 96 362 LEU B CA 1
ATOM 6160 C C . LEU B 1 362 ? -16.984 23.562 32.156 1 96 362 LEU B C 1
ATOM 6162 O O . LEU B 1 362 ? -18.094 23.25 32.594 1 96 362 LEU B O 1
ATOM 6166 N N . TRP B 1 363 ? -16.688 24.719 31.766 1 96 363 TRP B N 1
ATOM 6167 C CA . TRP B 1 363 ? -17.656 25.812 31.844 1 96 363 TRP B CA 1
ATOM 6168 C C . TRP B 1 363 ? -18.797 25.609 30.859 1 96 363 TRP B C 1
ATOM 6170 O O . TRP B 1 363 ? -19.969 25.719 31.219 1 96 363 TRP B O 1
ATOM 6180 N N . ARG B 1 364 ? -18.5 25.297 29.656 1 94.56 364 ARG B N 1
ATOM 6181 C CA . ARG B 1 364 ? -19.484 25.234 28.562 1 94.56 364 ARG B CA 1
ATOM 6182 C C . ARG B 1 364 ? -20.344 23.984 28.688 1 94.56 364 ARG B C 1
ATOM 6184 O O . ARG B 1 364 ? -21.562 24.031 28.422 1 94.56 364 ARG B O 1
ATOM 6191 N N . PHE B 1 365 ? -19.797 22.859 29.141 1 95 365 PHE B N 1
ATOM 6192 C CA . PHE B 1 365 ? -20.531 21.594 29.016 1 95 365 PHE B CA 1
ATOM 6193 C C . PHE B 1 365 ? -20.953 21.062 30.375 1 95 365 PHE B C 1
ATOM 6195 O O . PHE B 1 365 ? -21.812 20.188 30.469 1 95 365 PHE B O 1
ATOM 6202 N N . VAL B 1 366 ? -20.344 21.531 31.406 1 94 366 VAL B N 1
ATOM 6203 C CA . VAL B 1 366 ? -20.688 21.031 32.75 1 94 366 VAL B CA 1
ATOM 6204 C C . VAL B 1 366 ? -21.375 22.125 33.531 1 94 366 VAL B C 1
ATOM 6206 O O . VAL B 1 366 ? -22.484 21.938 34.062 1 94 366 VAL B O 1
ATOM 6209 N N . ILE B 1 367 ? -20.906 23.328 33.625 1 93.31 367 ILE B N 1
ATOM 6210 C CA . ILE B 1 367 ? -21.406 24.406 34.469 1 93.31 367 ILE B CA 1
ATOM 6211 C C . ILE B 1 367 ? -22.562 25.094 33.75 1 93.31 367 ILE B C 1
ATOM 6213 O O . ILE B 1 367 ? -23.594 25.391 34.375 1 93.31 367 ILE B O 1
ATOM 6217 N N . ASN B 1 368 ? -22.422 25.375 32.375 1 90 368 ASN B N 1
ATOM 6218 C CA . ASN B 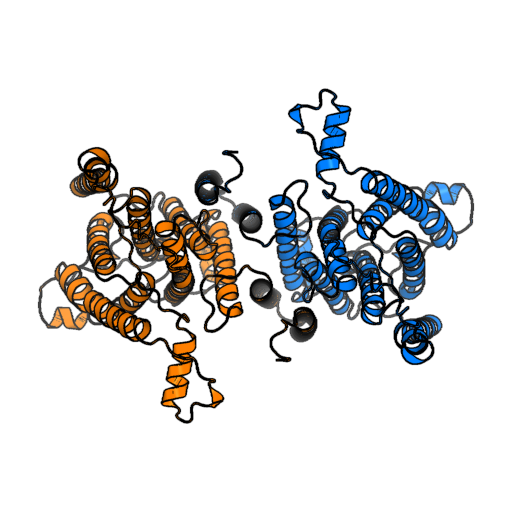1 368 ? -23.453 26.062 31.625 1 90 368 ASN B CA 1
ATOM 6219 C C . ASN B 1 368 ? -23.875 25.266 30.391 1 90 368 ASN B C 1
ATOM 6221 O O . ASN B 1 368 ? -23.719 25.719 29.266 1 90 368 ASN B O 1
ATOM 6225 N N . PRO B 1 369 ? -24.453 24.094 30.641 1 83.88 369 PRO B N 1
ATOM 6226 C CA . PRO B 1 369 ? -24.859 23.297 29.484 1 83.88 369 PRO B CA 1
ATOM 6227 C C . PRO B 1 369 ? -26.016 23.922 28.703 1 83.88 369 PRO B C 1
ATOM 6229 O O . PRO B 1 369 ? -26.891 24.547 29.312 1 83.88 369 PRO B O 1
ATOM 6232 N N . VAL B 1 370 ? -25.891 24.156 27.375 1 72.25 370 VAL B N 1
ATOM 6233 C CA . VAL B 1 370 ? -26.953 24.672 26.516 1 72.25 370 VAL B CA 1
ATOM 6234 C C . VAL B 1 370 ? -28.188 23.797 26.641 1 72.25 370 VAL B C 1
ATOM 6236 O O . VAL B 1 370 ? -28.094 22.562 26.594 1 72.25 370 VAL B O 1
ATOM 6239 N N . LYS B 1 371 ? -29.312 24.266 27.078 1 63.12 371 LYS B N 1
ATOM 6240 C CA . LYS B 1 371 ? -30.578 23.562 27.203 1 63.12 371 LYS B CA 1
ATOM 6241 C C . LYS B 1 371 ? -31.016 22.938 25.891 1 63.12 371 LYS B C 1
ATOM 6243 O O . LYS B 1 371 ? -30.938 23.578 24.844 1 63.12 371 LYS B O 1
ATOM 6248 N N . LYS B 1 372 ? -30.766 21.719 25.703 1 56.59 372 LYS B N 1
ATOM 6249 C CA . LYS B 1 372 ? -31.344 21 24.578 1 56.59 372 LYS B CA 1
ATOM 6250 C C . LYS B 1 372 ? -32.719 21.547 24.234 1 56.59 372 LYS B C 1
ATOM 6252 O O . LYS B 1 372 ? -33.594 21.656 25.109 1 56.59 372 LYS B O 1
ATOM 6257 N N . VAL B 1 373 ? -32.938 22.406 23.328 1 46.16 373 VAL B N 1
ATOM 6258 C CA . VAL B 1 373 ? -34.312 22.766 22.922 1 46.16 373 VAL B CA 1
ATOM 6259 C C . VAL B 1 373 ? -35.125 21.5 22.672 1 46.16 373 VAL B C 1
ATOM 6261 O O . VAL B 1 373 ? -34.688 20.625 21.906 1 46.16 373 VAL B O 1
ATOM 6264 N N . GLU B 1 374 ? -36 21.047 23.562 1 42.31 374 GLU B N 1
ATOM 6265 C CA . GLU B 1 374 ? -37 19.969 23.469 1 42.31 374 GLU B CA 1
ATOM 6266 C C . GLU B 1 374 ? -37.75 20.016 22.156 1 42.31 374 GLU B C 1
ATOM 6268 O O . GLU B 1 374 ? -38.469 19.078 21.797 1 42.31 374 GLU B O 1
ATOM 6273 N N . GLY B 1 375 ? -38.031 21.172 21.391 1 40.5 375 GLY B N 1
ATOM 6274 C CA . GLY B 1 375 ? -39.219 21.312 20.562 1 40.5 375 GLY B CA 1
ATOM 6275 C C . GLY B 1 375 ? -39.188 20.469 19.297 1 40.5 375 GLY B C 1
ATOM 6276 O O . GLY B 1 375 ? -40.156 20.422 18.547 1 40.5 375 GLY B O 1
ATOM 6277 N N . GLU B 1 376 ? -38.156 20.219 18.594 1 38.5 376 GLU B N 1
ATOM 6278 C CA . GLU B 1 376 ? -38.469 19.859 17.203 1 38.5 376 GLU B CA 1
ATOM 6279 C C . GLU B 1 376 ? -39.031 18.453 17.125 1 38.5 376 GLU B C 1
ATOM 6281 O O . GLU B 1 376 ? -38.281 17.484 16.906 1 38.5 376 GLU B O 1
ATOM 6286 N N . GLN B 1 377 ? -39.875 17.984 18.047 1 36.62 377 GLN B N 1
ATOM 6287 C CA . GLN B 1 377 ? -40.688 16.844 17.656 1 36.62 377 GLN B CA 1
ATOM 6288 C C . GLN B 1 377 ? -41.656 17.219 16.516 1 36.62 377 GLN B C 1
ATOM 6290 O O . GLN B 1 377 ? -42.594 17.984 16.719 1 36.62 377 GLN B O 1
ATOM 6295 N N . VAL B 1 378 ? -41.25 17.547 15.289 1 36.09 378 VAL B N 1
ATOM 6296 C CA . VAL B 1 378 ? -42.188 17.625 14.164 1 36.09 378 VAL B CA 1
ATOM 6297 C C . VAL B 1 378 ? -43.094 16.422 14.18 1 36.09 378 VAL B C 1
ATOM 6299 O O . VAL B 1 378 ? -42.656 15.281 14.109 1 36.09 378 VAL B O 1
ATOM 6302 N N . ILE B 1 379 ? -44.344 16.625 14.672 1 38.44 379 ILE B N 1
ATOM 6303 C CA . ILE B 1 379 ? -45.562 15.844 14.523 1 38.44 379 ILE B CA 1
ATOM 6304 C C . ILE B 1 379 ? -45.875 15.648 13.039 1 38.44 379 ILE B C 1
ATOM 6306 O O . ILE B 1 379 ? -46.25 16.609 12.352 1 38.44 379 ILE B O 1
ATOM 6310 N N . VAL B 1 380 ? -45.125 15.047 12.25 1 30.36 380 VAL B N 1
ATOM 6311 C CA . VAL B 1 380 ? -45.656 14.586 10.969 1 30.36 380 VAL B CA 1
ATOM 6312 C C . VAL B 1 380 ? -46.875 13.695 11.188 1 30.36 380 VAL B C 1
ATOM 6314 O O . VAL B 1 380 ? -46.75 12.594 11.734 1 30.36 380 VAL B O 1
ATOM 6317 N N . LYS B 1 381 ? -47.906 14.305 11.633 1 34.78 381 LYS B N 1
ATOM 6318 C CA . LYS B 1 381 ? -49.219 13.664 11.523 1 34.78 381 LYS B CA 1
ATOM 6319 C C . LYS B 1 381 ? -49.5 13.25 10.078 1 34.78 381 LYS B C 1
ATOM 6321 O O . LYS B 1 381 ? -49.438 14.078 9.164 1 34.78 381 LYS B O 1
ATOM 6326 N N . LYS B 1 382 ? -49.469 11.922 9.859 1 32.91 382 LYS B N 1
ATOM 6327 C CA . LYS B 1 382 ? -50.125 11.188 8.781 1 32.91 382 LYS B CA 1
ATOM 6328 C C . LYS B 1 382 ? -51.562 11.68 8.57 1 32.91 382 LYS B C 1
ATOM 6330 O O . LYS B 1 382 ? -52.375 11.586 9.477 1 32.91 382 LYS B O 1
ATOM 6335 N N . ASN B 1 383 ? -51.781 12.758 7.992 1 27.39 383 ASN B N 1
ATOM 6336 C CA . ASN B 1 383 ? -53.125 12.797 7.453 1 27.39 383 ASN B CA 1
ATOM 6337 C C . ASN B 1 383 ? -53.531 11.484 6.781 1 27.39 383 ASN B C 1
ATOM 6339 O O . ASN B 1 383 ? -52.719 10.922 6.012 1 27.39 383 ASN B O 1
ATOM 6343 N N . ASP B 1 384 ? -54.719 10.805 7.074 1 25.09 384 ASP B N 1
ATOM 6344 C CA . ASP B 1 384 ? -55.469 9.742 6.434 1 25.09 384 ASP B CA 1
ATOM 6345 C C . ASP B 1 384 ? -55.688 10.031 4.949 1 25.09 384 ASP B C 1
ATOM 6347 O O . ASP B 1 384 ? -55.938 11.172 4.566 1 25.09 384 ASP B O 1
#

Sequence (768 aa):
MFLVHPHTLTALIVLLALMFYAATRSNYENTADSIKLGVLAAVACFVFIGMLHFPDGPFVRPSKPIWRAVLSLSVLYQLFLVFMLFMNKDDARKFMTYYDSSLGVQLPERSYADACTLTWENITNQMDIFVVAHAVGWFGKALILRDYWFCWIISIAFELCEYSLEHQLNNFAECWWDHWILDVLLCNWLGIEVGMKFCQYFSVKQYSWVGFRQIKSFKGKAKRAVQQFTPREWTRYEWKTTSTPKNYFGTVLLLLVFLLCELNCFYLKYLLWVPPEHPINTYRLILIFLFALPGAREAYQYISDNSTLRMGAHAWLLIFNILTETLICLKFAENEFHTPAPLVVKVGWSVALTVLFVIFPLWRFVINPVKKVEGEQVIVKKNDMFLVHPHTLTALIVLLALMFYAATRSNYENTADSIKLGVLAAVACFVFIGMLHFPDGPFVRPSKPIWRAVLSLSVLYQLFLVFMLFMNKDDARKFMTYYDSSLGVQLPERSYADACTLTWENITNQMDIFVVAHAVGWFGKALILRDYWFCWIISIAFELCEYSLEHQLNNFAECWWDHWILDVLLCNWLGIEVGMKFCQYFSVKQYSWVGFRQIKSFKGKAKRAVQQFTPREWTRYEWKTTSTPKNYFGTVLLLLVFLLCELNCFYLKYLLWVPPEHPINTYRLILIFLFALPGAREAYQYISDNSTLRMGAHAWLLIFNILTETLICLKFAENEFHTPAPLVVKVGWSVALTVLFVIFPLWRFVINPVKKVEGEQVIVKKND

Radius of gyration: 31.57 Å; Cα contacts (8 Å, |Δi|>4): 823; chains: 2; bounding box: 82×103×67 Å

InterPro domains:
  IPR004277 Phosphatidyl serine synthase [PF03034] (62-332)